Protein AF-G5BE74-F1 (afdb_monomer)

Foldseek 3Di:
DDDDDDDDDDDDPDDPPVCVVVVVVVVVVVVVLQPDLPDDPFDPDDDPDPDFFDAPVVLVVVVPDPDDWLEEFEAQALQSVLLQVQCVVQPGRYHYDYPDDHNPPCRLVDPLDQALDLVLLVVCVVVVPPQSLVSSLLSLLLLSLCCQQQVLQDDDAAADEDDDDPVVVVVVVVSQVVSCVSSPSSRNDRDDDDDPVRVPVFFDDDDDPDDPQWDQPAFDWDADPPPRDIDTFFTFTQSNVVRDTDTPGDNDDDQPVPQCSVVNVCRVDVDDDRDDDDDDQDDDADDCNRGPPRHHYWYQDDPVSATNDPPPDPQRAWDWDADPVRDTDTDGHDSSNSNVSSQVRSVSSCVSVVDNTHHGRSRSNHDQLNDQFDQCQLVCLCVVQQADSQLSNVLCSQRHVCSVVLSVQWDAPPDPHSGTFDALFPVHSHGPSQLVVVVSVVDPALCCVCCPRVNVLLNPLVRLLSNSLVSLVSNCVVVVDDPVRSVVRNVVSVVSSVVSVDPDDPD

Organism: Heterocephalus glaber (NCBI:txid10181)

Radius of gyration: 29.38 Å; Cα contacts (8 Å, |Δi|>4): 620; chains: 1; bounding box: 67×82×95 Å

Mean predicted aligned error: 14.8 Å

Structure (mmCIF, N/CA/C/O backbone):
data_AF-G5BE74-F1
#
_entry.id   AF-G5BE74-F1
#
loop_
_atom_site.group_PDB
_atom_site.id
_atom_site.type_symbol
_atom_site.label_atom_id
_atom_site.label_alt_id
_atom_site.label_comp_id
_atom_site.label_asym_id
_atom_site.label_entity_id
_atom_site.label_seq_id
_atom_site.pdbx_PDB_ins_code
_atom_site.Cartn_x
_atom_site.Cartn_y
_atom_site.Cartn_z
_atom_site.occupancy
_atom_site.B_iso_or_equiv
_atom_site.auth_seq_id
_atom_site.auth_comp_id
_atom_site.auth_asym_id
_atom_site.auth_atom_id
_atom_site.pdbx_PDB_model_num
ATOM 1 N N . MET A 1 1 ? 34.791 33.793 65.695 1.00 34.50 1 MET A N 1
ATOM 2 C CA . MET A 1 1 ? 35.606 33.379 64.536 1.00 34.50 1 MET A CA 1
ATOM 3 C C . MET A 1 1 ? 34.953 32.163 63.908 1.00 34.50 1 MET A C 1
ATOM 5 O O . MET A 1 1 ? 34.891 31.116 64.538 1.00 34.50 1 MET A O 1
ATOM 9 N N . ALA A 1 2 ? 34.384 32.338 62.720 1.00 31.20 2 ALA A N 1
ATOM 10 C CA . ALA A 1 2 ? 33.991 31.231 61.862 1.00 31.20 2 ALA A CA 1
ATOM 11 C C . ALA A 1 2 ? 35.256 30.535 61.336 1.00 31.20 2 ALA A C 1
ATOM 13 O O . ALA A 1 2 ? 36.204 31.241 61.017 1.00 31.20 2 ALA A O 1
ATOM 14 N N . PHE A 1 3 ? 35.268 29.204 61.221 1.00 28.64 3 PHE A N 1
ATOM 15 C CA . PHE A 1 3 ? 35.555 28.517 59.953 1.00 28.64 3 PHE A CA 1
ATOM 16 C C . PHE A 1 3 ? 35.187 27.019 60.046 1.00 28.64 3 PHE A C 1
ATOM 18 O O . PHE A 1 3 ? 35.382 26.364 61.063 1.00 28.64 3 PHE A O 1
ATOM 25 N N . HIS A 1 4 ? 34.527 26.551 58.987 1.00 29.05 4 HIS A N 1
ATOM 26 C CA . HIS A 1 4 ? 33.587 25.430 58.876 1.00 29.05 4 HIS A CA 1
ATOM 27 C C . HIS A 1 4 ? 34.137 23.986 58.977 1.00 29.05 4 HIS A C 1
ATOM 29 O O . HIS A 1 4 ? 35.195 23.660 58.450 1.00 29.05 4 HIS A O 1
ATOM 35 N N . LYS A 1 5 ? 33.280 23.110 59.534 1.00 34.91 5 LYS A N 1
ATOM 36 C CA . LYS A 1 5 ? 33.193 21.636 59.398 1.00 34.91 5 LYS A CA 1
ATOM 37 C C . LYS A 1 5 ? 32.584 21.209 58.047 1.00 34.91 5 LYS A C 1
ATOM 39 O O . LYS A 1 5 ? 31.644 21.869 57.615 1.00 34.91 5 LYS A O 1
ATOM 44 N N . ALA A 1 6 ? 32.998 20.041 57.524 1.00 29.27 6 ALA A N 1
ATOM 45 C CA . ALA A 1 6 ? 32.206 18.972 56.853 1.00 29.27 6 ALA A CA 1
ATOM 46 C C . ALA A 1 6 ? 33.134 18.120 55.942 1.00 29.27 6 ALA A C 1
ATOM 48 O O . ALA A 1 6 ? 33.982 18.705 55.290 1.00 29.27 6 ALA A O 1
ATOM 49 N N . VAL A 1 7 ? 33.079 16.792 55.744 1.00 30.56 7 VAL A N 1
ATOM 50 C CA . VAL A 1 7 ? 32.186 15.669 56.099 1.00 30.56 7 VAL A CA 1
ATOM 51 C C . VAL A 1 7 ? 32.829 14.369 55.510 1.00 30.56 7 VAL A C 1
ATOM 53 O O . VAL A 1 7 ? 33.589 14.476 54.551 1.00 30.56 7 VAL A O 1
ATOM 56 N N . LYS A 1 8 ? 32.407 13.180 56.004 1.00 26.91 8 LYS A N 1
ATOM 57 C CA . LYS A 1 8 ? 32.491 11.788 55.446 1.00 26.91 8 LYS A CA 1
ATOM 58 C C . LYS A 1 8 ? 33.774 10.973 55.714 1.00 26.91 8 LYS A C 1
ATOM 60 O O . LYS A 1 8 ? 34.839 11.343 55.255 1.00 26.91 8 LYS A O 1
ATOM 65 N N . GLY A 1 9 ? 33.763 9.812 56.384 1.00 27.45 9 GLY A N 1
ATOM 66 C CA . GLY A 1 9 ? 32.671 8.957 56.881 1.00 27.45 9 GLY A CA 1
ATOM 67 C C . GLY A 1 9 ? 32.389 7.738 55.986 1.00 27.45 9 GLY A C 1
ATOM 68 O O . GLY A 1 9 ? 31.599 7.839 55.057 1.00 27.45 9 GLY A O 1
ATOM 69 N N . THR A 1 10 ? 33.040 6.621 56.332 1.00 29.19 10 THR A N 1
ATOM 70 C CA . THR A 1 10 ? 32.571 5.217 56.298 1.00 29.19 10 THR A CA 1
ATOM 71 C C . THR A 1 10 ? 32.048 4.631 54.973 1.00 29.19 10 THR A C 1
ATOM 73 O O . THR A 1 10 ? 30.898 4.816 54.583 1.00 29.19 10 THR A O 1
ATOM 76 N N . VAL A 1 11 ? 32.893 3.817 54.328 1.00 31.69 11 VAL A N 1
ATOM 77 C CA . VAL A 1 11 ? 32.555 2.927 53.204 1.00 31.69 11 VAL A CA 1
ATOM 78 C C . VAL A 1 11 ? 31.811 1.697 53.733 1.00 31.69 11 VAL A C 1
ATOM 80 O O . VAL A 1 11 ? 32.383 0.881 54.452 1.00 31.69 11 VAL A O 1
ATOM 83 N N . LEU A 1 12 ? 30.536 1.568 53.362 1.00 32.72 12 LEU A N 1
ATOM 84 C CA . LEU A 1 12 ? 29.711 0.382 53.591 1.00 32.72 12 LEU A CA 1
ATOM 85 C C . LEU A 1 12 ? 29.794 -0.521 52.347 1.00 32.72 12 LEU A C 1
ATOM 87 O O . LEU A 1 12 ? 29.274 -0.192 51.279 1.00 32.72 12 LEU A O 1
ATOM 91 N N . VAL A 1 13 ? 30.483 -1.653 52.479 1.00 38.56 13 VAL A N 1
ATOM 92 C CA . VAL A 1 13 ? 30.509 -2.747 51.498 1.00 38.56 13 VAL A CA 1
ATOM 93 C C . VAL A 1 13 ? 29.170 -3.484 51.595 1.00 38.56 13 VAL A C 1
ATOM 95 O O . VAL A 1 13 ? 28.859 -4.039 52.642 1.00 38.56 13 VAL A O 1
ATOM 98 N N . GLY A 1 14 ? 28.357 -3.474 50.534 1.00 30.97 14 GLY A N 1
ATOM 99 C CA . GLY A 1 14 ? 27.105 -4.251 50.528 1.00 30.97 14 GLY A CA 1
ATOM 100 C C . GLY A 1 14 ? 26.072 -3.952 49.436 1.00 30.97 14 GLY A C 1
ATOM 101 O O . GLY A 1 14 ? 25.134 -4.723 49.289 1.00 30.97 14 GLY A O 1
ATOM 102 N N . GLY A 1 15 ? 26.217 -2.880 48.646 1.00 30.30 15 GLY A N 1
ATOM 103 C CA . GLY A 1 15 ? 25.248 -2.541 47.582 1.00 30.30 15 GLY A CA 1
ATOM 104 C C . GLY A 1 15 ? 25.662 -2.933 46.158 1.00 30.30 15 GLY A C 1
ATOM 105 O O . GLY A 1 15 ? 24.816 -3.064 45.278 1.00 30.30 15 GLY A O 1
ATOM 106 N N . GLY A 1 16 ? 26.962 -3.133 45.916 1.00 32.50 16 GLY A N 1
ATOM 107 C CA . GLY A 1 16 ? 27.501 -3.313 44.565 1.00 32.50 16 GLY A CA 1
ATOM 108 C C . GLY A 1 16 ? 27.126 -4.653 43.938 1.00 32.50 16 GLY A C 1
ATOM 109 O O . GLY A 1 16 ? 26.575 -4.683 42.847 1.00 32.50 16 GLY A O 1
ATOM 110 N N . ALA A 1 17 ? 27.357 -5.764 44.641 1.00 36.56 17 ALA A N 1
ATOM 111 C CA . ALA A 1 17 ? 27.253 -7.098 44.044 1.00 36.56 17 ALA A CA 1
ATOM 112 C C . ALA A 1 17 ? 25.823 -7.480 43.607 1.00 36.56 17 ALA A C 1
ATOM 114 O O . ALA A 1 17 ? 25.658 -8.140 42.584 1.00 36.56 17 ALA A O 1
ATOM 115 N N . PHE A 1 18 ? 24.784 -7.017 44.311 1.00 35.12 18 PHE A N 1
ATOM 116 C CA . PHE A 1 18 ? 23.393 -7.311 43.941 1.00 35.12 18 PHE A CA 1
ATOM 117 C C . PHE A 1 18 ? 22.924 -6.499 42.721 1.00 35.12 18 PHE A C 1
ATOM 119 O O . PHE A 1 18 ? 22.217 -7.026 41.861 1.00 35.12 18 PHE A O 1
ATOM 126 N N . ALA A 1 19 ? 23.376 -5.246 42.591 1.00 40.47 19 ALA A N 1
ATOM 127 C CA . ALA A 1 19 ? 23.079 -4.407 41.432 1.00 40.47 19 ALA A CA 1
ATOM 128 C C . ALA A 1 19 ? 23.818 -4.884 40.170 1.00 40.47 19 ALA A C 1
ATOM 130 O O . ALA A 1 19 ? 23.257 -4.827 39.076 1.00 40.47 19 ALA A O 1
ATOM 131 N N . THR A 1 20 ? 25.037 -5.425 40.300 1.00 43.19 20 THR A N 1
ATOM 132 C CA . THR A 1 20 ? 25.771 -5.973 39.150 1.00 43.19 20 THR A CA 1
ATOM 133 C C . THR A 1 20 ? 25.208 -7.314 38.685 1.00 43.19 20 THR A C 1
ATOM 135 O O . THR A 1 20 ? 25.178 -7.550 37.483 1.00 43.19 20 THR A O 1
ATOM 138 N N . VAL A 1 21 ? 24.712 -8.177 39.581 1.00 42.28 21 VAL A N 1
ATOM 139 C CA . VAL A 1 21 ? 24.119 -9.476 39.197 1.00 42.28 21 VAL A CA 1
ATOM 140 C C . VAL A 1 21 ? 22.732 -9.307 38.563 1.00 42.28 21 VAL A C 1
ATOM 142 O O . VAL A 1 21 ? 22.445 -9.964 37.563 1.00 42.28 21 VAL A O 1
ATOM 145 N N . LEU A 1 22 ? 21.904 -8.372 39.048 1.00 41.50 22 LEU A N 1
ATOM 146 C CA . LEU A 1 22 ? 20.633 -8.015 38.393 1.00 41.50 22 LEU A CA 1
ATOM 147 C C . LEU A 1 22 ? 20.850 -7.223 37.096 1.00 41.50 22 LEU A C 1
ATOM 149 O O . LEU A 1 22 ? 20.164 -7.459 36.102 1.00 41.50 22 LEU A O 1
ATOM 153 N N . GLY A 1 23 ? 21.847 -6.334 37.074 1.00 41.06 23 GLY A N 1
ATOM 154 C CA . GLY A 1 23 ? 22.234 -5.582 35.885 1.00 41.06 23 GLY A CA 1
ATOM 155 C C . GLY 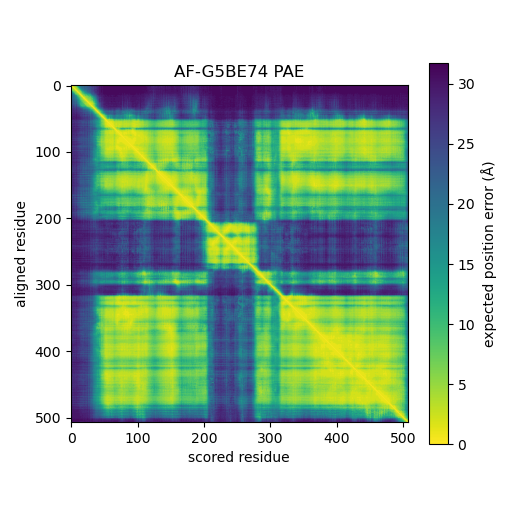A 1 23 ? 22.789 -6.480 34.783 1.00 41.06 23 GLY A C 1
ATOM 156 O O . GLY A 1 23 ? 22.386 -6.330 33.637 1.00 41.06 23 GLY A O 1
ATOM 157 N N . LEU A 1 24 ? 23.649 -7.453 35.110 1.00 38.59 24 LEU A N 1
ATOM 158 C CA . LEU A 1 24 ? 24.222 -8.403 34.149 1.00 38.59 24 LEU A CA 1
ATOM 159 C C . LEU A 1 24 ? 23.235 -9.492 33.726 1.00 38.59 24 LEU A C 1
ATOM 161 O O . LEU A 1 24 ? 23.306 -9.914 32.575 1.00 38.59 24 LEU A O 1
ATOM 165 N N . SER A 1 25 ? 22.294 -9.918 34.577 1.00 38.12 25 SER A N 1
ATOM 166 C CA . SER A 1 25 ? 21.236 -10.843 34.149 1.00 38.12 25 SER A CA 1
ATOM 167 C C . SER A 1 25 ? 20.247 -10.152 33.205 1.00 38.12 25 SER A C 1
ATOM 169 O O . SER A 1 25 ? 19.911 -10.727 32.171 1.00 38.12 25 SER A O 1
ATOM 171 N N . GLN A 1 26 ? 19.894 -8.882 33.452 1.00 41.66 26 GLN A N 1
ATOM 172 C CA . GLN A 1 26 ? 19.128 -8.067 32.502 1.00 41.66 26 GLN A CA 1
ATOM 173 C C . GLN A 1 26 ? 19.929 -7.736 31.233 1.00 41.66 26 GLN A C 1
ATOM 175 O O . GLN A 1 26 ? 19.365 -7.789 30.144 1.00 41.66 26 GLN A O 1
ATOM 180 N N . PHE A 1 27 ? 21.240 -7.473 31.319 1.00 41.28 27 PHE A N 1
ATOM 181 C CA . PHE A 1 27 ? 22.085 -7.212 30.141 1.00 41.28 27 PHE A CA 1
ATOM 182 C C . PHE A 1 27 ? 22.332 -8.466 29.291 1.00 41.28 27 PHE A C 1
ATOM 184 O O . PHE A 1 27 ? 22.355 -8.388 28.063 1.00 41.28 27 PHE A O 1
ATOM 191 N N . ALA A 1 28 ? 22.499 -9.633 29.919 1.00 34.91 28 ALA A N 1
ATOM 192 C CA . ALA A 1 28 ? 22.638 -10.916 29.232 1.00 34.91 28 ALA A CA 1
ATOM 193 C C . ALA A 1 28 ? 21.306 -11.366 28.610 1.00 34.91 28 ALA A C 1
ATOM 195 O O . ALA A 1 28 ? 21.304 -11.919 27.508 1.00 34.91 28 ALA A O 1
ATOM 196 N N . HIS A 1 29 ? 20.173 -11.052 29.252 1.00 35.91 29 HIS A N 1
ATOM 197 C CA . HIS A 1 29 ? 18.839 -11.235 28.676 1.00 35.91 29 HIS A CA 1
ATOM 198 C C . HIS A 1 29 ? 18.571 -10.248 27.519 1.00 35.91 29 HIS A C 1
ATOM 200 O O . HIS A 1 29 ? 17.982 -10.628 26.511 1.00 35.91 29 HIS A O 1
ATOM 206 N N . TYR A 1 30 ? 19.096 -9.017 27.597 1.00 39.97 30 TYR A N 1
ATOM 207 C CA . TYR A 1 30 ? 19.025 -8.006 26.532 1.00 39.97 30 TYR A CA 1
ATOM 208 C C . TYR A 1 30 ? 19.904 -8.356 25.315 1.00 39.97 30 TYR A C 1
ATOM 210 O O . TYR A 1 30 ? 19.474 -8.179 24.176 1.00 39.97 30 TYR A O 1
ATOM 218 N N . ARG A 1 31 ? 21.107 -8.923 25.518 1.00 33.75 31 ARG A N 1
ATOM 219 C CA . ARG A 1 31 ? 21.989 -9.375 24.419 1.00 33.75 31 ARG A CA 1
ATOM 220 C C . ARG A 1 31 ? 21.474 -10.611 23.681 1.00 33.75 31 ARG A C 1
ATOM 222 O O . ARG A 1 31 ? 21.732 -10.726 22.489 1.00 33.75 31 ARG A O 1
ATOM 229 N N . ARG A 1 32 ? 20.750 -11.522 24.344 1.00 32.47 32 ARG A N 1
ATOM 230 C CA . ARG A 1 32 ? 20.187 -12.723 23.689 1.00 32.47 32 ARG A CA 1
ATOM 231 C C . ARG A 1 32 ? 18.962 -12.445 22.811 1.00 32.47 32 ARG A C 1
ATOM 233 O O . ARG A 1 32 ? 18.523 -13.350 22.116 1.00 32.47 32 ARG A O 1
ATOM 240 N N . LYS A 1 33 ? 18.426 -11.219 22.809 1.00 33.53 33 LYS A N 1
ATOM 241 C CA . LYS A 1 33 ? 17.235 -10.832 22.031 1.00 33.53 33 LYS A CA 1
ATOM 242 C C . LYS A 1 33 ? 17.548 -9.973 20.796 1.00 33.53 33 LYS A C 1
ATOM 244 O O . LYS A 1 33 ? 16.649 -9.349 20.241 1.00 33.53 33 LYS A O 1
ATOM 249 N N . GLN A 1 34 ? 18.807 -9.924 20.351 1.00 34.00 34 GLN A N 1
ATOM 250 C CA . GLN A 1 34 ? 19.120 -9.468 18.995 1.00 34.00 34 GLN A CA 1
ATOM 251 C C . GLN A 1 34 ? 18.777 -10.602 18.026 1.00 34.00 34 GLN A C 1
ATOM 253 O O . GLN A 1 34 ? 19.343 -11.683 18.127 1.00 34.00 34 GLN A O 1
ATOM 258 N N . VAL A 1 35 ? 17.844 -10.327 17.112 1.00 34.97 35 VAL A N 1
ATOM 259 C CA . VAL A 1 35 ? 17.133 -11.278 16.236 1.00 34.97 35 VAL A CA 1
ATOM 260 C C . VAL A 1 35 ? 16.004 -12.056 16.926 1.00 34.97 35 VAL A C 1
ATOM 262 O O . VAL A 1 35 ? 15.845 -13.248 16.732 1.00 34.97 35 VAL A O 1
ATOM 265 N N . ASN A 1 36 ? 15.157 -11.376 17.696 1.00 30.19 36 ASN A N 1
ATOM 266 C CA . ASN A 1 36 ? 13.745 -11.754 17.705 1.00 30.19 36 ASN A CA 1
ATOM 267 C C . ASN A 1 36 ? 12.976 -10.547 17.177 1.00 30.19 36 ASN A C 1
ATOM 269 O O . ASN A 1 36 ? 12.794 -9.565 17.898 1.00 30.19 36 ASN A O 1
ATOM 273 N N . LEU A 1 37 ? 12.578 -10.603 15.900 1.00 37.91 37 LEU A N 1
ATOM 274 C CA . LEU A 1 37 ? 11.431 -9.824 15.433 1.00 37.91 37 LEU A CA 1
ATOM 275 C C . LEU A 1 37 ? 10.308 -10.061 16.451 1.00 37.91 37 LEU A C 1
ATOM 277 O O . LEU A 1 37 ? 10.144 -11.187 16.924 1.00 37.91 37 LEU A O 1
ATOM 281 N N . ALA A 1 38 ? 9.633 -8.997 16.880 1.00 35.28 38 ALA A N 1
ATOM 282 C CA . ALA A 1 38 ? 8.510 -9.118 17.797 1.00 35.28 38 ALA A CA 1
ATOM 283 C C . ALA A 1 38 ? 7.496 -10.085 17.179 1.00 35.28 38 ALA A C 1
ATOM 285 O O . ALA A 1 38 ? 6.859 -9.729 16.199 1.00 35.28 38 ALA A O 1
ATOM 286 N N . TYR A 1 39 ? 7.421 -11.299 17.721 1.00 37.00 39 TYR A N 1
ATOM 287 C CA . TYR A 1 39 ? 6.413 -12.277 17.346 1.00 37.00 39 TYR A CA 1
ATOM 288 C C . TYR A 1 39 ? 5.127 -11.824 18.019 1.00 37.00 39 TYR A C 1
ATOM 290 O O . TYR A 1 39 ? 5.078 -11.735 19.254 1.00 37.00 39 TYR A O 1
ATOM 298 N N . VAL A 1 40 ? 4.132 -11.441 17.231 1.00 44.25 40 VAL A N 1
ATOM 299 C CA . VAL A 1 40 ? 2.797 -11.224 17.765 1.00 44.25 40 VAL A CA 1
ATOM 300 C C . VAL A 1 40 ? 2.158 -12.602 17.870 1.00 44.25 40 VAL A C 1
ATOM 302 O O . VAL A 1 40 ? 2.181 -13.379 16.924 1.00 44.25 40 VAL A O 1
ATOM 305 N N . GLU A 1 41 ? 1.650 -12.955 19.050 1.00 43.16 41 GLU A N 1
ATOM 306 C CA . GLU A 1 41 ? 0.970 -14.236 19.235 1.00 43.16 41 GLU A CA 1
ATOM 307 C C . GLU A 1 41 ? -0.278 -14.237 18.342 1.00 43.16 41 GLU A C 1
ATOM 309 O O . GLU A 1 41 ? -1.228 -13.490 18.586 1.00 43.16 41 GLU A O 1
ATOM 314 N N . ALA A 1 42 ? -0.207 -14.982 17.236 1.00 43.72 42 ALA A N 1
ATOM 315 C CA . ALA A 1 42 ? -1.261 -15.020 16.236 1.00 43.72 42 ALA A CA 1
ATOM 316 C C . ALA A 1 42 ? -2.560 -15.527 16.872 1.00 43.72 42 ALA A C 1
ATOM 318 O O . ALA A 1 42 ? -2.558 -16.512 17.617 1.00 43.72 42 ALA A O 1
ATOM 319 N N . ALA A 1 43 ? -3.680 -14.875 16.552 1.00 51.53 43 ALA A N 1
ATOM 320 C CA . ALA A 1 43 ? -4.983 -15.482 16.791 1.00 51.53 43 ALA A CA 1
ATOM 321 C C . ALA A 1 43 ? -5.048 -16.807 16.005 1.00 51.53 43 ALA A C 1
ATOM 323 O O . ALA A 1 43 ? -4.467 -16.893 14.924 1.00 51.53 43 ALA A O 1
ATOM 324 N N . GLU A 1 44 ? -5.704 -17.834 16.563 1.00 47.59 44 GLU A N 1
ATOM 325 C CA . GLU A 1 44 ? -5.826 -19.193 16.000 1.00 47.59 44 GLU A CA 1
ATOM 326 C C . GLU A 1 44 ? -5.771 -19.231 14.458 1.00 47.59 44 GLU A C 1
ATOM 328 O O . GLU A 1 44 ? -6.536 -18.524 13.799 1.00 47.59 44 GLU A O 1
ATOM 333 N N . CYS A 1 45 ? -4.885 -20.064 13.888 1.00 43.66 45 CYS A N 1
ATOM 334 C CA . CYS A 1 45 ? -4.625 -20.128 12.446 1.00 43.66 45 CYS A CA 1
ATOM 335 C C . CYS A 1 45 ? -5.913 -20.289 11.623 1.00 43.66 45 CYS A C 1
ATOM 337 O O . CYS A 1 45 ? -6.461 -21.385 11.492 1.00 43.66 45 CYS A O 1
ATOM 339 N N . PHE A 1 46 ? -6.361 -19.197 11.006 1.00 52.28 46 PHE A N 1
ATOM 340 C CA . PHE A 1 46 ? -7.330 -19.232 9.923 1.00 52.28 46 PHE A CA 1
ATOM 341 C C . PHE A 1 46 ? -6.594 -19.645 8.644 1.00 52.28 46 PHE A C 1
ATOM 343 O O . PHE A 1 46 ? -5.749 -18.905 8.147 1.00 52.28 46 PHE A O 1
ATOM 350 N N . GLU A 1 47 ? -6.887 -20.832 8.113 1.00 53.06 47 GLU A N 1
ATOM 351 C CA . GLU A 1 47 ? -6.388 -21.254 6.801 1.00 53.06 47 GLU A CA 1
ATOM 352 C C . GLU A 1 47 ? -7.319 -20.691 5.713 1.00 53.06 47 GLU A C 1
ATOM 354 O O . GLU A 1 47 ? -8.447 -21.175 5.565 1.00 53.06 47 GLU A O 1
ATOM 359 N N . PRO A 1 48 ? -6.905 -19.664 4.945 1.00 54.53 48 PRO A N 1
ATOM 360 C CA . PRO A 1 48 ? -7.715 -19.181 3.841 1.00 54.53 48 PRO A CA 1
ATOM 361 C C . PRO A 1 48 ? -7.855 -20.288 2.794 1.00 54.53 48 PRO A C 1
ATOM 363 O O . PRO A 1 48 ? -6.879 -20.917 2.381 1.00 54.53 48 PRO A O 1
ATOM 366 N N . VAL A 1 49 ? -9.084 -20.521 2.336 1.00 54.28 49 VAL A N 1
ATOM 367 C CA . VAL A 1 49 ? -9.356 -21.478 1.262 1.00 54.28 49 VAL A CA 1
ATOM 368 C C . VAL A 1 49 ? -8.620 -21.006 0.004 1.00 54.28 49 VAL A C 1
ATOM 370 O O . VAL A 1 49 ? -8.942 -19.952 -0.541 1.00 54.28 49 VAL A O 1
ATOM 373 N N . ASN A 1 50 ? -7.646 -21.788 -0.470 1.00 51.88 50 ASN A N 1
ATOM 374 C CA . ASN A 1 50 ? -6.841 -21.472 -1.654 1.00 51.88 50 ASN A CA 1
ATOM 375 C C . ASN A 1 50 ? -7.653 -21.674 -2.948 1.00 51.88 50 ASN A C 1
ATOM 377 O O . ASN A 1 50 ? -7.452 -22.625 -3.702 1.00 51.88 50 ASN A O 1
ATOM 381 N N . ARG A 1 51 ? -8.632 -20.799 -3.177 1.00 61.84 51 ARG A N 1
ATOM 382 C CA . ARG A 1 51 ? -9.318 -20.636 -4.461 1.00 61.84 51 ARG A CA 1
ATOM 383 C C . ARG A 1 51 ? -8.747 -19.391 -5.128 1.00 61.84 51 ARG A C 1
ATOM 385 O O . ARG A 1 51 ? -8.532 -18.379 -4.467 1.00 61.84 51 ARG A O 1
ATOM 392 N N . GLY A 1 52 ? -8.485 -19.470 -6.432 1.00 66.00 52 GLY A N 1
ATOM 393 C CA . GLY A 1 52 ? -8.111 -18.286 -7.204 1.00 66.00 52 GLY A CA 1
ATOM 394 C C . GLY A 1 52 ? -9.191 -17.196 -7.098 1.00 66.00 52 GLY A C 1
ATOM 395 O O . GLY A 1 52 ? -10.355 -17.528 -6.852 1.00 66.00 52 GLY A O 1
ATOM 396 N N . PRO A 1 53 ? -8.827 -15.914 -7.274 1.00 77.81 53 PRO A N 1
ATOM 397 C CA . PRO A 1 53 ? -9.789 -14.821 -7.232 1.00 77.81 53 PRO A CA 1
ATOM 398 C C . PRO A 1 53 ? -10.898 -15.047 -8.276 1.00 77.81 53 PRO A C 1
ATOM 400 O O . PRO A 1 53 ? -10.593 -15.439 -9.409 1.00 77.81 53 PRO A O 1
ATOM 403 N N . PRO A 1 54 ? -12.182 -14.858 -7.912 1.00 84.12 54 PRO A N 1
ATOM 404 C CA . PRO A 1 54 ? -13.291 -14.988 -8.852 1.00 84.12 54 PRO A CA 1
ATOM 405 C C . PRO A 1 54 ? -13.193 -13.937 -9.962 1.00 84.12 54 PRO A C 1
ATOM 407 O O . PRO A 1 54 ? -12.652 -12.859 -9.750 1.00 84.12 54 PRO A O 1
ATOM 410 N N . SER A 1 55 ? -13.762 -14.207 -11.139 1.00 83.44 55 SER A N 1
ATOM 411 C CA . SER A 1 55 ? -13.862 -13.175 -12.176 1.00 83.44 55 SER A CA 1
ATOM 412 C C . SER A 1 55 ? -14.807 -12.050 -11.741 1.00 83.44 55 SER A C 1
ATOM 414 O O . SER A 1 55 ? -15.736 -12.258 -10.955 1.00 83.44 55 SER A O 1
ATOM 416 N N . ARG A 1 56 ? -14.617 -10.853 -12.306 1.00 82.88 56 ARG A N 1
ATOM 417 C CA . ARG A 1 56 ? -15.508 -9.709 -12.068 1.00 82.88 56 ARG A CA 1
ATOM 418 C C . ARG A 1 56 ? -16.973 -10.028 -12.383 1.00 82.88 56 ARG A C 1
ATOM 420 O O . ARG A 1 56 ? -17.865 -9.615 -11.652 1.00 82.88 56 ARG A O 1
ATOM 427 N N . GLU A 1 57 ? -17.229 -10.783 -13.446 1.00 84.94 57 GLU A N 1
ATOM 428 C CA . GLU A 1 57 ? -18.582 -11.210 -13.821 1.00 84.94 57 GLU A CA 1
ATOM 429 C C . GLU A 1 57 ? -19.215 -12.093 -12.739 1.00 84.94 57 GLU A C 1
ATOM 431 O O . GLU A 1 57 ? -20.351 -11.857 -12.335 1.00 84.94 57 GLU A O 1
ATOM 436 N N . ALA A 1 58 ? -18.457 -13.050 -12.192 1.00 85.00 58 ALA A N 1
ATOM 437 C CA . ALA A 1 58 ? -18.919 -13.893 -11.093 1.00 85.00 58 ALA A CA 1
ATOM 438 C C . ALA A 1 58 ? -19.188 -13.085 -9.810 1.00 85.00 58 ALA A C 1
ATOM 440 O O . ALA A 1 58 ? -20.152 -13.362 -9.092 1.00 85.00 58 ALA A O 1
ATOM 441 N N . GLN A 1 59 ? -18.378 -12.057 -9.532 1.00 85.44 59 GLN A N 1
ATOM 442 C CA . GLN A 1 59 ? -18.621 -11.133 -8.421 1.00 85.44 59 GLN A CA 1
ATOM 443 C C . GLN A 1 59 ? -19.928 -10.355 -8.614 1.00 85.44 59 GLN A C 1
ATOM 445 O O . GLN A 1 59 ? -20.731 -10.291 -7.688 1.00 85.44 59 GLN A O 1
ATOM 450 N N . LEU A 1 60 ? -20.176 -9.811 -9.811 1.00 87.12 60 LEU A N 1
ATOM 451 C CA . LEU A 1 60 ? -21.412 -9.080 -10.114 1.00 87.12 60 LEU A CA 1
ATOM 452 C C . LEU A 1 60 ? -22.649 -9.974 -9.982 1.00 87.12 60 LEU A C 1
ATOM 454 O O . LEU A 1 60 ? -23.626 -9.559 -9.366 1.00 87.12 60 LEU A O 1
ATOM 458 N N . LEU A 1 61 ? -22.583 -11.214 -10.473 1.00 87.44 61 LEU A N 1
ATOM 459 C CA . LEU A 1 61 ? -23.653 -12.199 -10.286 1.00 87.44 61 LEU A CA 1
ATOM 460 C C . LEU A 1 61 ? -23.896 -12.504 -8.800 1.00 87.44 61 LEU A C 1
ATOM 462 O O . LEU A 1 61 ? -25.039 -12.638 -8.371 1.00 87.44 61 LEU A O 1
ATOM 466 N N . THR A 1 62 ? -22.829 -12.570 -7.999 1.00 85.56 62 THR A N 1
ATOM 467 C CA . THR A 1 62 ? -22.931 -12.788 -6.548 1.00 85.56 62 THR A CA 1
ATOM 468 C C . THR A 1 62 ? -23.567 -11.591 -5.838 1.00 85.56 62 THR A C 1
ATOM 470 O O . THR A 1 62 ? -24.383 -11.787 -4.944 1.00 85.56 62 THR A O 1
ATOM 473 N N . LEU A 1 63 ? -23.240 -10.361 -6.249 1.00 86.50 63 LEU A N 1
ATOM 474 C CA . LEU A 1 63 ? -23.827 -9.131 -5.701 1.00 86.50 63 LEU A CA 1
ATOM 475 C C . LEU A 1 63 ? -25.297 -8.940 -6.103 1.00 86.50 63 LEU A C 1
ATOM 477 O O . LEU A 1 63 ? -26.054 -8.330 -5.358 1.00 86.50 63 LEU A O 1
ATOM 481 N N . GLN A 1 64 ? -25.698 -9.458 -7.265 1.00 86.62 64 GLN A N 1
ATOM 482 C CA . GLN A 1 64 ? -27.084 -9.434 -7.747 1.00 86.62 64 GLN A CA 1
ATOM 483 C C . GLN A 1 64 ? -27.956 -10.547 -7.145 1.00 86.62 64 GLN A C 1
ATOM 485 O O . GLN A 1 64 ? -29.169 -10.555 -7.353 1.00 86.62 64 GLN A O 1
ATOM 490 N N . ASN A 1 65 ? -27.362 -11.501 -6.423 1.00 84.06 65 ASN A N 1
ATOM 491 C CA . ASN A 1 65 ? -28.098 -12.591 -5.796 1.00 84.06 65 ASN A CA 1
ATOM 492 C C . ASN A 1 65 ? -29.046 -12.036 -4.708 1.00 84.06 65 ASN A C 1
ATOM 494 O O . ASN A 1 65 ? -28.598 -11.240 -3.885 1.00 84.06 65 ASN A O 1
ATOM 498 N N . PRO A 1 66 ? -30.320 -12.476 -4.639 1.00 70.12 66 PRO A N 1
ATOM 499 C CA . PRO A 1 66 ? -31.285 -12.020 -3.630 1.00 70.12 66 PRO A CA 1
ATOM 500 C C . PRO A 1 66 ? -30.885 -12.302 -2.172 1.00 70.12 66 PRO A C 1
ATOM 502 O O . PRO A 1 66 ? -31.505 -11.773 -1.256 1.00 70.12 66 PRO A O 1
ATOM 505 N N . SER A 1 67 ? -29.884 -13.150 -1.927 1.00 82.75 67 SER A N 1
ATOM 506 C CA . SER A 1 67 ? -29.402 -13.422 -0.572 1.00 82.75 67 SER A CA 1
ATOM 507 C C . SER A 1 67 ? -28.707 -12.203 0.057 1.00 82.75 67 SER A C 1
ATOM 509 O O . SER A 1 67 ? -27.668 -11.764 -0.435 1.00 82.75 67 SER A O 1
ATOM 511 N N . GLU A 1 68 ? -29.206 -11.729 1.197 1.00 85.50 68 GLU A N 1
ATOM 512 C CA . GLU A 1 68 ? -28.650 -10.574 1.915 1.00 85.50 68 GLU A CA 1
ATOM 513 C C . GLU A 1 68 ? -27.216 -10.823 2.416 1.00 85.50 68 GLU A C 1
ATOM 515 O O . GLU A 1 68 ? -26.823 -11.962 2.693 1.00 85.50 68 GLU A O 1
ATOM 520 N N . PHE A 1 69 ? -26.411 -9.760 2.471 1.00 90.62 69 PHE A N 1
ATOM 521 C CA . PHE A 1 69 ? -25.081 -9.750 3.087 1.00 90.62 69 PHE A CA 1
ATOM 522 C C . PHE A 1 69 ? -25.199 -9.234 4.523 1.00 90.62 69 PHE A C 1
ATOM 524 O O . PHE A 1 69 ? -25.988 -8.330 4.778 1.00 90.62 69 PHE A O 1
ATOM 531 N N . ASP A 1 70 ? -24.380 -9.758 5.434 1.00 88.69 70 ASP A N 1
ATOM 532 C CA . ASP A 1 70 ? -24.338 -9.290 6.823 1.00 88.69 70 ASP A CA 1
ATOM 533 C C . ASP A 1 70 ? -23.698 -7.896 6.921 1.00 88.69 70 ASP A C 1
ATOM 535 O O . ASP A 1 70 ? -24.106 -7.069 7.732 1.00 88.69 70 ASP A O 1
ATOM 539 N N . ILE A 1 71 ? -22.674 -7.632 6.096 1.00 90.06 71 ILE A N 1
ATOM 540 C CA . ILE A 1 71 ? -21.973 -6.343 6.035 1.00 90.06 71 ILE A CA 1
ATOM 541 C C . ILE A 1 71 ? -21.726 -5.945 4.577 1.00 90.06 71 ILE A C 1
ATOM 543 O O . ILE A 1 71 ? -21.206 -6.731 3.784 1.00 90.06 71 ILE A O 1
ATOM 547 N N . LEU A 1 72 ? -22.022 -4.684 4.249 1.00 90.56 72 LEU A N 1
ATOM 548 C CA . LEU A 1 72 ? -21.588 -4.017 3.021 1.00 90.56 72 LEU A CA 1
ATOM 549 C C . LEU A 1 72 ? -20.587 -2.908 3.365 1.00 90.56 72 LEU A C 1
ATOM 551 O O . LEU A 1 72 ? -20.930 -1.929 4.026 1.00 90.56 72 LEU A O 1
ATOM 555 N N . VAL A 1 73 ? -19.355 -3.045 2.886 1.00 86.56 73 VAL A N 1
ATOM 556 C CA . VAL A 1 73 ? -18.304 -2.035 3.016 1.00 86.56 73 VAL A CA 1
ATOM 557 C C . VAL A 1 73 ? -18.276 -1.161 1.766 1.00 86.56 73 VAL A C 1
ATOM 559 O O . VAL A 1 73 ? -18.186 -1.660 0.645 1.00 86.56 73 VAL A O 1
ATOM 562 N N . ILE A 1 74 ? -18.319 0.156 1.957 1.00 86.25 74 ILE A N 1
ATOM 563 C CA . ILE A 1 74 ? -18.216 1.135 0.872 1.00 86.25 74 ILE A CA 1
ATOM 564 C C . ILE A 1 74 ? -16.815 1.754 0.908 1.00 86.25 74 ILE A C 1
ATOM 566 O O . ILE A 1 74 ? -16.446 2.423 1.873 1.00 86.25 74 ILE A O 1
ATOM 570 N N . GLY A 1 75 ? -16.049 1.532 -0.158 1.00 81.06 75 GLY A N 1
ATOM 571 C CA . GLY A 1 75 ? -14.671 1.982 -0.331 1.00 81.06 75 GLY A CA 1
ATOM 572 C C . GLY A 1 75 ? -13.650 0.848 -0.183 1.00 81.06 75 GLY A C 1
ATOM 573 O O . GLY A 1 75 ? -13.555 0.205 0.856 1.00 81.06 75 GLY A O 1
ATOM 574 N N . GLY A 1 76 ? -12.826 0.650 -1.208 1.00 83.94 76 GLY A N 1
ATOM 575 C CA . GLY A 1 76 ? -11.735 -0.323 -1.316 1.00 83.94 76 GLY A CA 1
ATOM 576 C C . GLY A 1 76 ? -10.350 0.261 -1.032 1.00 83.94 76 GLY A C 1
ATOM 577 O O . GLY A 1 76 ? -9.346 -0.189 -1.588 1.00 83.94 76 GLY A O 1
ATOM 578 N N . GLY A 1 77 ? -10.276 1.303 -0.200 1.00 83.81 77 GLY A N 1
ATOM 579 C CA . GLY A 1 77 ? -9.017 1.781 0.376 1.00 83.81 77 GLY A CA 1
ATOM 580 C C . GLY A 1 77 ? -8.530 0.882 1.519 1.00 83.81 77 GLY A C 1
ATOM 581 O O . GLY A 1 77 ? -9.234 -0.025 1.947 1.00 83.81 77 GLY A O 1
ATOM 582 N N . ALA A 1 78 ? -7.355 1.175 2.085 1.00 88.06 78 ALA A N 1
ATOM 583 C CA . ALA A 1 78 ? -6.750 0.351 3.144 1.00 88.06 78 ALA A CA 1
ATOM 584 C C . ALA A 1 78 ? -7.697 0.069 4.329 1.00 88.06 78 ALA A C 1
ATOM 586 O O . ALA A 1 78 ? -7.760 -1.055 4.815 1.00 88.06 78 ALA A O 1
ATOM 587 N N . THR A 1 79 ? -8.457 1.077 4.768 1.00 87.75 79 THR A N 1
ATOM 588 C CA . THR A 1 79 ? -9.441 0.930 5.849 1.00 87.75 79 THR A CA 1
ATOM 589 C C . THR A 1 79 ? -10.583 -0.002 5.459 1.00 87.75 79 THR A C 1
ATOM 591 O O . THR A 1 79 ? -10.885 -0.925 6.202 1.00 87.75 79 THR A O 1
ATOM 594 N N . GLY A 1 80 ? -11.204 0.209 4.295 1.00 86.25 80 GLY A N 1
ATOM 595 C CA . GLY A 1 80 ? -12.349 -0.595 3.870 1.00 86.25 80 GLY A CA 1
ATOM 596 C C . GLY A 1 80 ? -11.963 -2.037 3.549 1.00 86.25 80 GLY A C 1
ATOM 597 O O . GLY A 1 80 ? -12.628 -2.963 4.006 1.00 86.25 80 GLY A O 1
ATOM 598 N N . SER A 1 81 ? -10.824 -2.249 2.885 1.00 91.25 81 SER A N 1
ATOM 599 C CA . SER A 1 81 ? -10.263 -3.590 2.690 1.00 91.25 81 SER A CA 1
ATOM 600 C C . SER A 1 81 ? -9.928 -4.266 4.024 1.00 91.25 81 SER A C 1
ATOM 602 O O . SER A 1 81 ? -10.178 -5.457 4.180 1.00 91.25 81 SER A O 1
ATOM 604 N N . GLY A 1 82 ? -9.432 -3.507 5.011 1.00 90.94 82 GLY A N 1
ATOM 605 C CA . GLY A 1 82 ? -9.242 -3.984 6.381 1.00 90.94 82 GLY A CA 1
ATOM 606 C C . GLY A 1 82 ? -10.554 -4.415 7.042 1.00 90.94 82 GLY A C 1
ATOM 607 O O . GLY A 1 82 ? -10.614 -5.509 7.596 1.00 90.94 82 GLY A O 1
ATOM 608 N N . CYS A 1 83 ? -11.613 -3.602 6.942 1.00 89.62 83 CYS A N 1
ATOM 609 C CA . CYS A 1 83 ? -12.940 -3.929 7.478 1.00 89.62 83 CYS A CA 1
ATOM 610 C C . CYS A 1 83 ? -13.514 -5.188 6.826 1.00 89.62 83 CYS A C 1
ATOM 612 O O . CYS A 1 83 ? -14.059 -6.043 7.517 1.00 89.62 83 CYS A O 1
ATOM 614 N N . ALA A 1 84 ? -13.379 -5.319 5.504 1.00 88.19 84 ALA A N 1
ATOM 615 C CA . ALA A 1 84 ? -13.864 -6.491 4.790 1.00 88.19 84 ALA A CA 1
ATOM 616 C C . ALA A 1 84 ? -13.096 -7.757 5.182 1.00 88.19 84 ALA A C 1
ATOM 618 O O . ALA A 1 84 ? -13.714 -8.788 5.434 1.00 88.19 84 ALA A O 1
ATOM 619 N N . LEU A 1 85 ? -11.766 -7.673 5.287 1.00 89.75 85 LEU A N 1
ATOM 620 C CA . LEU A 1 85 ? -10.941 -8.789 5.742 1.00 89.75 85 LEU A CA 1
ATOM 621 C C . LEU A 1 85 ? -11.330 -9.216 7.161 1.00 89.75 85 LEU A C 1
ATOM 623 O O . LEU A 1 85 ? -11.575 -10.395 7.404 1.00 89.75 85 LEU A O 1
ATOM 627 N N . ASP A 1 86 ? -11.436 -8.260 8.081 1.00 90.00 86 ASP A N 1
ATOM 628 C CA . ASP A 1 86 ? -11.809 -8.537 9.464 1.00 90.00 86 ASP A CA 1
ATOM 629 C C . ASP A 1 86 ? -13.206 -9.168 9.560 1.00 90.00 86 ASP A C 1
ATOM 631 O O . ASP A 1 86 ? -13.354 -10.243 10.139 1.00 90.00 86 ASP A O 1
ATOM 635 N N . ALA A 1 87 ? -14.211 -8.591 8.897 1.00 86.94 87 ALA A N 1
ATOM 636 C CA . ALA A 1 87 ? -15.568 -9.133 8.870 1.00 86.94 87 ALA A CA 1
ATOM 637 C C . ALA A 1 87 ? -15.617 -10.580 8.338 1.00 86.94 87 ALA A C 1
ATOM 639 O O . ALA A 1 87 ? -16.212 -11.453 8.977 1.00 86.94 87 ALA A O 1
ATOM 640 N N . VAL A 1 88 ? -14.925 -10.868 7.229 1.00 88.25 88 VAL A N 1
ATOM 641 C CA . VAL A 1 88 ? -14.847 -12.226 6.661 1.00 88.25 88 VAL A CA 1
ATOM 642 C C . VAL A 1 88 ? -14.172 -13.198 7.628 1.00 88.25 88 VAL A C 1
ATOM 644 O O . VAL A 1 88 ? -14.669 -14.306 7.829 1.00 88.25 88 VAL A O 1
ATOM 647 N N . THR A 1 89 ? -13.074 -12.799 8.279 1.00 87.12 89 THR A N 1
ATOM 648 C CA . THR A 1 89 ? -12.361 -13.676 9.231 1.00 87.12 89 THR A CA 1
ATOM 649 C C . THR A 1 89 ? -13.173 -13.986 10.490 1.00 87.12 89 THR A C 1
ATOM 651 O O . THR A 1 89 ? -12.969 -15.029 11.117 1.00 87.12 89 THR A O 1
ATOM 654 N N . ARG A 1 90 ? -14.143 -13.126 10.824 1.00 89.12 90 ARG A N 1
ATOM 655 C CA . ARG A 1 90 ? -15.119 -13.330 11.905 1.00 89.12 90 ARG A CA 1
ATOM 656 C C . ARG A 1 90 ? -16.336 -14.164 11.488 1.00 89.12 90 ARG A C 1
ATOM 658 O O . ARG A 1 90 ? -17.191 -14.434 12.332 1.00 89.12 90 ARG A O 1
ATOM 665 N N . GLY A 1 91 ? -16.402 -14.590 10.224 1.00 86.06 91 GLY A N 1
ATOM 666 C CA . GLY A 1 91 ? -17.460 -15.444 9.679 1.00 86.06 91 GLY A CA 1
ATOM 667 C C . GLY A 1 91 ? -18.654 -14.698 9.081 1.00 86.06 91 GLY A C 1
ATOM 668 O O . GLY A 1 91 ? -19.669 -15.334 8.816 1.00 86.06 91 GLY A O 1
ATOM 669 N N . LEU A 1 92 ? -18.551 -13.383 8.864 1.00 85.12 92 LEU A N 1
ATOM 670 C CA . LEU A 1 92 ? -19.637 -12.579 8.301 1.00 85.12 92 LEU A CA 1
ATOM 671 C C . LEU A 1 92 ? -19.640 -12.629 6.773 1.00 85.12 92 LEU A C 1
ATOM 673 O O . LEU A 1 92 ? -18.604 -12.462 6.116 1.00 85.12 92 LEU A O 1
ATOM 677 N N . LYS A 1 93 ? -20.830 -12.779 6.188 1.00 87.25 93 LYS A N 1
ATOM 678 C CA . LYS A 1 93 ? -21.039 -12.678 4.747 1.00 87.25 93 LYS A CA 1
ATOM 679 C C . LYS A 1 93 ? -20.897 -11.218 4.325 1.00 87.25 93 LYS A C 1
ATOM 681 O O . LYS A 1 93 ? -21.806 -10.411 4.495 1.00 87.25 93 LYS A O 1
ATOM 686 N N . THR A 1 94 ? -19.744 -10.890 3.760 1.00 87.88 94 THR A N 1
ATOM 687 C CA . THR A 1 94 ? -19.341 -9.502 3.525 1.00 87.88 94 THR A CA 1
ATOM 688 C C . THR A 1 94 ? -19.274 -9.181 2.037 1.00 87.88 94 THR A C 1
ATOM 690 O O . THR A 1 94 ? -18.741 -9.965 1.252 1.00 87.88 94 THR A O 1
ATOM 693 N N . ALA A 1 95 ? -19.777 -8.011 1.657 1.00 87.94 95 ALA A N 1
ATOM 694 C CA . ALA A 1 95 ? -19.571 -7.399 0.350 1.00 87.94 95 ALA A CA 1
ATOM 695 C C . ALA A 1 95 ? -18.726 -6.128 0.501 1.00 87.94 95 ALA A C 1
ATOM 697 O O . ALA A 1 95 ? -18.850 -5.411 1.491 1.00 87.94 95 ALA A O 1
ATOM 698 N N . LEU A 1 96 ? -17.883 -5.828 -0.487 1.00 86.06 96 LEU A N 1
ATOM 699 C CA . LEU A 1 96 ? -17.156 -4.564 -0.574 1.00 86.06 96 LEU A CA 1
ATOM 700 C C . LEU A 1 96 ? -17.332 -3.988 -1.976 1.00 86.06 96 LEU A C 1
ATOM 702 O O . LEU A 1 96 ? -17.153 -4.696 -2.967 1.00 86.06 96 LEU A O 1
ATOM 706 N N . VAL A 1 97 ? -17.678 -2.704 -2.048 1.00 86.31 97 VAL A N 1
ATOM 707 C CA . VAL A 1 97 ? -17.809 -1.963 -3.306 1.00 86.31 97 VAL A CA 1
ATOM 708 C C . VAL A 1 97 ? -16.860 -0.770 -3.331 1.00 86.31 97 VAL A C 1
ATOM 710 O O . VAL A 1 97 ? -16.783 -0.004 -2.375 1.00 86.31 97 VAL A O 1
ATOM 713 N N . GLU A 1 98 ? -16.133 -0.611 -4.432 1.00 84.94 98 GLU A N 1
ATOM 714 C CA . GLU A 1 98 ? -15.258 0.529 -4.714 1.00 84.94 98 GLU A CA 1
ATOM 715 C C . GLU A 1 98 ? -15.723 1.180 -6.019 1.00 84.94 98 GLU A C 1
ATOM 717 O O . GLU A 1 98 ? -16.167 0.492 -6.941 1.00 84.94 98 GLU A O 1
ATOM 722 N N . ARG A 1 99 ? -15.693 2.514 -6.059 1.00 81.94 99 ARG A N 1
ATOM 723 C CA . ARG A 1 99 ? -16.118 3.294 -7.220 1.00 81.94 99 ARG A CA 1
ATOM 724 C C . ARG A 1 99 ? -15.064 3.244 -8.323 1.00 81.94 99 ARG A C 1
ATOM 726 O O . ARG A 1 99 ? -15.427 3.120 -9.489 1.00 81.94 99 ARG A O 1
ATOM 733 N N . ASP A 1 100 ? -13.802 3.400 -7.935 1.00 84.00 100 ASP A N 1
ATOM 734 C CA . ASP A 1 100 ? -12.644 3.448 -8.825 1.00 84.00 100 ASP A CA 1
ATOM 735 C C . ASP A 1 100 ? -11.874 2.106 -8.743 1.00 84.00 100 ASP A C 1
ATOM 737 O O . ASP A 1 100 ? -12.493 1.042 -8.694 1.00 84.00 100 ASP A O 1
ATOM 741 N N . ASP A 1 101 ? -10.538 2.127 -8.732 1.00 84.81 101 ASP A N 1
ATOM 742 C CA . ASP A 1 101 ? -9.713 0.940 -8.457 1.00 84.81 101 ASP A CA 1
ATOM 743 C C . ASP A 1 101 ? -9.400 0.809 -6.954 1.00 84.81 101 ASP A C 1
ATOM 745 O O . ASP A 1 101 ? -9.408 1.799 -6.204 1.00 84.81 101 ASP A O 1
ATOM 749 N N . PHE A 1 102 ? -9.080 -0.405 -6.503 1.00 85.12 102 PHE A N 1
ATOM 750 C CA . PHE A 1 102 ? -8.646 -0.654 -5.133 1.00 85.12 102 PHE A CA 1
ATOM 751 C C . PHE A 1 102 ? -7.434 0.219 -4.783 1.00 85.12 102 PHE A C 1
ATOM 753 O O . PHE A 1 102 ? -6.480 0.361 -5.541 1.00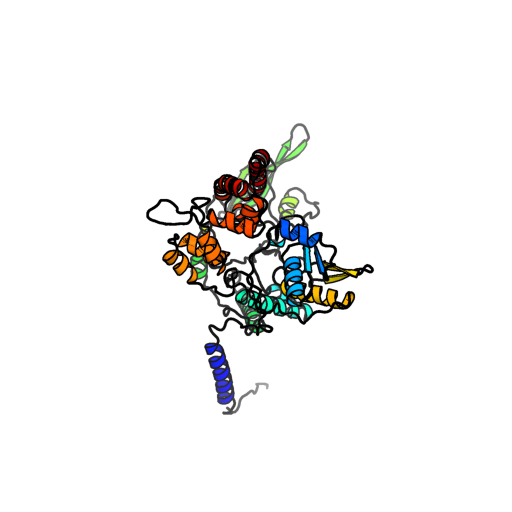 85.12 102 PHE A O 1
ATOM 760 N N . SER A 1 103 ? -7.453 0.833 -3.599 1.00 84.44 103 SER A N 1
ATOM 761 C CA . SER A 1 103 ? -6.407 1.757 -3.124 1.00 84.44 103 SER A CA 1
ATOM 762 C C . SER A 1 103 ? -6.156 3.030 -3.959 1.00 84.44 103 SER A C 1
ATOM 764 O O . SER A 1 103 ? -5.275 3.814 -3.589 1.00 84.44 103 SER A O 1
ATOM 766 N N . SER A 1 104 ? -6.942 3.317 -5.002 1.00 77.38 104 SER A N 1
ATOM 767 C CA . SER A 1 104 ? -6.763 4.481 -5.897 1.00 77.38 104 SER A CA 1
ATOM 768 C C . SER A 1 104 ? -6.817 5.853 -5.198 1.00 77.38 104 SER A C 1
ATOM 770 O O . SER A 1 104 ? -6.191 6.819 -5.649 1.00 77.38 104 SER A O 1
ATOM 772 N N . GLY A 1 105 ? -7.511 5.940 -4.058 1.00 77.81 105 GLY A N 1
ATOM 773 C CA . GLY A 1 105 ? -7.617 7.139 -3.222 1.00 77.81 105 GLY A CA 1
ATOM 774 C C . GLY A 1 105 ? -6.359 7.468 -2.400 1.00 77.81 105 GLY A C 1
ATOM 775 O O . GLY A 1 105 ? -5.217 7.285 -2.817 1.00 77.81 105 GLY A O 1
ATOM 776 N N . THR A 1 106 ? -6.545 7.977 -1.177 1.00 78.38 106 THR A N 1
ATOM 777 C CA . THR A 1 106 ? -5.439 8.418 -0.298 1.00 78.38 106 THR A CA 1
ATOM 778 C C . THR A 1 106 ? -4.459 7.293 0.066 1.00 78.38 106 THR A C 1
ATOM 780 O O . THR A 1 106 ? -3.292 7.565 0.354 1.00 78.38 106 THR A O 1
ATOM 783 N N . SER A 1 107 ? -4.902 6.032 0.028 1.00 80.06 107 SER A N 1
ATOM 784 C CA . SER A 1 107 ? -4.087 4.858 0.367 1.00 80.06 107 SER A CA 1
ATOM 785 C C . SER A 1 107 ? -2.884 4.668 -0.566 1.00 80.06 107 SER A C 1
ATOM 787 O O . SER A 1 107 ? -1.793 4.371 -0.078 1.00 80.06 107 SER A O 1
ATOM 789 N N . SER A 1 108 ? -3.020 4.937 -1.870 1.00 78.19 108 SER A N 1
ATOM 790 C CA . SER A 1 108 ? -1.889 4.917 -2.816 1.00 78.19 108 SER A CA 1
ATOM 791 C C . SER A 1 108 ? -0.962 6.131 -2.665 1.00 78.19 108 SER A C 1
ATOM 793 O O . SER A 1 108 ? 0.223 6.057 -2.988 1.00 78.19 108 SER A O 1
ATOM 795 N N . ARG A 1 109 ? -1.467 7.235 -2.100 1.00 74.62 109 ARG A N 1
ATOM 796 C CA . ARG A 1 109 ? -0.791 8.541 -1.998 1.00 74.62 109 ARG A CA 1
ATOM 797 C C . ARG A 1 109 ? -0.267 8.830 -0.591 1.00 74.62 109 ARG A C 1
ATOM 799 O O . ARG A 1 109 ? -0.253 9.990 -0.165 1.00 74.62 109 ARG A O 1
ATOM 806 N N . SER A 1 110 ? 0.159 7.814 0.157 1.00 76.50 110 SER A N 1
ATOM 807 C CA . SER A 1 110 ? 0.764 7.973 1.488 1.00 76.50 110 SER A CA 1
ATOM 808 C C . SER A 1 110 ? 2.286 8.190 1.403 1.00 76.50 110 SER A C 1
ATOM 810 O O . SER A 1 110 ? 2.871 8.178 0.326 1.00 76.50 110 SER A O 1
ATOM 812 N N . ALA A 1 111 ? 2.950 8.457 2.535 1.00 74.44 111 ALA A N 1
ATOM 813 C CA . ALA A 1 111 ? 4.418 8.517 2.570 1.00 74.44 111 ALA A CA 1
ATOM 814 C C . ALA A 1 111 ? 5.071 7.129 2.429 1.00 74.44 111 ALA A C 1
ATOM 816 O O . ALA A 1 111 ? 6.292 7.056 2.432 1.00 74.44 111 ALA A O 1
ATOM 817 N N . LYS A 1 112 ? 4.264 6.054 2.370 1.00 84.75 112 LYS A N 1
ATOM 818 C CA . LYS A 1 112 ? 4.698 4.649 2.379 1.00 84.75 112 LYS A CA 1
ATOM 819 C C . LYS A 1 112 ? 5.659 4.331 3.542 1.00 84.75 112 LYS A C 1
ATOM 821 O O . LYS A 1 112 ? 6.489 3.440 3.457 1.00 84.75 112 LYS A O 1
ATOM 826 N N . LEU A 1 113 ? 5.514 5.065 4.652 1.00 84.38 113 LEU A N 1
ATOM 827 C CA . LEU A 1 113 ? 6.278 4.893 5.885 1.00 84.38 113 LEU A CA 1
ATOM 828 C C . LEU A 1 113 ? 5.336 4.584 7.040 1.00 84.38 113 LEU A C 1
ATOM 830 O O . LEU A 1 113 ? 4.376 5.317 7.288 1.00 84.38 113 LEU A O 1
ATOM 834 N N . ILE A 1 114 ? 5.675 3.541 7.787 1.00 83.56 114 ILE A N 1
ATOM 835 C CA . ILE A 1 114 ? 4.935 3.115 8.969 1.00 83.56 114 ILE A CA 1
ATOM 836 C C . ILE A 1 114 ? 5.783 3.441 10.178 1.00 83.56 114 ILE A C 1
ATOM 838 O O . ILE A 1 114 ? 6.824 2.836 10.425 1.00 83.56 114 ILE A O 1
ATOM 842 N N . HIS A 1 115 ? 5.341 4.439 10.932 1.00 82.44 115 HIS A N 1
ATOM 843 C CA . HIS A 1 115 ? 6.081 4.938 12.078 1.00 82.44 115 HIS A CA 1
ATOM 844 C C . HIS A 1 115 ? 5.170 5.107 13.295 1.00 82.44 115 HIS A C 1
ATOM 846 O O . HIS A 1 115 ? 4.040 5.582 13.180 1.00 82.44 115 HIS A O 1
ATOM 852 N N . GLY A 1 116 ? 5.700 4.839 14.493 1.00 69.62 116 GLY A N 1
ATOM 853 C CA . GLY A 1 116 ? 4.999 5.150 15.749 1.00 69.62 116 GLY A CA 1
ATOM 854 C C . GLY A 1 116 ? 4.953 6.655 16.057 1.00 69.62 116 GLY A C 1
ATOM 855 O O . GLY A 1 116 ? 4.207 7.096 16.921 1.00 69.62 116 GLY A O 1
ATOM 856 N N . GLY A 1 117 ? 5.730 7.458 15.317 1.00 70.50 117 GLY A N 1
ATOM 857 C CA . GLY A 1 117 ? 5.749 8.918 15.394 1.00 70.50 117 GLY A CA 1
ATOM 858 C C . GLY A 1 117 ? 6.371 9.441 16.689 1.00 70.50 117 GLY A C 1
ATOM 859 O O . GLY A 1 117 ? 5.673 9.825 17.621 1.00 70.50 117 GLY A O 1
ATOM 860 N N . VAL A 1 118 ? 7.703 9.541 16.707 1.00 69.38 118 VAL A N 1
ATOM 861 C CA . VAL A 1 118 ? 8.524 10.013 17.845 1.00 69.38 118 VAL A CA 1
ATOM 862 C C . VAL A 1 118 ? 8.048 11.365 18.413 1.00 69.38 118 VAL A C 1
ATOM 864 O O . VAL A 1 118 ? 8.087 11.595 19.619 1.00 69.38 118 VAL A O 1
ATOM 867 N N . ARG A 1 119 ? 7.498 12.243 17.564 1.00 67.94 119 ARG A N 1
ATOM 868 C CA . ARG A 1 119 ? 6.891 13.524 17.971 1.00 67.94 119 ARG A CA 1
ATOM 869 C C . ARG A 1 119 ? 5.676 13.374 18.889 1.00 67.94 119 ARG A C 1
ATOM 871 O O . ARG A 1 119 ? 5.448 14.232 19.740 1.00 67.94 119 ARG A O 1
ATOM 878 N N . TYR A 1 120 ? 4.874 12.326 18.709 1.00 66.62 120 TYR A N 1
ATOM 879 C CA . TYR A 1 120 ? 3.724 12.072 19.578 1.00 66.62 120 TYR A CA 1
ATOM 880 C C . TYR A 1 120 ? 4.186 11.659 20.967 1.00 66.62 120 TYR A C 1
ATOM 882 O O . TYR A 1 120 ? 3.620 12.143 21.940 1.00 66.62 120 TYR A O 1
ATOM 890 N N . LEU A 1 121 ? 5.265 10.874 21.061 1.00 68.44 121 LEU A N 1
ATOM 891 C CA . LEU A 1 121 ? 5.857 10.528 22.348 1.00 68.44 121 LEU A CA 1
ATOM 892 C C . LEU A 1 121 ? 6.367 11.779 23.073 1.00 68.44 121 LEU A C 1
ATOM 894 O O . LEU A 1 121 ? 6.046 11.978 24.240 1.00 68.44 121 LEU A O 1
ATOM 898 N N . GLN A 1 122 ? 7.067 12.671 22.364 1.00 69.75 122 GLN A N 1
ATOM 899 C CA . GLN A 1 122 ? 7.492 13.957 22.923 1.00 69.75 122 GLN A CA 1
ATOM 900 C C . GLN A 1 122 ? 6.299 14.753 23.481 1.00 69.75 122 GLN A C 1
ATOM 902 O O . GLN A 1 122 ? 6.349 15.220 24.616 1.00 69.75 122 GLN A O 1
ATOM 907 N N . LYS A 1 123 ? 5.201 14.878 22.719 1.00 66.62 123 LYS A N 1
ATOM 908 C CA . LYS A 1 123 ? 3.985 15.564 23.190 1.00 66.62 123 LYS A CA 1
ATOM 909 C C . LYS A 1 123 ? 3.321 14.852 24.372 1.00 66.62 123 LYS A C 1
ATOM 911 O O . LYS A 1 123 ? 2.872 15.541 25.279 1.00 66.62 123 LYS A O 1
ATOM 916 N N . ALA A 1 124 ? 3.265 13.521 24.369 1.00 67.94 124 ALA A N 1
ATOM 917 C CA . ALA A 1 124 ? 2.678 12.725 25.445 1.00 67.94 124 ALA A CA 1
ATOM 918 C C . ALA A 1 124 ? 3.414 12.955 26.770 1.00 67.94 124 ALA A C 1
ATOM 920 O O . ALA A 1 124 ? 2.775 13.191 27.788 1.00 67.94 124 ALA A O 1
ATOM 921 N N . ILE A 1 125 ? 4.749 12.975 26.735 1.00 71.06 125 ILE A N 1
ATOM 922 C CA . ILE A 1 125 ? 5.588 13.241 27.910 1.00 71.06 125 ILE A CA 1
ATOM 923 C C . ILE A 1 125 ? 5.430 14.691 28.369 1.00 71.06 125 ILE A C 1
ATOM 925 O O . ILE A 1 125 ? 5.218 14.945 29.549 1.00 71.06 125 ILE A O 1
ATOM 929 N N . MET A 1 126 ? 5.498 15.650 27.440 1.00 68.25 126 MET A N 1
ATOM 930 C CA . MET A 1 126 ? 5.435 17.077 27.777 1.00 68.25 126 MET A CA 1
ATOM 931 C C . MET A 1 126 ? 4.059 17.524 28.284 1.00 68.25 126 MET A C 1
ATOM 933 O O . MET A 1 126 ? 3.981 18.500 29.022 1.00 68.25 126 MET A O 1
ATOM 937 N N . LYS A 1 127 ? 2.978 16.855 27.865 1.00 69.31 127 LYS A N 1
ATOM 938 C CA . LYS A 1 127 ? 1.595 17.208 28.226 1.00 69.31 127 LYS A CA 1
ATOM 939 C C . LYS A 1 127 ? 0.908 16.183 29.136 1.00 69.31 127 LYS A C 1
ATOM 941 O O . LYS A 1 127 ? -0.290 16.317 29.350 1.00 69.31 127 LYS A O 1
ATOM 946 N N . LEU A 1 128 ? 1.631 15.169 29.628 1.00 64.19 128 LEU A N 1
ATOM 947 C CA . LEU A 1 128 ? 1.086 14.050 30.419 1.00 64.19 128 LEU A CA 1
ATOM 948 C C . LEU A 1 128 ? -0.172 13.419 29.786 1.00 64.19 128 LEU A C 1
ATOM 950 O O . LEU A 1 128 ? -1.150 13.098 30.454 1.00 64.19 128 LEU A O 1
ATOM 954 N N . GLY A 1 129 ? -0.155 13.269 28.462 1.00 70.94 129 GLY A N 1
ATOM 955 C CA . GLY A 1 129 ? -1.303 12.810 27.688 1.00 70.94 129 GLY A CA 1
ATOM 956 C C . GLY A 1 129 ? -1.335 11.290 27.543 1.00 70.94 129 GLY A C 1
ATOM 957 O O . GLY A 1 129 ? -0.577 10.732 26.746 1.00 70.94 129 GLY A O 1
ATOM 958 N N . ILE A 1 130 ? -2.222 10.624 28.289 1.00 74.38 130 ILE A N 1
ATOM 959 C CA . ILE A 1 130 ? -2.406 9.159 28.243 1.00 74.38 130 ILE A CA 1
ATOM 960 C C . ILE A 1 130 ? -2.849 8.704 26.845 1.00 74.38 130 ILE A C 1
ATOM 962 O O . ILE A 1 130 ? -2.314 7.732 26.313 1.00 74.38 130 ILE A O 1
ATOM 966 N N . GLU A 1 131 ? -3.754 9.450 26.209 1.00 71.00 131 GLU A N 1
ATOM 967 C CA . GLU A 1 131 ? -4.251 9.150 24.860 1.00 71.00 131 GLU A CA 1
ATOM 968 C C . GLU A 1 131 ? -3.124 9.123 23.824 1.00 71.00 131 GLU A C 1
ATOM 970 O O . GLU A 1 131 ? -2.976 8.178 23.052 1.00 71.00 131 GLU A O 1
ATOM 975 N N . GLN A 1 132 ? -2.250 10.128 23.851 1.00 72.31 132 GLN A N 1
ATOM 976 C CA . GLN A 1 132 ? -1.131 10.244 22.920 1.00 72.31 132 GLN A CA 1
ATOM 977 C C . GLN A 1 132 ? -0.092 9.143 23.150 1.00 72.31 132 GLN A C 1
ATOM 979 O O . GLN A 1 132 ? 0.545 8.693 22.198 1.00 72.31 132 GLN A O 1
ATOM 984 N N . TYR A 1 133 ? 0.073 8.685 24.391 1.00 79.25 133 TYR A N 1
ATOM 985 C CA . TYR A 1 133 ? 0.911 7.532 24.700 1.00 79.25 133 TYR A CA 1
ATOM 986 C C . TYR A 1 133 ? 0.307 6.224 24.167 1.00 79.25 133 TYR A C 1
ATOM 988 O O . TYR A 1 133 ? 1.023 5.435 23.544 1.00 79.25 133 TYR A O 1
ATOM 996 N N . ARG A 1 134 ? -1.007 6.019 24.342 1.00 79.88 134 ARG A N 1
ATOM 997 C CA . ARG A 1 134 ? -1.732 4.854 23.809 1.00 79.88 134 ARG A CA 1
ATOM 998 C C . ARG A 1 134 ? -1.588 4.761 22.291 1.00 79.88 134 ARG A C 1
ATOM 1000 O O . ARG A 1 134 ? -1.206 3.711 21.788 1.00 79.88 134 ARG A O 1
ATOM 1007 N N . MET A 1 135 ? -1.744 5.885 21.592 1.00 76.75 135 MET A N 1
ATOM 1008 C CA . MET A 1 135 ? -1.538 5.980 20.141 1.00 76.75 135 MET A CA 1
ATOM 1009 C C . MET A 1 135 ? -0.142 5.540 19.691 1.00 76.75 135 MET A C 1
ATOM 1011 O O . MET A 1 135 ? 0.012 4.907 18.648 1.00 76.75 135 MET A O 1
ATOM 1015 N N . VAL A 1 136 ? 0.900 5.917 20.440 1.00 81.12 136 VAL A N 1
ATOM 1016 C CA . VAL A 1 136 ? 2.280 5.535 20.106 1.00 81.12 136 VAL A CA 1
ATOM 1017 C C . VAL A 1 136 ? 2.463 4.029 20.269 1.00 81.12 136 VAL A C 1
ATOM 1019 O O . VAL A 1 136 ? 3.071 3.406 19.400 1.00 81.12 136 VAL A O 1
ATOM 1022 N N . LYS A 1 137 ? 1.927 3.444 21.347 1.00 82.81 137 LYS A N 1
ATOM 1023 C CA . LYS A 1 137 ? 1.980 1.995 21.582 1.00 82.81 137 LYS A CA 1
ATOM 1024 C C . LYS A 1 137 ? 1.239 1.204 20.514 1.00 82.81 137 LYS A C 1
ATOM 1026 O O . LYS A 1 137 ? 1.819 0.275 19.964 1.00 82.81 137 LYS A O 1
ATOM 1031 N N . GLU A 1 138 ? 0.019 1.613 20.192 1.00 84.38 138 GLU A N 1
ATOM 1032 C CA . GLU A 1 138 ? -0.798 0.990 19.152 1.00 84.38 138 GLU A CA 1
ATOM 1033 C C . GLU A 1 138 ? -0.065 1.019 17.807 1.00 84.38 138 GLU A C 1
ATOM 1035 O O . GLU A 1 138 ? 0.189 -0.018 17.208 1.00 84.38 138 GLU A O 1
ATOM 1040 N N . ALA A 1 139 ? 0.428 2.186 17.383 1.00 85.19 139 ALA A N 1
ATOM 1041 C CA . ALA A 1 139 ? 1.172 2.297 16.131 1.00 85.19 139 ALA A CA 1
ATOM 1042 C C . ALA A 1 139 ? 2.481 1.478 16.116 1.00 85.19 139 ALA A C 1
ATOM 1044 O O . ALA A 1 139 ? 2.950 1.083 15.049 1.00 85.19 139 ALA A O 1
ATOM 1045 N N . LEU A 1 140 ? 3.105 1.242 17.276 1.00 85.06 140 LEU A N 1
ATOM 1046 C CA . LEU A 1 140 ? 4.284 0.380 17.404 1.00 85.06 140 LEU A CA 1
ATOM 1047 C C . LEU A 1 140 ? 3.931 -1.108 17.308 1.00 85.06 140 LEU A C 1
ATOM 1049 O O . LEU A 1 140 ? 4.702 -1.851 16.704 1.00 85.06 140 LEU A O 1
ATOM 1053 N N . GLN A 1 141 ? 2.801 -1.523 17.882 1.00 86.69 141 GLN A N 1
ATOM 1054 C CA . GLN A 1 141 ? 2.270 -2.883 17.764 1.00 86.69 141 GLN A CA 1
ATOM 1055 C C . GLN A 1 141 ? 1.828 -3.173 16.328 1.00 86.69 141 GLN A C 1
ATOM 1057 O O . GLN A 1 141 ? 2.276 -4.157 15.752 1.00 86.69 141 GLN A O 1
ATOM 1062 N N . GLU A 1 142 ? 1.071 -2.271 15.701 1.00 89.62 142 GLU A N 1
ATOM 1063 C CA . GLU A 1 142 ? 0.639 -2.422 14.305 1.00 89.62 142 GLU A CA 1
ATOM 1064 C C . GLU A 1 142 ? 1.819 -2.470 13.330 1.00 89.62 142 GLU A C 1
ATOM 1066 O O . GLU A 1 142 ? 1.822 -3.241 12.372 1.00 89.62 142 GLU A O 1
ATOM 1071 N N . ARG A 1 143 ? 2.878 -1.695 13.597 1.00 90.56 143 ARG A N 1
ATOM 1072 C CA . ARG A 1 143 ? 4.116 -1.764 12.811 1.00 90.56 143 ARG A CA 1
ATOM 1073 C C . ARG A 1 143 ? 4.814 -3.118 12.949 1.00 90.56 143 ARG A C 1
ATOM 1075 O O . ARG A 1 143 ? 5.374 -3.591 11.967 1.00 90.56 143 ARG A O 1
ATOM 1082 N N . ALA A 1 144 ? 4.836 -3.694 14.151 1.00 87.81 144 ALA A N 1
ATOM 1083 C CA . ALA A 1 144 ? 5.405 -5.021 14.372 1.00 87.81 144 ALA A CA 1
ATOM 1084 C C . ALA A 1 144 ? 4.576 -6.093 13.653 1.00 87.81 144 ALA A C 1
ATOM 1086 O O . ALA A 1 144 ? 5.138 -6.860 12.881 1.00 87.81 144 ALA A O 1
ATOM 1087 N N . ASN A 1 145 ? 3.250 -6.049 13.811 1.00 89.75 145 ASN A N 1
ATOM 1088 C CA . ASN A 1 145 ? 2.325 -6.943 13.124 1.00 89.75 145 ASN A CA 1
ATOM 1089 C C . ASN A 1 145 ? 2.489 -6.870 11.597 1.00 89.75 145 ASN A C 1
ATOM 1091 O O . ASN A 1 145 ? 2.568 -7.907 10.953 1.00 89.75 145 ASN A O 1
ATOM 1095 N N . LEU A 1 146 ? 2.616 -5.674 10.998 1.00 90.19 146 LEU A N 1
ATOM 1096 C CA . LEU A 1 146 ? 2.766 -5.586 9.540 1.00 90.19 146 LEU A CA 1
ATOM 1097 C C . LEU A 1 146 ? 4.057 -6.238 9.019 1.00 90.19 146 LEU A C 1
ATOM 1099 O O . LEU A 1 146 ? 4.026 -6.888 7.975 1.00 90.19 146 LEU A O 1
ATOM 1103 N N . LEU A 1 147 ? 5.164 -6.089 9.755 1.00 89.44 147 LEU A N 1
ATOM 1104 C CA . LEU A 1 147 ? 6.440 -6.732 9.418 1.00 89.44 147 LEU A CA 1
ATOM 1105 C C . LEU A 1 147 ? 6.352 -8.259 9.437 1.00 89.44 147 LEU A C 1
ATOM 1107 O O . LEU A 1 147 ? 7.116 -8.917 8.738 1.00 89.44 147 LEU A O 1
ATOM 1111 N N . GLU A 1 148 ? 5.437 -8.804 10.232 1.00 88.31 148 GLU A N 1
ATOM 1112 C CA . GLU A 1 148 ? 5.193 -10.237 10.333 1.00 88.31 148 GLU A CA 1
ATOM 1113 C C . GLU A 1 148 ? 4.230 -10.730 9.246 1.00 88.31 148 GLU A C 1
ATOM 1115 O O . GLU A 1 148 ? 4.556 -11.675 8.535 1.00 88.31 148 GLU A O 1
ATOM 1120 N N . ILE A 1 149 ? 3.082 -10.069 9.053 1.00 89.94 149 ILE A N 1
ATOM 1121 C CA . ILE A 1 149 ? 2.037 -10.556 8.134 1.00 89.94 149 ILE A CA 1
ATOM 1122 C C . ILE A 1 149 ? 2.324 -10.291 6.650 1.00 89.94 149 ILE A C 1
ATOM 1124 O O . ILE A 1 149 ? 1.750 -10.956 5.786 1.00 89.94 149 ILE A O 1
ATOM 1128 N N . ALA A 1 150 ? 3.162 -9.298 6.334 1.00 91.88 150 ALA A N 1
ATOM 1129 C CA . ALA A 1 150 ? 3.511 -8.912 4.966 1.00 91.88 150 ALA A CA 1
ATOM 1130 C C . ALA A 1 150 ? 5.014 -8.585 4.843 1.00 91.88 150 ALA A C 1
ATOM 1132 O O . ALA A 1 150 ? 5.388 -7.446 4.534 1.00 91.88 150 ALA A O 1
ATOM 1133 N N . PRO A 1 151 ? 5.897 -9.577 5.068 1.00 91.50 151 PRO A N 1
ATOM 1134 C CA . PRO A 1 151 ? 7.345 -9.362 5.139 1.00 91.50 151 PRO A CA 1
ATOM 1135 C C . PRO A 1 151 ? 7.972 -9.013 3.780 1.00 91.50 151 PRO A C 1
ATOM 1137 O O . PRO A 1 151 ? 9.038 -8.412 3.723 1.00 91.50 151 PRO A O 1
ATOM 1140 N N . HIS A 1 152 ? 7.292 -9.342 2.679 1.00 92.31 152 HIS A N 1
ATOM 1141 C CA . HIS A 1 152 ? 7.697 -8.972 1.322 1.00 92.31 152 HIS A CA 1
ATOM 1142 C C . HIS A 1 152 ? 7.458 -7.478 1.031 1.00 92.31 152 HIS A C 1
ATOM 1144 O O . HIS A 1 152 ? 8.298 -6.834 0.412 1.00 92.31 152 HIS A O 1
ATOM 1150 N N . LEU A 1 153 ? 6.371 -6.895 1.557 1.00 91.00 153 LEU A N 1
ATOM 1151 C CA . LEU A 1 153 ? 6.006 -5.484 1.341 1.00 91.00 153 LEU A CA 1
ATOM 1152 C C . LEU A 1 153 ? 6.583 -4.521 2.383 1.00 91.00 153 LEU A C 1
ATOM 1154 O O . LEU A 1 153 ? 6.455 -3.303 2.235 1.00 91.00 153 LEU A O 1
ATOM 1158 N N . SER A 1 154 ? 7.157 -5.032 3.473 1.00 90.56 154 SER A N 1
ATOM 1159 C CA . SER A 1 154 ? 7.574 -4.206 4.603 1.00 90.56 154 SER A CA 1
ATOM 1160 C C . SER A 1 154 ? 8.976 -4.556 5.089 1.00 90.56 154 SER A C 1
ATOM 1162 O O . SER A 1 154 ? 9.317 -5.706 5.335 1.00 90.56 154 SER A O 1
ATOM 1164 N N . ALA A 1 155 ? 9.803 -3.522 5.248 1.00 87.69 155 ALA A N 1
ATOM 1165 C CA . ALA A 1 155 ? 11.187 -3.657 5.672 1.00 87.69 155 ALA A CA 1
ATOM 1166 C C . ALA A 1 155 ? 11.567 -2.562 6.682 1.00 87.69 155 ALA A C 1
ATOM 1168 O O . ALA A 1 155 ? 11.032 -1.446 6.641 1.00 87.69 155 ALA A O 1
ATOM 1169 N N . PRO A 1 156 ? 12.498 -2.847 7.608 1.00 86.50 156 PRO A N 1
ATOM 1170 C CA . PRO A 1 156 ? 12.978 -1.860 8.563 1.00 86.50 156 PRO A CA 1
ATOM 1171 C C . PRO A 1 156 ? 13.842 -0.795 7.866 1.00 86.50 156 PRO A C 1
ATOM 1173 O O . PRO A 1 156 ? 14.933 -1.095 7.387 1.00 86.50 156 PRO A O 1
ATOM 1176 N N . LEU A 1 157 ? 13.394 0.465 7.875 1.00 84.38 157 LEU A N 1
ATOM 1177 C CA . LEU A 1 157 ? 14.149 1.603 7.337 1.00 84.38 157 LEU A CA 1
ATOM 1178 C C . LEU A 1 157 ? 14.677 2.503 8.473 1.00 84.38 157 LEU A C 1
ATOM 1180 O O . LEU A 1 157 ? 13.871 3.123 9.178 1.00 84.38 157 LEU A O 1
ATOM 1184 N N . PRO A 1 158 ? 16.004 2.616 8.680 1.00 83.50 158 PRO A N 1
ATOM 1185 C CA . PRO A 1 158 ? 16.562 3.568 9.634 1.00 83.50 158 PRO A CA 1
ATOM 1186 C C . PRO A 1 158 ? 16.384 5.007 9.130 1.00 83.50 158 PRO A C 1
ATOM 1188 O O . PRO A 1 158 ? 16.561 5.290 7.946 1.00 83.50 158 PRO A O 1
ATOM 1191 N N . ILE A 1 159 ? 16.064 5.929 10.041 1.00 82.75 159 ILE A N 1
ATOM 1192 C CA . ILE A 1 159 ? 15.891 7.356 9.737 1.00 82.75 159 ILE A CA 1
ATOM 1193 C C . ILE A 1 159 ? 16.957 8.157 10.485 1.00 82.75 159 ILE A C 1
ATOM 1195 O O . ILE A 1 159 ? 17.041 8.094 11.712 1.00 82.75 159 ILE A O 1
ATOM 1199 N N . MET A 1 160 ? 17.747 8.933 9.748 1.00 81.56 160 MET A N 1
ATOM 1200 C CA . MET A 1 160 ? 18.752 9.840 10.287 1.00 81.56 160 MET A CA 1
ATOM 1201 C C . MET A 1 160 ? 18.151 11.224 10.557 1.00 81.56 160 MET A C 1
ATOM 1203 O O . MET A 1 160 ? 17.496 11.814 9.697 1.00 81.56 160 MET A O 1
ATOM 1207 N N . LEU A 1 161 ? 18.413 11.757 11.752 1.00 83.00 161 LEU A N 1
ATOM 1208 C CA . LEU A 1 161 ? 18.058 13.117 12.157 1.00 83.00 161 LEU A CA 1
ATOM 1209 C C . LEU A 1 161 ? 19.346 13.954 12.262 1.00 83.00 161 LEU A C 1
ATOM 1211 O O . LEU A 1 161 ? 20.130 13.713 13.186 1.00 83.00 161 LEU A O 1
ATOM 1215 N N . PRO A 1 162 ? 19.598 14.916 11.354 1.00 80.75 162 PRO A N 1
ATOM 1216 C CA . PRO A 1 162 ? 20.759 15.787 11.461 1.00 80.75 162 PRO A CA 1
ATOM 1217 C C . PRO A 1 162 ? 20.628 16.705 12.683 1.00 80.75 162 PRO A C 1
ATOM 1219 O O . PRO A 1 162 ? 19.566 17.266 12.963 1.00 80.75 162 PRO A O 1
ATOM 1222 N N . VAL A 1 163 ? 21.729 16.853 13.422 1.00 80.94 163 VAL A N 1
ATOM 1223 C CA . VAL A 1 163 ? 21.815 17.699 14.617 1.00 80.94 163 VAL A CA 1
ATOM 1224 C C . VAL A 1 163 ? 22.759 18.859 14.328 1.00 80.94 163 VAL A C 1
ATOM 1226 O O . VAL A 1 163 ? 23.944 18.651 14.083 1.00 80.94 163 VAL A O 1
ATOM 1229 N N . TYR A 1 164 ? 22.233 20.083 14.372 1.00 78.06 164 TYR A N 1
ATOM 1230 C CA . TYR A 1 164 ? 22.981 21.288 13.994 1.00 78.06 164 TYR A CA 1
ATOM 1231 C C . TYR A 1 164 ? 23.623 21.998 15.186 1.00 78.06 164 TYR A C 1
ATOM 1233 O O . TYR A 1 164 ? 24.628 22.687 15.028 1.00 78.06 164 TYR A O 1
ATOM 1241 N N . LYS A 1 165 ? 23.052 21.845 16.387 1.00 82.75 165 LYS A N 1
ATOM 1242 C CA . LYS A 1 165 ? 23.556 22.475 17.614 1.00 82.75 165 LYS A CA 1
ATOM 1243 C C . LYS A 1 165 ? 23.973 21.412 18.619 1.00 82.75 165 LYS A C 1
ATOM 1245 O O . LYS A 1 165 ? 23.230 20.468 18.870 1.00 82.75 165 LYS A O 1
ATOM 1250 N N . TRP A 1 166 ? 25.128 21.593 19.252 1.00 81.31 166 TRP A N 1
ATOM 1251 C CA . TRP A 1 166 ? 25.688 20.607 20.183 1.00 81.31 166 TRP A CA 1
ATOM 1252 C C . TRP A 1 166 ? 24.747 20.281 21.359 1.00 81.31 166 TRP A C 1
ATOM 1254 O O . TRP A 1 166 ? 24.663 19.129 21.770 1.00 81.31 166 TRP A O 1
ATOM 1264 N N . TRP A 1 167 ? 23.964 21.252 21.845 1.00 81.12 167 TRP A N 1
ATOM 1265 C CA . TRP A 1 167 ? 22.993 21.041 22.928 1.00 81.12 167 TRP A CA 1
ATOM 1266 C C . TRP A 1 167 ? 21.741 20.258 22.509 1.00 81.12 167 TRP A C 1
ATOM 1268 O O . TRP A 1 167 ? 21.031 19.725 23.357 1.00 81.12 167 TRP A O 1
ATOM 1278 N N . GLN A 1 168 ? 21.437 20.182 21.209 1.00 82.25 168 GLN A N 1
ATOM 1279 C CA . GLN A 1 168 ? 20.317 19.376 20.717 1.00 82.25 168 GLN A CA 1
ATOM 1280 C C . GLN A 1 168 ? 20.640 17.882 20.794 1.00 82.25 168 GLN A C 1
ATOM 1282 O O . GLN A 1 168 ? 19.727 17.068 20.892 1.00 82.25 168 GLN A O 1
ATOM 1287 N N . LEU A 1 169 ? 21.925 17.519 20.786 1.00 85.62 169 LEU A N 1
ATOM 1288 C CA . LEU A 1 169 ? 22.369 16.133 20.859 1.00 85.62 169 LEU A CA 1
ATOM 1289 C C . LEU A 1 169 ? 21.895 15.424 22.140 1.00 85.62 169 LEU A C 1
ATOM 1291 O O . LEU A 1 169 ? 21.212 14.411 22.000 1.00 85.62 169 LEU A O 1
ATOM 1295 N N . PRO A 1 170 ? 22.166 15.918 23.369 1.00 86.94 170 PRO A N 1
ATOM 1296 C CA . PRO A 1 170 ? 21.661 15.271 24.580 1.00 86.94 170 PRO A CA 1
ATOM 1297 C C . PRO A 1 170 ? 20.127 15.241 24.628 1.00 86.94 170 PRO A C 1
ATOM 1299 O O . PRO A 1 170 ? 19.551 14.239 25.044 1.00 86.94 170 PRO A O 1
ATOM 1302 N N . TYR A 1 171 ? 19.457 16.289 24.141 1.00 83.75 171 TYR A N 1
ATOM 1303 C CA . TYR A 1 171 ? 17.995 16.348 24.071 1.00 83.75 171 TYR A CA 1
ATOM 1304 C C . TYR A 1 171 ? 17.404 15.241 23.182 1.00 83.75 171 TYR A C 1
ATOM 1306 O O . TYR A 1 171 ? 16.558 14.461 23.627 1.00 83.75 171 TYR A O 1
ATOM 1314 N N . TYR A 1 172 ? 17.875 15.135 21.936 1.00 84.00 172 TYR A N 1
ATOM 1315 C CA . TYR A 1 172 ? 17.419 14.102 21.008 1.00 84.00 172 TYR A CA 1
ATOM 1316 C C . TYR A 1 172 ? 17.829 12.705 21.467 1.00 84.00 172 TYR A C 1
ATOM 1318 O O . TYR A 1 172 ? 17.032 11.778 21.350 1.00 84.00 172 TYR A O 1
ATOM 1326 N N . TRP A 1 173 ? 19.024 12.552 22.040 1.00 87.06 173 TRP A N 1
ATOM 1327 C CA . TRP A 1 173 ? 19.493 11.277 22.574 1.00 87.06 173 TRP A CA 1
ATOM 1328 C C . TRP A 1 173 ? 18.556 10.730 23.653 1.00 87.06 173 TRP A C 1
ATOM 1330 O O . TRP A 1 173 ? 18.114 9.586 23.557 1.00 87.06 173 TRP A O 1
ATOM 1340 N N . VAL A 1 174 ? 18.188 11.557 24.638 1.00 85.88 174 VAL A N 1
ATOM 1341 C CA . VAL A 1 174 ? 17.244 11.165 25.696 1.00 85.88 174 VAL A CA 1
ATOM 1342 C C . VAL A 1 174 ? 15.868 10.842 25.111 1.00 85.88 174 VAL A C 1
ATOM 1344 O O . VAL A 1 174 ? 15.304 9.796 25.430 1.00 85.88 174 VAL A O 1
ATOM 1347 N N . GLY A 1 175 ? 15.340 11.690 24.222 1.00 83.75 175 GLY A N 1
ATOM 1348 C CA . GLY A 1 175 ? 14.023 11.476 23.612 1.00 83.75 175 GLY A CA 1
ATOM 1349 C C . GLY A 1 175 ? 13.937 10.183 22.795 1.00 83.75 175 GLY A C 1
ATOM 1350 O O . GLY A 1 175 ? 12.962 9.440 22.904 1.00 83.75 175 GLY A O 1
ATOM 1351 N N . ILE A 1 176 ? 14.977 9.878 22.018 1.00 84.44 176 ILE A N 1
ATOM 1352 C CA . ILE A 1 176 ? 15.051 8.656 21.214 1.00 84.44 176 ILE A CA 1
ATOM 1353 C C . ILE A 1 176 ? 15.263 7.425 22.106 1.00 84.44 176 ILE A C 1
ATOM 1355 O O . ILE A 1 176 ? 14.637 6.396 21.877 1.00 84.44 176 ILE A O 1
ATOM 1359 N N . LYS A 1 177 ? 16.077 7.506 23.166 1.00 87.62 177 LYS A N 1
ATOM 1360 C CA . LYS A 1 177 ? 16.240 6.378 24.100 1.00 87.62 177 LYS A CA 1
ATOM 1361 C C . LYS A 1 177 ? 14.967 6.074 24.878 1.00 87.62 177 LYS A C 1
ATOM 1363 O O . LYS A 1 177 ? 14.651 4.910 25.110 1.00 87.62 177 LYS A O 1
ATOM 1368 N N . LEU A 1 178 ? 14.199 7.101 25.222 1.00 83.50 178 LEU A N 1
ATOM 1369 C CA . LEU A 1 178 ? 12.874 6.923 25.797 1.00 83.50 178 LEU A CA 1
ATOM 1370 C C . LEU A 1 178 ? 11.902 6.296 24.786 1.00 83.50 178 LEU A C 1
ATOM 1372 O O . LEU A 1 178 ? 11.081 5.468 25.166 1.00 83.50 178 LEU A O 1
ATOM 1376 N N . TYR A 1 179 ? 12.030 6.622 23.498 1.00 82.25 179 TYR A N 1
ATOM 1377 C CA . TYR A 1 179 ? 11.294 5.938 22.434 1.00 82.25 179 TYR A CA 1
ATOM 1378 C C . TYR A 1 179 ? 11.678 4.456 22.317 1.00 82.25 179 TYR A C 1
ATOM 1380 O O . TYR A 1 179 ? 10.780 3.618 22.280 1.00 82.25 179 TYR A O 1
ATOM 1388 N N . ASP A 1 180 ? 12.975 4.122 22.343 1.00 84.81 180 ASP A N 1
ATOM 1389 C CA . ASP A 1 180 ? 13.463 2.733 22.374 1.00 84.81 180 ASP A CA 1
ATOM 1390 C C . ASP A 1 180 ? 12.867 1.973 23.581 1.00 84.81 180 ASP A C 1
ATOM 1392 O O . ASP A 1 180 ? 12.439 0.826 23.447 1.00 84.81 180 ASP A O 1
ATOM 1396 N N . LEU A 1 181 ? 12.789 2.625 24.751 1.00 84.75 181 LEU A N 1
ATOM 1397 C CA . LEU A 1 181 ? 12.201 2.057 25.969 1.00 84.75 181 LEU A CA 1
ATOM 1398 C C . LEU A 1 181 ? 10.694 1.798 25.823 1.00 84.75 181 LEU A C 1
ATOM 1400 O O . LEU A 1 181 ? 10.221 0.729 26.200 1.00 84.75 181 LEU A O 1
ATOM 1404 N N . VAL A 1 182 ? 9.940 2.752 25.266 1.00 82.12 182 VAL A N 1
ATOM 1405 C CA . VAL A 1 182 ? 8.492 2.605 25.026 1.00 82.12 182 VAL A CA 1
ATOM 1406 C C . VAL A 1 182 ? 8.204 1.549 23.962 1.00 82.12 182 VAL A C 1
ATOM 1408 O O . VAL A 1 182 ? 7.209 0.834 24.071 1.00 82.12 182 VAL A O 1
ATOM 1411 N N . ALA A 1 183 ? 9.075 1.428 22.959 1.00 77.50 183 ALA A N 1
ATOM 1412 C CA . ALA A 1 183 ? 8.993 0.375 21.958 1.00 77.50 183 ALA A CA 1
ATOM 1413 C C . ALA A 1 183 ? 9.241 -1.014 22.551 1.00 77.50 183 ALA A C 1
ATOM 1415 O O . ALA A 1 183 ? 8.621 -1.970 22.090 1.00 77.50 183 ALA A O 1
ATOM 1416 N N . GLY A 1 184 ? 10.081 -1.136 23.583 1.00 82.88 184 GLY A N 1
ATOM 1417 C CA . GLY A 1 184 ? 10.291 -2.393 24.297 1.00 82.88 184 GLY A CA 1
ATOM 1418 C C . GLY A 1 184 ? 10.680 -3.528 23.344 1.00 82.88 184 GLY A C 1
ATOM 1419 O O . GLY A 1 184 ? 11.632 -3.400 22.575 1.00 82.88 184 GLY A O 1
ATOM 1420 N N . SER A 1 185 ? 9.921 -4.628 23.360 1.00 72.88 185 SER A N 1
ATOM 1421 C CA . SER A 1 185 ? 10.112 -5.763 22.443 1.00 72.88 185 SER A CA 1
ATOM 1422 C C . SER A 1 185 ? 9.820 -5.446 20.975 1.00 72.88 185 SER A C 1
ATOM 1424 O O . SER A 1 185 ? 10.317 -6.155 20.112 1.00 72.88 185 SER A O 1
ATOM 1426 N N . ASN A 1 186 ? 9.073 -4.379 20.681 1.00 71.38 186 ASN A N 1
ATOM 1427 C CA . ASN A 1 186 ? 8.722 -3.951 19.320 1.00 71.38 186 ASN A CA 1
ATOM 1428 C C . ASN A 1 186 ? 9.791 -3.019 18.707 1.00 71.38 186 ASN A C 1
ATOM 1430 O O . ASN A 1 186 ? 9.596 -2.432 17.632 1.00 71.38 186 ASN A O 1
ATOM 1434 N N . CYS A 1 187 ? 10.919 -2.832 19.400 1.00 71.94 187 CYS A N 1
ATOM 1435 C CA . CYS A 1 187 ? 12.075 -2.098 18.902 1.00 71.94 187 CYS A CA 1
ATOM 1436 C C . CYS A 1 187 ? 12.857 -2.954 17.892 1.00 71.94 187 CYS A C 1
ATOM 1438 O O . CYS A 1 187 ? 13.315 -4.041 18.224 1.00 71.94 187 CYS A O 1
ATOM 1440 N N . LEU A 1 188 ? 13.031 -2.455 16.663 1.00 74.50 188 LEU A N 1
ATOM 1441 C CA . LEU A 1 188 ? 13.737 -3.186 15.598 1.00 74.50 188 LEU A CA 1
ATOM 1442 C C . LEU A 1 188 ? 15.249 -3.208 15.818 1.00 74.50 188 LEU A C 1
ATOM 1444 O O . LEU A 1 188 ? 15.897 -4.247 15.739 1.00 74.50 188 LEU A O 1
ATOM 1448 N N . LYS A 1 189 ? 15.821 -2.029 16.068 1.00 79.38 189 LYS A N 1
ATOM 1449 C CA . LYS A 1 189 ? 17.248 -1.830 16.303 1.00 79.38 189 LYS A CA 1
ATOM 1450 C C . LYS A 1 189 ? 17.420 -0.657 17.254 1.00 79.38 189 LYS A C 1
ATOM 1452 O O . LYS A 1 189 ? 16.734 0.351 17.116 1.00 79.38 189 LYS A O 1
ATOM 1457 N N . SER A 1 190 ? 18.347 -0.795 18.200 1.00 80.00 190 SER A N 1
ATOM 1458 C CA . SER A 1 190 ? 18.652 0.275 19.150 1.00 80.00 190 SER A CA 1
ATOM 1459 C C . SER A 1 190 ? 19.208 1.495 18.424 1.00 80.00 190 SER A C 1
ATOM 1461 O O . SER A 1 190 ? 20.056 1.374 17.535 1.00 80.00 190 SER A O 1
ATOM 1463 N N . SER A 1 191 ? 18.751 2.671 18.837 1.00 85.50 191 SER A N 1
ATOM 1464 C CA . SER A 1 191 ? 19.161 3.934 18.240 1.00 85.50 191 SER A CA 1
ATOM 1465 C C . SER A 1 191 ? 20.628 4.267 18.548 1.00 85.50 191 SER A C 1
ATOM 1467 O O . SER A 1 191 ? 21.107 4.002 19.656 1.00 85.50 191 SER A O 1
ATOM 1469 N N . TYR A 1 192 ? 21.347 4.862 17.593 1.00 87.06 192 TYR A N 1
ATOM 1470 C CA . TYR A 1 192 ? 22.782 5.166 17.693 1.00 87.06 192 TYR A CA 1
ATOM 1471 C C . TYR A 1 192 ? 23.128 6.538 17.093 1.00 87.06 192 TYR A C 1
ATOM 1473 O O . TYR A 1 192 ? 22.351 7.103 16.327 1.00 87.06 192 TYR A O 1
ATOM 1481 N N . VAL A 1 193 ? 24.297 7.080 17.455 1.00 86.62 193 VAL A N 1
ATOM 1482 C CA . VAL A 1 193 ? 24.818 8.349 16.915 1.00 86.62 193 VAL A CA 1
ATOM 1483 C C . VAL A 1 193 ? 25.751 8.073 15.737 1.00 86.62 193 VAL A C 1
ATOM 1485 O O . VAL A 1 193 ? 26.592 7.176 15.803 1.00 86.62 193 VAL A O 1
ATOM 1488 N N . LEU A 1 194 ? 25.628 8.876 14.680 1.00 83.75 194 LEU A N 1
ATOM 1489 C CA . LEU A 1 194 ? 26.566 8.924 13.558 1.00 83.75 194 LEU A CA 1
ATOM 1490 C C . LEU A 1 194 ? 27.442 10.175 13.664 1.00 83.75 194 LEU A C 1
ATOM 1492 O O . LEU A 1 194 ? 26.957 11.259 13.987 1.00 83.75 194 LEU A O 1
ATOM 1496 N N . SER A 1 195 ? 28.740 10.031 13.390 1.00 82.81 195 SER A N 1
ATOM 1497 C CA . SER A 1 195 ? 29.637 11.182 13.255 1.00 82.81 195 SER A CA 1
ATOM 1498 C C . SER A 1 195 ? 29.351 11.927 11.949 1.00 82.81 195 SER A C 1
ATOM 1500 O O . SER A 1 195 ? 28.840 11.338 10.999 1.00 82.81 195 SER A O 1
ATOM 1502 N N . LYS A 1 196 ? 29.732 13.210 11.866 1.00 76.81 196 LYS A N 1
ATOM 1503 C CA . LYS A 1 196 ? 29.577 14.018 10.642 1.00 76.81 196 LYS A CA 1
ATOM 1504 C C . LYS A 1 196 ? 30.188 13.335 9.414 1.00 76.81 196 LYS A C 1
ATOM 1506 O O . LYS A 1 196 ? 29.569 13.333 8.362 1.00 76.81 196 LYS A O 1
ATOM 1511 N N . LEU A 1 197 ? 31.379 12.752 9.559 1.00 73.06 197 LEU A N 1
ATOM 1512 C CA . LEU A 1 197 ? 32.079 12.088 8.458 1.00 73.06 197 LEU A CA 1
ATOM 1513 C C . LEU A 1 197 ? 31.297 10.863 7.960 1.00 73.06 197 LEU A C 1
ATOM 1515 O O . LEU A 1 197 ? 31.012 10.785 6.774 1.00 73.06 197 LEU A O 1
ATOM 1519 N N . ARG A 1 198 ? 30.822 10.002 8.872 1.00 75.75 198 ARG A N 1
ATOM 1520 C CA . ARG A 1 198 ? 29.970 8.854 8.517 1.00 75.75 198 ARG A CA 1
ATOM 1521 C C . ARG A 1 198 ? 28.613 9.271 7.950 1.00 75.75 198 ARG A C 1
ATOM 1523 O O . ARG A 1 198 ? 28.098 8.632 7.049 1.00 75.75 198 ARG A O 1
ATOM 1530 N N . ALA A 1 199 ? 28.023 10.352 8.457 1.00 73.69 199 ALA A N 1
ATOM 1531 C CA . ALA A 1 199 ? 26.774 10.888 7.919 1.00 73.69 199 ALA A CA 1
ATOM 1532 C C . ALA A 1 199 ? 26.947 11.434 6.490 1.00 73.69 199 ALA A C 1
ATOM 1534 O O . ALA A 1 199 ? 26.052 11.272 5.671 1.00 73.69 199 ALA A O 1
ATOM 1535 N N . LEU A 1 200 ? 28.093 12.051 6.178 1.00 69.81 200 LEU A N 1
ATOM 1536 C CA . LEU A 1 200 ? 28.410 12.540 4.832 1.00 69.81 200 LEU A CA 1
ATOM 1537 C C . LEU A 1 200 ? 28.776 11.408 3.863 1.00 69.81 200 LEU A C 1
ATOM 1539 O O . LEU A 1 200 ? 28.407 11.488 2.697 1.00 69.81 200 LEU A O 1
ATOM 1543 N N . GLU A 1 201 ? 29.417 10.335 4.339 1.00 71.19 201 GLU A N 1
ATOM 1544 C CA . GLU A 1 201 ? 29.575 9.090 3.564 1.00 71.19 201 GLU A CA 1
ATOM 1545 C C . GLU A 1 201 ? 28.217 8.524 3.121 1.00 71.19 201 GLU A C 1
ATOM 1547 O O . GLU A 1 201 ? 28.125 7.878 2.081 1.00 71.19 201 GLU A O 1
ATOM 1552 N N . HIS A 1 202 ? 27.151 8.801 3.880 1.00 66.00 202 HIS A N 1
ATOM 1553 C CA . HIS A 1 202 ? 25.800 8.362 3.559 1.00 66.00 202 HIS A CA 1
ATOM 1554 C C . HIS A 1 202 ? 25.023 9.282 2.584 1.00 66.00 202 HIS A C 1
ATOM 1556 O O . HIS A 1 202 ? 23.984 8.863 2.088 1.00 66.00 202 HIS A O 1
ATOM 1562 N N . PHE A 1 203 ? 25.460 10.511 2.271 1.00 61.75 203 PHE A N 1
ATOM 1563 C CA . PHE A 1 203 ? 24.701 11.429 1.392 1.00 61.75 203 PHE A CA 1
ATOM 1564 C C . PHE A 1 203 ? 25.631 12.314 0.537 1.00 61.75 203 PHE A C 1
ATOM 1566 O O . PHE A 1 203 ? 26.201 13.283 1.041 1.00 61.75 203 PHE A O 1
ATOM 1573 N N . SER A 1 204 ? 25.758 12.035 -0.770 1.00 51.16 204 SER A N 1
ATOM 1574 C CA . SER A 1 204 ? 26.686 12.733 -1.683 1.00 51.16 204 SER A CA 1
ATOM 1575 C C . SER A 1 204 ? 26.004 13.459 -2.878 1.00 51.16 204 SER A C 1
ATOM 1577 O O . SER A 1 204 ? 25.862 12.832 -3.919 1.00 51.16 204 SER A O 1
ATOM 1579 N N . MET A 1 205 ? 25.648 14.769 -2.762 1.00 52.22 205 MET A N 1
ATOM 1580 C CA . MET A 1 205 ? 25.733 15.883 -3.785 1.00 52.22 205 MET A CA 1
ATOM 1581 C C . MET A 1 205 ? 24.546 16.885 -4.009 1.00 52.22 205 MET A C 1
ATOM 1583 O O . MET A 1 205 ? 23.386 16.494 -4.079 1.00 52.22 205 MET A O 1
ATOM 1587 N N . PHE A 1 206 ? 24.907 18.170 -4.296 1.00 36.38 206 PHE A N 1
ATOM 1588 C CA . PHE A 1 206 ? 24.212 19.214 -5.118 1.00 36.38 206 PHE A CA 1
ATOM 1589 C C . PHE A 1 206 ? 25.240 20.191 -5.794 1.00 36.38 206 PHE A C 1
ATOM 1591 O O . PHE A 1 206 ? 26.204 20.574 -5.128 1.00 36.38 206 PHE A O 1
ATOM 1598 N N . LYS A 1 207 ? 25.047 20.618 -7.075 1.00 39.91 207 LYS A N 1
ATOM 1599 C CA . LYS A 1 207 ? 25.818 21.670 -7.826 1.00 39.91 207 LYS A CA 1
ATOM 1600 C C . LYS A 1 207 ? 24.937 22.491 -8.819 1.00 39.91 207 LYS A C 1
ATOM 1602 O O . LYS A 1 207 ? 24.681 22.037 -9.928 1.00 39.91 207 LYS A O 1
ATOM 1607 N N . GLY A 1 208 ? 24.530 23.711 -8.457 1.00 45.72 208 GLY A N 1
ATOM 1608 C CA . GLY A 1 208 ? 24.102 24.812 -9.349 1.00 45.72 208 GLY A CA 1
ATOM 1609 C C . GLY A 1 208 ? 24.897 26.078 -8.984 1.00 45.72 208 GLY A C 1
ATOM 1610 O O . GLY A 1 208 ? 25.656 26.021 -8.015 1.00 45.72 208 GLY A O 1
ATOM 1611 N N . GLN A 1 209 ? 24.756 27.214 -9.692 1.00 48.59 209 GLN A N 1
ATOM 1612 C CA . GLN A 1 209 ? 25.302 28.492 -9.183 1.00 48.59 209 GLN A CA 1
ATOM 1613 C C . GLN A 1 209 ? 24.377 29.047 -8.105 1.00 48.59 209 GLN A C 1
ATOM 1615 O O . GLN A 1 209 ? 23.642 30.015 -8.262 1.00 48.59 209 GLN A O 1
ATOM 1620 N N . THR A 1 210 ? 24.385 28.328 -6.999 1.00 47.03 210 THR A N 1
ATOM 1621 C CA . THR A 1 210 ? 23.823 28.742 -5.737 1.00 47.03 210 THR A CA 1
ATOM 1622 C C . THR A 1 210 ? 24.901 29.547 -5.036 1.00 47.03 210 THR A C 1
ATOM 1624 O O . THR A 1 210 ? 25.942 28.997 -4.678 1.00 47.03 210 THR A O 1
ATOM 1627 N N . ALA A 1 211 ? 24.662 30.835 -4.847 1.00 54.19 211 ALA A N 1
ATOM 1628 C CA . ALA A 1 211 ? 25.467 31.637 -3.945 1.00 54.19 211 ALA A CA 1
ATOM 1629 C C . ALA A 1 211 ? 24.738 31.687 -2.601 1.00 54.19 211 ALA A C 1
ATOM 1631 O O . ALA A 1 211 ? 23.658 32.264 -2.474 1.00 54.19 211 ALA A O 1
ATOM 1632 N N . ASN A 1 212 ? 25.298 31.008 -1.608 1.00 45.44 212 ASN A N 1
ATOM 1633 C CA . ASN A 1 212 ? 24.946 31.220 -0.211 1.00 45.44 212 ASN A CA 1
ATOM 1634 C C . ASN A 1 212 ? 25.629 32.503 0.297 1.00 45.44 212 ASN A C 1
ATOM 1636 O O . ASN A 1 212 ? 26.566 32.988 -0.323 1.00 45.44 212 ASN A O 1
ATOM 1640 N N . TYR A 1 213 ? 25.150 33.063 1.413 1.00 54.97 213 TYR A N 1
ATOM 1641 C CA . TYR A 1 213 ? 25.656 34.328 1.985 1.00 54.97 213 TYR A CA 1
ATOM 1642 C C . TYR A 1 213 ? 25.468 35.573 1.105 1.00 54.97 213 TYR A C 1
ATOM 1644 O O . TYR A 1 213 ? 26.144 36.581 1.292 1.00 54.97 213 TYR A O 1
ATOM 1652 N N . MET A 1 214 ? 24.491 35.520 0.201 1.00 72.81 214 MET A N 1
ATOM 1653 C CA . MET A 1 214 ? 24.012 36.674 -0.548 1.00 72.81 214 MET A CA 1
ATOM 1654 C C . MET A 1 214 ? 22.774 37.243 0.139 1.00 72.81 214 MET A C 1
ATOM 1656 O O . MET A 1 214 ? 21.687 36.669 0.055 1.00 72.81 214 MET A O 1
ATOM 1660 N N . GLU A 1 215 ? 22.942 38.355 0.847 1.00 83.31 215 GLU A N 1
ATOM 1661 C CA . GLU A 1 215 ? 21.836 39.064 1.485 1.00 83.31 215 GLU A CA 1
ATOM 1662 C C . GLU A 1 215 ? 21.211 40.053 0.503 1.00 83.31 215 GLU A C 1
ATOM 1664 O O . GLU A 1 215 ? 21.905 40.893 -0.068 1.00 83.31 215 GLU A O 1
ATOM 1669 N N . VAL A 1 216 ? 19.887 39.991 0.340 1.00 84.12 216 VAL A N 1
ATOM 1670 C CA . VAL A 1 216 ? 19.130 41.051 -0.336 1.00 84.12 216 VAL A CA 1
ATOM 1671 C C . VAL A 1 216 ? 19.013 42.229 0.630 1.00 84.12 216 VAL A C 1
ATOM 1673 O O . VAL A 1 216 ? 18.148 42.240 1.501 1.00 84.12 216 VAL A O 1
ATOM 1676 N N . ALA A 1 217 ? 19.912 43.202 0.488 1.00 84.56 217 ALA A N 1
ATOM 1677 C CA . ALA A 1 217 ? 19.999 44.370 1.363 1.00 84.56 217 ALA A CA 1
ATOM 1678 C C . ALA A 1 217 ? 18.877 45.381 1.083 1.00 84.56 217 ALA A C 1
ATOM 1680 O O . ALA A 1 217 ? 18.352 46.021 1.995 1.00 84.56 217 ALA A O 1
ATOM 1681 N N . SER A 1 218 ? 18.493 45.530 -0.185 1.00 88.50 218 SER A N 1
ATOM 1682 C CA . SER A 1 218 ? 17.363 46.365 -0.583 1.00 88.50 218 SER A CA 1
ATOM 1683 C C . SER A 1 218 ? 16.831 45.983 -1.958 1.00 88.50 218 SER A C 1
ATOM 1685 O O . SER A 1 218 ? 17.525 45.394 -2.791 1.00 88.50 218 SER A O 1
ATOM 1687 N N . LEU A 1 219 ? 15.571 46.344 -2.195 1.00 87.38 219 LEU A N 1
ATOM 1688 C CA . LEU A 1 219 ? 14.954 46.256 -3.509 1.00 87.38 219 LEU A CA 1
ATOM 1689 C C . LEU A 1 219 ? 15.315 47.508 -4.308 1.00 87.38 219 LEU A C 1
ATOM 1691 O O . LEU A 1 219 ? 15.131 48.633 -3.844 1.00 87.38 219 LEU A O 1
ATOM 1695 N N . LEU A 1 220 ? 15.818 47.316 -5.521 1.00 89.12 220 LEU A N 1
ATOM 1696 C CA . LEU A 1 220 ? 16.066 48.409 -6.453 1.00 89.12 220 LEU A CA 1
ATOM 1697 C C . LEU A 1 220 ? 14.718 48.851 -7.018 1.00 89.12 220 LEU A C 1
ATOM 1699 O O . LEU A 1 220 ? 13.987 48.003 -7.520 1.00 89.12 220 LEU A O 1
ATOM 1703 N N . LYS A 1 221 ? 14.379 50.143 -6.977 1.00 87.31 221 LYS A N 1
ATOM 1704 C CA . LYS A 1 221 ? 13.131 50.678 -7.548 1.00 87.31 221 LYS A CA 1
ATOM 1705 C C . LYS A 1 221 ? 13.422 51.684 -8.662 1.00 87.31 221 LYS A C 1
ATOM 1707 O O . LYS A 1 221 ? 14.427 52.387 -8.618 1.00 87.31 221 LYS A O 1
ATOM 1712 N N . LYS A 1 222 ? 12.557 51.745 -9.668 1.00 84.75 222 LYS A N 1
ATOM 1713 C CA . LYS A 1 222 ? 12.607 52.707 -10.770 1.00 84.75 222 LYS A CA 1
ATOM 1714 C C . LYS A 1 222 ? 11.237 53.365 -10.887 1.00 84.75 222 LYS A C 1
ATOM 1716 O O . LYS A 1 222 ? 10.216 52.702 -10.738 1.00 84.75 222 LYS A O 1
ATOM 1721 N N . THR A 1 223 ? 11.209 54.669 -11.112 1.00 82.56 223 THR A N 1
ATOM 1722 C CA . THR A 1 223 ? 9.953 55.411 -11.254 1.00 82.56 223 THR A CA 1
ATOM 1723 C C . THR A 1 223 ? 9.548 55.449 -12.715 1.00 82.56 223 THR A C 1
ATOM 1725 O O . THR A 1 223 ? 10.386 55.649 -13.598 1.00 82.56 223 THR A O 1
ATOM 1728 N N . ASP A 1 224 ? 8.267 55.219 -12.960 1.00 75.62 224 ASP A N 1
ATOM 1729 C CA . ASP A 1 224 ? 7.679 55.301 -14.286 1.00 75.62 224 ASP A CA 1
ATOM 1730 C C . ASP A 1 224 ? 7.365 56.772 -14.645 1.00 75.62 224 ASP A C 1
ATOM 1732 O O . ASP A 1 224 ? 6.609 57.422 -13.914 1.00 75.62 224 ASP A O 1
ATOM 1736 N N . PRO A 1 225 ? 7.956 57.324 -15.721 1.00 73.25 225 PRO A N 1
ATOM 1737 C CA . PRO A 1 225 ? 7.823 58.736 -16.081 1.00 73.25 225 PRO A CA 1
ATOM 1738 C C . PRO A 1 225 ? 6.415 59.160 -16.525 1.00 73.25 225 PRO A C 1
ATOM 1740 O O . PRO A 1 225 ? 6.120 60.350 -16.468 1.00 73.25 225 PRO A O 1
ATOM 1743 N N . GLU A 1 226 ? 5.539 58.234 -16.929 1.00 69.31 226 GLU A N 1
ATOM 1744 C CA . GLU A 1 226 ? 4.170 58.571 -17.361 1.00 69.31 226 GLU A CA 1
ATOM 1745 C C . GLU A 1 226 ? 3.145 58.534 -16.214 1.00 69.31 226 GLU A C 1
ATOM 1747 O O . GLU A 1 226 ? 2.164 59.276 -16.231 1.00 69.31 226 GLU A O 1
ATOM 1752 N N . THR A 1 227 ? 3.362 57.692 -15.196 1.00 69.31 227 THR A N 1
ATOM 1753 C CA . THR A 1 227 ? 2.381 57.424 -14.122 1.00 69.31 227 THR A CA 1
ATOM 1754 C C . THR A 1 227 ? 2.831 57.875 -12.733 1.00 69.31 227 THR A C 1
ATOM 1756 O O . THR A 1 227 ? 2.029 57.889 -11.797 1.00 69.31 227 THR A O 1
ATOM 1759 N N . GLY A 1 228 ? 4.115 58.206 -12.569 1.00 61.56 228 GLY A N 1
ATOM 1760 C CA . GLY A 1 228 ? 4.705 58.599 -11.290 1.00 61.56 228 GLY A CA 1
ATOM 1761 C C . GLY A 1 228 ? 4.803 57.476 -10.247 1.00 61.56 228 GLY A C 1
ATOM 1762 O O . GLY A 1 228 ? 5.129 57.756 -9.096 1.00 61.56 228 GLY A O 1
ATOM 1763 N N . ARG A 1 229 ? 4.528 56.209 -10.603 1.00 69.69 229 ARG A N 1
ATOM 1764 C CA . ARG A 1 229 ? 4.582 55.054 -9.683 1.00 69.69 229 ARG A CA 1
ATOM 1765 C C . ARG A 1 229 ? 5.977 54.419 -9.634 1.00 69.69 229 ARG A C 1
ATOM 1767 O O . ARG A 1 229 ? 6.660 54.308 -10.651 1.00 69.69 229 ARG A O 1
ATOM 1774 N N . GLU A 1 230 ? 6.387 53.959 -8.453 1.00 75.12 230 GLU A N 1
ATOM 1775 C CA . GLU A 1 230 ? 7.624 53.189 -8.262 1.00 75.12 230 GLU A CA 1
ATOM 1776 C C . GLU A 1 230 ? 7.414 51.700 -8.570 1.00 75.12 230 GLU A C 1
ATOM 1778 O O . GLU A 1 230 ? 6.430 51.103 -8.132 1.00 75.12 230 GLU A O 1
ATOM 1783 N N . HIS A 1 231 ? 8.366 51.078 -9.272 1.00 79.88 231 HIS A N 1
ATOM 1784 C CA . HIS A 1 231 ? 8.390 49.635 -9.525 1.00 79.88 231 HIS A CA 1
ATOM 1785 C C . HIS A 1 231 ? 9.742 49.010 -9.167 1.00 79.88 231 HIS A C 1
ATOM 1787 O O . HIS A 1 231 ? 10.789 49.616 -9.383 1.00 79.88 231 HIS A O 1
ATOM 1793 N N . VAL A 1 232 ? 9.741 47.775 -8.654 1.00 84.75 232 VAL A N 1
ATOM 1794 C CA . VAL A 1 232 ? 10.963 47.024 -8.313 1.00 84.75 232 VAL A CA 1
ATOM 1795 C C . VAL A 1 232 ? 11.668 46.527 -9.589 1.00 84.75 232 VAL A C 1
ATOM 1797 O O . VAL A 1 232 ? 11.043 45.939 -10.464 1.00 84.75 232 VAL A O 1
ATOM 1800 N N . SER A 1 233 ? 12.979 46.749 -9.691 1.00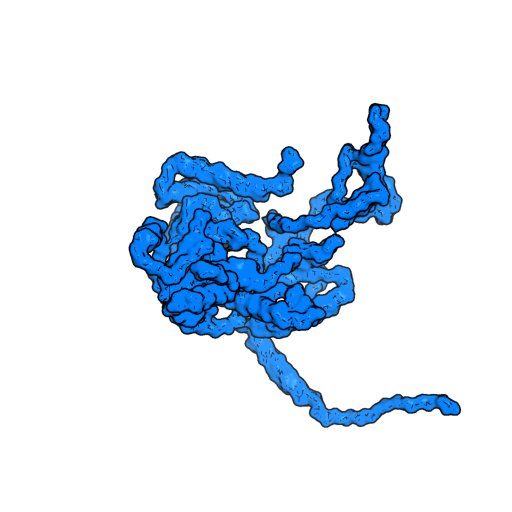 84.81 233 SER A N 1
ATOM 1801 C CA . SER A 1 233 ? 13.840 46.524 -10.867 1.00 84.81 233 SER A CA 1
ATOM 1802 C C . SER A 1 233 ? 15.102 45.689 -10.568 1.00 84.81 233 SER A C 1
ATOM 1804 O O . SER A 1 233 ? 16.042 45.628 -11.369 1.00 84.81 233 SER A O 1
ATOM 1806 N N . GLY A 1 234 ? 15.140 45.023 -9.411 1.00 87.50 234 GLY A N 1
ATOM 1807 C CA . GLY A 1 234 ? 16.233 44.147 -8.991 1.00 87.50 234 GLY A CA 1
ATOM 1808 C C . GLY A 1 234 ? 16.449 44.172 -7.483 1.00 87.50 234 GLY A C 1
ATOM 1809 O O . GLY A 1 234 ? 15.651 44.742 -6.739 1.00 87.50 234 GLY A O 1
ATOM 1810 N N . ALA A 1 235 ? 17.544 43.569 -7.039 1.00 86.19 235 ALA A N 1
ATOM 1811 C CA . ALA A 1 235 ? 17.946 43.549 -5.642 1.00 86.19 235 ALA A CA 1
ATOM 1812 C C . ALA A 1 235 ? 19.416 43.939 -5.526 1.00 86.19 235 ALA A C 1
ATOM 1814 O O . ALA A 1 235 ? 20.257 43.475 -6.300 1.00 86.19 235 ALA A O 1
ATOM 1815 N N . ARG A 1 236 ? 19.732 44.784 -4.550 1.00 91.19 236 ARG A N 1
ATOM 1816 C CA . ARG A 1 236 ? 21.115 44.943 -4.129 1.00 91.19 236 ARG A CA 1
ATOM 1817 C C . ARG A 1 236 ? 21.463 43.749 -3.266 1.00 91.19 236 ARG A C 1
ATOM 1819 O O . ARG A 1 236 ? 20.871 43.556 -2.203 1.00 91.19 236 ARG A O 1
ATOM 1826 N N . CYS A 1 237 ? 22.404 42.956 -3.751 1.00 91.06 237 CYS A N 1
ATOM 1827 C CA . CYS A 1 237 ? 22.862 41.776 -3.060 1.00 91.06 237 CYS A CA 1
ATOM 1828 C C . CYS A 1 237 ? 24.218 42.090 -2.431 1.00 91.06 237 CYS A C 1
ATOM 1830 O O . CYS A 1 237 ? 25.164 42.485 -3.113 1.00 91.06 237 CYS A O 1
ATOM 1832 N N . LYS A 1 238 ? 24.301 41.939 -1.117 1.00 88.94 238 LYS A N 1
ATOM 1833 C CA . LYS A 1 238 ? 25.549 42.012 -0.379 1.00 88.94 238 LYS A CA 1
ATOM 1834 C C . LYS A 1 238 ? 26.101 40.610 -0.260 1.00 88.94 238 LYS A C 1
ATOM 1836 O O . LYS A 1 238 ? 25.451 39.749 0.336 1.00 88.94 238 LYS A O 1
ATOM 1841 N N . ASP A 1 239 ? 27.289 40.389 -0.802 1.00 86.62 239 ASP A N 1
ATOM 1842 C CA . ASP A 1 239 ? 28.089 39.264 -0.352 1.00 86.62 239 ASP A CA 1
ATOM 1843 C C . ASP A 1 239 ? 28.520 39.579 1.083 1.00 86.62 239 ASP A C 1
ATOM 1845 O O . ASP A 1 239 ? 29.381 40.424 1.343 1.00 86.62 239 ASP A O 1
ATOM 1849 N N . VAL A 1 240 ? 27.851 38.940 2.039 1.00 70.00 240 VAL A N 1
ATOM 1850 C CA . VAL A 1 240 ? 28.071 39.172 3.470 1.00 70.00 240 VAL A CA 1
ATOM 1851 C C . VAL A 1 240 ? 29.516 38.836 3.856 1.00 70.00 240 VAL A C 1
ATOM 1853 O O . VAL A 1 240 ? 30.026 39.385 4.832 1.00 70.00 240 VAL A O 1
ATOM 1856 N N . LEU A 1 241 ? 30.184 37.963 3.092 1.00 54.66 241 LEU A N 1
ATOM 1857 C CA . LEU A 1 241 ? 31.522 37.463 3.399 1.00 54.66 241 LEU A CA 1
ATOM 1858 C C . LEU A 1 241 ? 32.627 38.414 2.950 1.00 54.66 241 LEU A C 1
ATOM 1860 O O . LEU A 1 241 ? 33.606 38.590 3.671 1.00 54.66 241 LEU A O 1
ATOM 1864 N N . THR A 1 242 ? 32.487 39.036 1.785 1.00 80.69 242 THR A N 1
ATOM 1865 C CA . THR A 1 242 ? 33.486 39.988 1.275 1.00 80.69 242 THR A CA 1
ATOM 1866 C C . THR A 1 242 ? 33.132 41.443 1.596 1.00 80.69 242 THR A C 1
ATOM 1868 O O . THR A 1 242 ? 33.967 42.330 1.431 1.00 80.69 242 THR A O 1
ATOM 1871 N N . GLY A 1 243 ? 31.904 41.711 2.067 1.00 83.69 243 GLY A N 1
ATOM 1872 C CA . GLY A 1 243 ? 31.352 43.058 2.262 1.00 83.69 243 GLY A CA 1
ATOM 1873 C C . GLY A 1 243 ? 31.004 43.759 0.948 1.00 83.69 243 GLY A C 1
ATOM 1874 O O . GLY A 1 243 ? 30.526 44.894 0.962 1.00 83.69 243 GLY A O 1
ATOM 1875 N N . GLN A 1 244 ? 31.247 43.087 -0.176 1.00 82.75 244 GLN A N 1
ATOM 1876 C CA . GLN A 1 244 ? 31.080 43.626 -1.505 1.00 82.75 244 GLN A CA 1
ATOM 1877 C C . GLN A 1 244 ? 29.602 43.591 -1.880 1.00 82.75 244 GLN A C 1
ATOM 1879 O O . GLN A 1 244 ? 28.949 42.547 -1.885 1.00 82.75 244 GLN A O 1
ATOM 1884 N N . GLU A 1 245 ? 29.066 44.763 -2.185 1.00 90.25 245 GLU A N 1
ATOM 1885 C CA . GLU A 1 245 ? 27.691 44.911 -2.632 1.00 90.25 245 GLU A CA 1
ATOM 1886 C C . GLU A 1 245 ? 27.663 45.042 -4.145 1.00 90.25 245 GLU A C 1
ATOM 1888 O O . GLU A 1 245 ? 28.410 45.829 -4.733 1.00 90.25 245 GLU A O 1
ATOM 1893 N N . PHE A 1 246 ? 26.782 44.279 -4.779 1.00 88.50 246 PHE A N 1
ATOM 1894 C CA . PHE A 1 246 ? 26.545 44.388 -6.205 1.00 88.50 246 PHE A CA 1
ATOM 1895 C C . PHE A 1 246 ? 25.062 44.249 -6.527 1.00 88.50 246 PHE A C 1
ATOM 1897 O O . PHE A 1 246 ? 24.295 43.547 -5.867 1.00 88.50 246 PHE A O 1
ATOM 1904 N N . ASP A 1 247 ? 24.649 44.964 -7.566 1.00 92.12 247 ASP A N 1
ATOM 1905 C CA . ASP A 1 247 ? 23.265 44.958 -8.004 1.00 92.12 247 ASP A CA 1
ATOM 1906 C C . ASP A 1 247 ? 23.009 43.735 -8.876 1.00 92.12 247 ASP A C 1
ATOM 1908 O O . ASP A 1 247 ? 23.579 43.585 -9.959 1.00 92.12 247 ASP A O 1
ATOM 1912 N N . VAL A 1 248 ? 22.076 42.898 -8.439 1.00 87.38 248 VAL A N 1
ATOM 1913 C CA . VAL A 1 248 ? 21.477 41.878 -9.288 1.00 87.38 248 VAL A CA 1
ATOM 1914 C C . VAL A 1 248 ? 20.234 42.503 -9.899 1.00 87.38 248 VAL A C 1
ATOM 1916 O O . VAL A 1 248 ? 19.148 42.534 -9.314 1.00 87.38 248 VAL A O 1
ATOM 1919 N N . ARG A 1 249 ? 20.417 43.084 -11.085 1.00 85.00 249 ARG A N 1
ATOM 1920 C CA . ARG A 1 249 ? 19.311 43.678 -11.832 1.00 85.00 249 ARG A CA 1
ATOM 1921 C C . ARG A 1 249 ? 18.450 42.581 -12.414 1.00 85.00 249 ARG A C 1
ATOM 1923 O O . ARG A 1 249 ? 18.934 41.678 -13.094 1.00 85.00 249 ARG A O 1
ATOM 1930 N N . ALA A 1 250 ? 17.160 42.716 -12.184 1.00 67.31 250 ALA A N 1
ATOM 1931 C CA . ALA A 1 250 ? 16.176 41.804 -12.707 1.00 67.31 250 ALA A CA 1
ATOM 1932 C C . ALA A 1 250 ? 14.950 42.621 -13.066 1.00 67.31 250 ALA A C 1
ATOM 1934 O O . ALA A 1 250 ? 14.482 43.452 -12.299 1.00 67.31 250 ALA A O 1
ATOM 1935 N N . LYS A 1 251 ? 14.396 42.367 -14.243 1.00 63.56 251 LYS A N 1
ATOM 1936 C CA . LYS A 1 251 ? 13.157 43.026 -14.663 1.00 63.56 251 LYS A CA 1
ATOM 1937 C C . LYS A 1 251 ? 11.983 42.704 -13.713 1.00 63.56 251 LYS A C 1
ATOM 1939 O O . LYS A 1 251 ? 10.987 43.411 -13.740 1.00 63.56 251 LYS A O 1
ATOM 1944 N N . CYS A 1 252 ? 12.112 41.647 -12.898 1.00 54.25 252 CYS A N 1
ATOM 1945 C CA . CYS A 1 252 ? 11.167 41.193 -11.880 1.00 54.25 252 CYS A CA 1
ATOM 1946 C C . CYS A 1 252 ? 11.931 40.556 -10.701 1.00 54.25 252 CYS A C 1
ATOM 1948 O O . CYS A 1 252 ? 12.925 39.865 -10.921 1.00 54.25 252 CYS A O 1
ATOM 1950 N N . VAL A 1 253 ? 11.464 40.758 -9.466 1.00 68.50 253 VAL A N 1
ATOM 1951 C CA . VAL A 1 253 ? 12.021 40.137 -8.252 1.00 68.50 253 VAL A CA 1
ATOM 1952 C C . VAL A 1 253 ? 10.933 39.309 -7.584 1.00 68.50 253 VAL A C 1
ATOM 1954 O O . VAL A 1 253 ? 9.863 39.824 -7.269 1.00 68.50 253 VAL A O 1
ATOM 1957 N N . ILE A 1 254 ? 11.216 38.026 -7.359 1.00 58.53 254 ILE A N 1
ATOM 1958 C CA . ILE A 1 254 ? 10.292 37.101 -6.703 1.00 58.53 254 ILE A CA 1
ATOM 1959 C C . ILE A 1 254 ? 10.711 36.933 -5.245 1.00 58.53 254 ILE A C 1
ATOM 1961 O O . ILE A 1 254 ? 11.833 36.535 -4.939 1.00 58.53 254 ILE A O 1
ATOM 1965 N N . ASN A 1 255 ? 9.779 37.198 -4.339 1.00 68.69 255 ASN A N 1
ATOM 1966 C CA . ASN A 1 255 ? 9.948 36.987 -2.911 1.00 68.69 255 ASN A CA 1
ATOM 1967 C C . ASN A 1 255 ? 9.479 35.575 -2.514 1.00 68.69 255 ASN A C 1
ATOM 1969 O O . ASN A 1 255 ? 8.320 35.365 -2.159 1.00 68.69 255 ASN A O 1
ATOM 1973 N N . ALA A 1 256 ? 10.391 34.606 -2.575 1.00 58.41 256 ALA A N 1
ATOM 1974 C CA . ALA A 1 256 ? 10.155 33.205 -2.211 1.00 58.41 256 ALA A CA 1
ATOM 1975 C C . ALA A 1 256 ? 10.802 32.838 -0.861 1.00 58.41 256 ALA A C 1
ATOM 1977 O O . ALA A 1 256 ? 11.309 31.736 -0.667 1.00 58.41 256 ALA A O 1
ATOM 1978 N N . MET A 1 257 ? 10.799 33.773 0.089 1.00 59.69 257 MET A N 1
ATOM 1979 C CA . MET A 1 257 ? 11.492 33.657 1.377 1.00 59.69 257 MET A CA 1
ATOM 1980 C C . MET A 1 257 ? 10.747 32.790 2.417 1.00 59.69 257 MET A C 1
ATOM 1982 O O . MET A 1 257 ? 11.078 32.797 3.606 1.00 59.69 257 MET A O 1
ATOM 1986 N N . GLY A 1 258 ? 9.736 32.033 1.978 1.00 58.84 258 GLY A N 1
ATOM 1987 C CA . GLY A 1 258 ? 8.928 31.145 2.810 1.00 58.84 258 GLY A CA 1
ATOM 1988 C C . GLY A 1 258 ? 8.258 31.904 3.964 1.00 58.84 258 GLY A C 1
ATOM 1989 O O . GLY A 1 258 ? 7.501 32.838 3.721 1.00 58.84 258 GLY A O 1
ATOM 1990 N N . PRO A 1 259 ? 8.521 31.568 5.236 1.00 50.69 259 PRO A N 1
ATOM 1991 C CA . PRO A 1 259 ? 7.964 32.318 6.366 1.00 50.69 259 PRO A CA 1
ATOM 1992 C C . PRO A 1 259 ? 8.505 33.753 6.459 1.00 50.69 259 PRO A C 1
ATOM 1994 O O . PRO A 1 259 ? 7.890 34.595 7.105 1.00 50.69 259 PRO A O 1
ATOM 1997 N N . PHE A 1 260 ? 9.645 34.047 5.821 1.00 56.12 260 PHE A N 1
ATOM 1998 C CA . PHE A 1 260 ? 10.231 35.386 5.766 1.00 56.12 260 PHE A CA 1
ATOM 1999 C C . PHE A 1 260 ? 9.779 36.171 4.535 1.00 56.12 260 PHE A C 1
ATOM 2001 O O . PHE A 1 260 ? 10.303 37.259 4.289 1.00 56.12 260 PHE A O 1
ATOM 2008 N N . THR A 1 261 ? 8.797 35.657 3.780 1.00 62.34 261 THR A N 1
ATOM 2009 C CA . THR A 1 261 ? 8.131 36.420 2.719 1.00 62.34 261 THR A CA 1
ATOM 2010 C C . THR A 1 261 ? 7.671 37.770 3.269 1.00 62.34 261 THR A C 1
ATOM 2012 O O . THR A 1 261 ? 7.892 38.782 2.617 1.00 62.34 261 THR A O 1
ATOM 2015 N N . ASP A 1 262 ? 7.236 37.852 4.527 1.00 74.81 262 ASP A N 1
ATOM 2016 C CA . ASP A 1 262 ? 6.871 39.126 5.154 1.00 74.81 262 ASP A CA 1
ATOM 2017 C C . ASP A 1 262 ? 8.049 40.119 5.346 1.00 74.81 262 ASP A C 1
ATOM 2019 O O . ASP A 1 262 ? 7.816 41.321 5.431 1.00 74.81 262 ASP A O 1
ATOM 2023 N N . ALA A 1 263 ? 9.317 39.684 5.400 1.00 69.62 263 ALA A N 1
ATOM 2024 C CA . ALA A 1 263 ? 10.487 40.561 5.590 1.00 69.62 263 ALA A CA 1
ATOM 2025 C C . ALA A 1 263 ? 10.874 41.301 4.302 1.00 69.62 263 ALA A C 1
ATOM 2027 O O . ALA A 1 263 ? 11.047 42.517 4.317 1.00 69.62 263 ALA A O 1
ATOM 2028 N N . VAL A 1 264 ? 10.918 40.581 3.178 1.00 72.44 264 VAL A N 1
ATOM 2029 C CA . VAL A 1 264 ? 11.090 41.183 1.845 1.00 72.44 264 VAL A CA 1
ATOM 2030 C C . VAL A 1 264 ? 9.819 41.931 1.421 1.00 72.44 264 VAL A C 1
ATOM 2032 O O . VAL A 1 264 ? 9.897 42.936 0.723 1.00 72.44 264 VAL A O 1
ATOM 2035 N N . HIS A 1 265 ? 8.649 41.531 1.929 1.00 70.19 265 HIS A N 1
ATOM 2036 C CA . HIS A 1 265 ? 7.396 42.269 1.748 1.00 70.19 265 HIS A CA 1
ATOM 2037 C C . HIS A 1 265 ? 7.394 43.619 2.498 1.00 70.19 265 HIS A C 1
ATOM 2039 O O . HIS A 1 265 ? 6.949 44.625 1.953 1.00 70.19 265 HIS A O 1
ATOM 2045 N N . LYS A 1 266 ? 7.981 43.696 3.703 1.00 74.00 266 LYS A N 1
ATOM 2046 C CA . LYS A 1 266 ? 8.166 44.952 4.466 1.00 74.00 266 LYS A CA 1
ATOM 2047 C C . LYS A 1 266 ? 9.233 45.884 3.879 1.00 74.00 266 LYS A C 1
ATOM 2049 O O . LYS A 1 266 ? 9.169 47.091 4.110 1.00 74.00 266 LYS A O 1
ATOM 2054 N N . MET A 1 267 ? 10.195 45.340 3.128 1.00 77.56 267 MET A N 1
ATOM 2055 C CA . MET A 1 267 ? 11.168 46.123 2.348 1.00 77.56 267 MET A CA 1
ATOM 2056 C C . MET A 1 267 ? 10.513 46.833 1.154 1.00 77.56 267 MET A C 1
ATOM 2058 O O . MET A 1 267 ? 11.042 47.838 0.683 1.00 77.56 267 MET A O 1
ATOM 2062 N N . ASP A 1 268 ? 9.356 46.347 0.690 1.00 70.88 268 ASP A N 1
ATOM 2063 C CA . ASP A 1 268 ? 8.562 47.003 -0.349 1.00 70.88 268 ASP A CA 1
ATOM 2064 C C . ASP A 1 268 ? 7.654 48.118 0.224 1.00 70.88 268 ASP A C 1
ATOM 2066 O O . ASP A 1 268 ? 7.551 49.179 -0.398 1.00 70.88 268 ASP A O 1
ATOM 2070 N N . GLY A 1 269 ? 7.109 47.958 1.451 1.00 70.94 269 GLY A N 1
ATOM 2071 C CA . GLY A 1 269 ? 6.347 48.996 2.179 1.00 70.94 269 GLY A CA 1
ATOM 2072 C C . GLY A 1 269 ? 6.182 48.788 3.707 1.00 70.94 269 GLY A C 1
ATOM 2073 O O . GLY A 1 269 ? 5.918 47.685 4.181 1.00 70.94 269 GLY A O 1
ATOM 2074 N N . LYS A 1 270 ? 6.275 49.874 4.505 1.00 57.38 270 LYS A N 1
ATOM 2075 C CA . LYS A 1 270 ? 6.367 49.862 5.993 1.00 57.38 270 LYS A CA 1
ATOM 2076 C C . LYS A 1 270 ? 5.076 49.520 6.780 1.00 57.38 270 LYS A C 1
ATOM 2078 O O . LYS A 1 270 ? 5.160 49.398 7.998 1.00 57.38 270 LYS A O 1
ATOM 2083 N N . SER A 1 271 ? 3.911 49.349 6.136 1.00 54.69 271 SER A N 1
ATOM 2084 C CA . SER A 1 271 ? 2.600 49.117 6.799 1.00 54.69 271 SER A CA 1
ATOM 2085 C C . SER A 1 271 ? 1.883 47.811 6.384 1.00 54.69 271 SER A C 1
ATOM 2087 O O . SER A 1 271 ? 0.681 47.672 6.610 1.00 54.69 271 SER A O 1
ATOM 2089 N N . ALA A 1 272 ? 2.582 46.858 5.756 1.00 61.22 272 ALA A N 1
ATOM 2090 C CA . ALA A 1 272 ? 1.984 45.613 5.254 1.00 61.22 272 ALA A CA 1
ATOM 2091 C C . ALA A 1 272 ? 1.649 44.609 6.385 1.00 61.22 272 ALA A C 1
ATOM 2093 O O . ALA A 1 272 ? 2.506 44.290 7.214 1.00 61.22 272 ALA A O 1
ATOM 2094 N N . ALA A 1 273 ? 0.408 44.103 6.409 1.00 59.41 273 ALA A N 1
ATOM 2095 C CA . ALA A 1 273 ? -0.033 43.018 7.295 1.00 59.41 273 ALA A CA 1
ATOM 2096 C C . ALA A 1 273 ? 0.565 41.664 6.858 1.00 59.41 273 ALA A C 1
ATOM 2098 O O . ALA A 1 273 ? 0.849 41.477 5.681 1.00 59.41 273 ALA A O 1
ATOM 2099 N N . ALA A 1 274 ? 0.752 40.722 7.790 1.00 60.59 274 ALA A N 1
ATOM 2100 C CA . ALA A 1 274 ? 1.240 39.365 7.493 1.00 60.59 274 ALA A CA 1
ATOM 2101 C C . ALA A 1 274 ? 0.167 38.514 6.773 1.00 60.59 274 ALA A C 1
ATOM 2103 O O . ALA A 1 274 ? -1.001 38.578 7.157 1.00 60.59 274 ALA A O 1
ATOM 2104 N N . ILE A 1 275 ? 0.546 37.716 5.756 1.00 56.56 275 ILE A N 1
ATOM 2105 C CA . ILE A 1 275 ? -0.409 37.146 4.763 1.00 56.56 275 ILE A CA 1
ATOM 2106 C C . ILE A 1 275 ? -0.474 35.596 4.714 1.00 56.56 275 ILE A C 1
ATOM 2108 O O . ILE A 1 275 ? -1.415 35.042 4.151 1.00 56.56 275 ILE A O 1
ATOM 2112 N N . CYS A 1 276 ? 0.467 34.828 5.276 1.00 46.50 276 CYS A N 1
ATOM 2113 C CA . CYS A 1 276 ? 0.609 33.413 4.870 1.00 46.50 276 CYS A CA 1
ATOM 2114 C C . CYS A 1 276 ? -0.001 32.353 5.825 1.00 46.50 276 CYS A C 1
ATOM 2116 O O . CYS A 1 276 ? 0.542 32.112 6.905 1.00 46.50 276 CYS A O 1
ATOM 2118 N N . GLN A 1 277 ? -1.064 31.639 5.380 1.00 51.31 277 GLN A N 1
ATOM 2119 C CA . GLN A 1 277 ? -1.545 30.371 5.985 1.00 51.31 277 GLN A CA 1
ATOM 2120 C C . GLN A 1 277 ? -2.366 29.433 5.035 1.00 51.31 277 GLN A C 1
ATOM 2122 O O . GLN A 1 277 ? -3.587 29.537 4.959 1.00 51.31 277 GLN A O 1
ATOM 2127 N N . PRO A 1 278 ? -1.732 28.477 4.320 1.00 39.25 278 PRO A N 1
ATOM 2128 C CA . PRO A 1 278 ? -2.396 27.236 3.849 1.00 39.25 278 PRO A CA 1
ATOM 2129 C C . PRO A 1 278 ? -1.556 25.944 4.050 1.00 39.25 278 PRO A C 1
ATOM 2131 O O . PRO A 1 278 ? -0.345 26.001 4.287 1.00 39.25 278 PRO A O 1
ATOM 2134 N N . SER A 1 279 ? -2.172 24.749 3.930 1.00 45.25 279 SER A N 1
ATOM 2135 C CA . SER A 1 279 ? -1.442 23.460 3.912 1.00 45.25 279 SER A CA 1
ATOM 2136 C C . SER A 1 279 ? -1.955 22.447 2.874 1.00 45.25 279 SER A C 1
ATOM 2138 O O . SER A 1 279 ? -2.980 21.800 3.074 1.00 45.25 279 SER A O 1
ATOM 2140 N N . ALA A 1 280 ? -1.172 22.244 1.815 1.00 46.16 280 ALA A N 1
ATOM 2141 C CA . ALA A 1 280 ? -1.217 21.093 0.914 1.00 46.16 280 ALA A CA 1
ATOM 2142 C C . ALA A 1 280 ? 0.100 20.308 1.051 1.00 46.16 280 ALA A C 1
ATOM 2144 O O . ALA A 1 280 ? 1.105 20.857 1.510 1.00 46.16 280 ALA A O 1
ATOM 2145 N N . ARG A 1 281 ? 0.111 19.023 0.678 1.00 47.88 281 ARG A N 1
ATOM 2146 C CA . ARG A 1 281 ? 1.314 18.182 0.753 1.00 47.88 281 ARG A CA 1
ATOM 2147 C C . ARG A 1 281 ? 1.635 17.578 -0.603 1.00 47.88 281 ARG A C 1
ATOM 2149 O O . ARG A 1 281 ? 0.862 16.783 -1.124 1.00 47.88 281 ARG A O 1
ATOM 2156 N N . VAL A 1 282 ? 2.802 17.925 -1.123 1.00 56.47 282 VAL A N 1
ATOM 2157 C CA . VAL A 1 282 ? 3.347 17.417 -2.383 1.00 56.47 282 VAL A CA 1
ATOM 2158 C C . VAL A 1 282 ? 4.499 16.463 -2.069 1.00 56.47 282 VAL A C 1
ATOM 2160 O O . VAL A 1 282 ? 5.172 16.616 -1.047 1.00 56.47 282 VAL A O 1
ATOM 2163 N N . ARG A 1 283 ? 4.705 15.452 -2.916 1.00 64.06 283 ARG A N 1
ATOM 2164 C CA . ARG A 1 283 ? 5.897 14.596 -2.883 1.00 64.06 283 ARG A CA 1
ATOM 2165 C C . ARG A 1 283 ? 6.640 14.748 -4.194 1.00 64.06 283 ARG A C 1
ATOM 2167 O O . ARG A 1 283 ? 6.011 14.776 -5.244 1.00 64.06 283 ARG A O 1
ATOM 2174 N N . ILE A 1 284 ? 7.957 14.833 -4.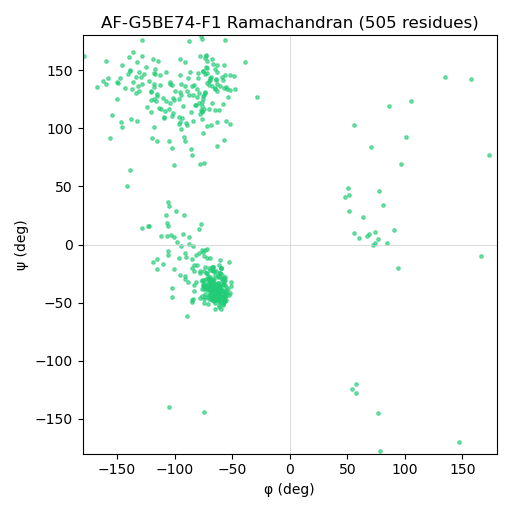095 1.00 68.69 284 ILE A N 1
ATOM 2175 C CA . ILE A 1 284 ? 8.859 14.928 -5.235 1.00 68.69 284 ILE A CA 1
ATOM 2176 C C . ILE A 1 284 ? 9.696 13.656 -5.224 1.00 68.69 284 ILE A C 1
ATOM 2178 O O . ILE A 1 284 ? 10.263 13.301 -4.189 1.00 68.69 284 ILE A O 1
ATOM 2182 N N . VAL A 1 285 ? 9.730 12.963 -6.357 1.00 66.44 285 VAL A N 1
ATOM 2183 C CA . VAL A 1 285 ? 10.591 11.799 -6.564 1.00 66.44 285 VAL A CA 1
ATOM 2184 C C . VAL A 1 285 ? 11.846 12.281 -7.275 1.00 66.44 285 VAL A C 1
ATOM 2186 O O . VAL A 1 285 ? 11.764 12.945 -8.305 1.00 66.44 285 VAL A O 1
ATOM 2189 N N . MET A 1 286 ? 13.000 11.977 -6.689 1.00 65.38 286 MET A N 1
ATOM 2190 C CA . MET A 1 286 ? 14.313 12.312 -7.230 1.00 65.38 286 MET A CA 1
ATOM 2191 C C . MET A 1 286 ? 15.068 11.013 -7.532 1.00 65.38 286 MET A C 1
ATOM 2193 O O . MET A 1 286 ? 14.849 10.018 -6.839 1.00 65.38 286 MET A O 1
ATOM 2197 N N . PRO A 1 287 ? 15.972 11.004 -8.524 1.00 67.75 287 PRO A N 1
ATOM 2198 C CA . PRO A 1 287 ? 16.855 9.870 -8.772 1.00 67.75 287 PRO A CA 1
ATOM 2199 C C . PRO A 1 287 ? 17.630 9.409 -7.526 1.00 67.75 287 PRO A C 1
ATOM 2201 O O . PRO A 1 287 ? 18.055 10.229 -6.710 1.00 67.75 287 PRO A O 1
ATOM 2204 N N . GLY A 1 288 ? 17.881 8.101 -7.417 1.00 60.47 288 GLY A N 1
ATOM 2205 C CA . GLY A 1 288 ? 18.526 7.487 -6.246 1.00 60.47 288 GLY A CA 1
ATOM 2206 C C . GLY A 1 288 ? 19.931 8.014 -5.927 1.00 60.47 288 GLY A C 1
ATOM 2207 O O . GLY A 1 288 ? 20.373 7.949 -4.791 1.00 60.47 288 GLY A O 1
ATOM 2208 N N . TYR A 1 289 ? 20.633 8.641 -6.873 1.00 67.75 289 TYR A N 1
ATOM 2209 C CA . TYR A 1 289 ? 21.938 9.248 -6.583 1.00 67.75 289 TYR A CA 1
ATOM 2210 C C . TYR A 1 289 ? 21.861 10.497 -5.678 1.00 67.75 289 TYR A C 1
ATOM 2212 O O . TYR A 1 289 ? 22.893 10.947 -5.188 1.00 67.75 289 TYR A O 1
ATOM 2220 N N . TYR A 1 290 ? 20.668 11.060 -5.430 1.00 63.09 290 TYR A N 1
ATOM 2221 C CA . TYR A 1 290 ? 20.477 12.162 -4.475 1.00 63.09 290 TYR A CA 1
ATOM 2222 C C . TYR A 1 290 ? 20.345 11.695 -3.013 1.00 63.09 290 TYR A C 1
ATOM 2224 O O . TYR A 1 290 ? 20.482 12.514 -2.103 1.00 63.09 290 TYR A O 1
ATOM 2232 N N . SER A 1 291 ? 20.051 10.414 -2.763 1.00 63.47 291 SER A N 1
ATOM 2233 C CA . SER A 1 291 ? 19.852 9.870 -1.413 1.00 63.47 291 SER A CA 1
ATOM 2234 C C . SER A 1 291 ? 20.027 8.357 -1.398 1.00 63.47 291 SER A C 1
ATOM 2236 O O . SER A 1 291 ? 19.473 7.670 -2.245 1.00 63.47 291 SER A O 1
ATOM 2238 N N . LEU A 1 292 ? 20.699 7.818 -0.379 1.00 65.31 292 LEU A N 1
ATOM 2239 C CA . LEU A 1 292 ? 20.791 6.368 -0.203 1.00 65.31 292 LEU A CA 1
ATOM 2240 C C . LEU A 1 292 ? 19.413 5.706 -0.074 1.00 65.31 292 LEU A C 1
ATOM 2242 O O . LEU A 1 292 ? 18.533 6.202 0.629 1.00 65.31 292 LEU A O 1
ATOM 2246 N N . GLU A 1 293 ? 19.284 4.523 -0.669 1.00 68.00 293 GLU A N 1
ATOM 2247 C CA . GLU A 1 293 ? 18.084 3.681 -0.583 1.00 68.00 293 GLU A CA 1
ATOM 2248 C C . GLU A 1 293 ? 17.879 3.100 0.824 1.00 68.00 293 GLU A C 1
ATOM 2250 O O . GLU A 1 293 ? 16.754 2.917 1.283 1.00 68.00 293 GLU A O 1
ATOM 2255 N N . SER A 1 294 ? 18.972 2.840 1.549 1.00 71.06 294 SER A N 1
ATOM 2256 C CA . SER A 1 294 ? 18.946 2.131 2.833 1.00 71.06 294 SER A CA 1
ATOM 2257 C C . SER A 1 294 ? 18.719 3.029 4.054 1.00 71.06 294 SER A C 1
ATOM 2259 O O . SER A 1 294 ? 18.777 2.537 5.183 1.00 71.06 294 SER A O 1
ATOM 2261 N N . MET A 1 295 ? 18.549 4.344 3.877 1.00 76.69 295 MET A N 1
ATOM 2262 C CA . MET A 1 295 ? 18.430 5.282 4.995 1.00 76.69 295 MET A CA 1
ATOM 2263 C C . MET A 1 295 ? 17.566 6.494 4.644 1.00 76.69 295 MET A C 1
ATOM 2265 O O . MET A 1 295 ? 17.853 7.232 3.710 1.00 76.69 295 MET A O 1
ATOM 2269 N N . GLY A 1 296 ? 16.538 6.746 5.456 1.00 77.88 296 GLY A N 1
ATOM 2270 C CA . GLY A 1 296 ? 15.743 7.967 5.361 1.00 77.88 296 GLY A CA 1
ATOM 2271 C C . GLY A 1 296 ? 16.441 9.157 6.021 1.00 77.88 296 GLY A C 1
ATOM 2272 O O . GLY A 1 296 ? 17.113 9.002 7.040 1.00 77.88 296 GLY A O 1
ATOM 2273 N N . LEU A 1 297 ? 16.229 10.363 5.496 1.00 75.06 297 LEU A N 1
ATOM 2274 C CA . LEU A 1 297 ? 16.667 11.616 6.114 1.00 75.06 297 LEU A CA 1
ATOM 2275 C C . LEU A 1 297 ? 15.450 12.400 6.614 1.00 75.06 297 LEU A C 1
ATOM 2277 O O . LEU A 1 297 ? 14.528 12.683 5.851 1.00 75.06 297 LEU A O 1
ATOM 2281 N N . LEU A 1 298 ? 15.450 12.780 7.892 1.00 74.81 298 LEU A N 1
ATOM 2282 C CA . LEU A 1 298 ? 14.424 13.644 8.471 1.00 74.81 298 LEU A CA 1
ATOM 2283 C C . LEU A 1 298 ? 15.048 14.964 8.907 1.00 74.81 298 LEU A C 1
ATOM 2285 O O . LEU A 1 298 ? 15.448 15.107 10.060 1.00 74.81 298 LEU A O 1
ATOM 2289 N N . ASP A 1 299 ? 15.095 15.946 8.010 1.00 64.81 299 ASP A N 1
ATOM 2290 C CA . ASP A 1 299 ? 15.576 17.272 8.385 1.00 64.81 299 ASP A CA 1
ATOM 2291 C C . ASP A 1 299 ? 14.500 18.074 9.136 1.00 64.81 299 ASP A C 1
ATOM 2293 O O . ASP A 1 299 ? 13.339 18.174 8.724 1.00 64.81 299 ASP A O 1
ATOM 2297 N N . SER A 1 300 ? 14.902 18.628 10.278 1.00 56.62 300 SER A N 1
ATOM 2298 C CA . SER A 1 300 ? 14.073 19.468 11.144 1.00 56.62 300 SER A CA 1
ATOM 2299 C C . SER A 1 300 ? 14.419 20.952 11.068 1.00 56.62 300 SER A C 1
ATOM 2301 O O . SER A 1 300 ? 13.700 21.756 11.661 1.00 56.62 300 SER A O 1
ATOM 2303 N N . ALA A 1 301 ? 15.475 21.317 10.337 1.00 51.00 301 ALA A N 1
ATOM 2304 C CA . ALA A 1 301 ? 15.869 22.697 10.110 1.00 51.00 301 ALA A CA 1
ATOM 2305 C C . ALA A 1 301 ? 15.111 23.286 8.917 1.00 51.00 301 ALA A C 1
ATOM 2307 O O . ALA A 1 301 ? 15.612 23.368 7.802 1.00 51.00 301 ALA A O 1
ATOM 2308 N N . THR A 1 302 ? 13.889 23.730 9.165 1.00 48.59 302 THR A N 1
ATOM 2309 C CA . THR A 1 302 ? 13.165 24.616 8.252 1.00 48.59 302 THR A CA 1
ATOM 2310 C C . THR A 1 302 ? 12.900 25.942 8.941 1.00 48.59 302 THR A C 1
ATOM 2312 O O . THR A 1 302 ? 12.714 26.015 10.159 1.00 48.59 302 THR A O 1
ATOM 2315 N N . SER A 1 303 ? 12.904 27.011 8.150 1.00 39.28 303 SER A N 1
ATOM 2316 C CA . SER A 1 303 ? 12.733 28.390 8.608 1.00 39.28 303 SER A CA 1
ATOM 2317 C C . SER A 1 303 ? 11.408 28.646 9.333 1.00 39.28 303 SER A C 1
ATOM 2319 O O . SER A 1 303 ? 11.306 29.607 10.088 1.00 39.28 303 SER A O 1
ATOM 2321 N N . ASP A 1 304 ? 10.408 27.784 9.137 1.00 38.59 304 ASP A N 1
ATOM 2322 C CA . ASP A 1 304 ? 9.074 27.877 9.732 1.00 38.59 304 ASP A CA 1
ATOM 2323 C C . ASP A 1 304 ? 8.827 26.840 10.848 1.00 38.59 304 ASP A C 1
ATOM 2325 O O . ASP A 1 304 ? 7.698 26.676 11.314 1.00 38.59 304 ASP A O 1
ATOM 2329 N N . GLY A 1 305 ? 9.859 26.093 11.266 1.00 39.25 305 GLY A N 1
ATOM 2330 C CA . GLY A 1 305 ? 9.728 24.983 12.218 1.00 39.25 305 GLY A CA 1
ATOM 2331 C C . GLY A 1 305 ? 8.933 23.788 11.670 1.00 39.25 305 GLY A C 1
ATOM 2332 O O . GLY A 1 305 ? 8.622 22.840 12.409 1.00 39.25 305 GLY A O 1
ATOM 2333 N N . SER A 1 306 ? 8.586 23.800 10.380 1.00 35.91 306 SER A N 1
ATOM 2334 C CA . SER A 1 306 ? 7.836 22.738 9.737 1.00 35.91 306 SER A CA 1
ATOM 2335 C C . SER A 1 306 ? 8.773 21.754 9.047 1.00 35.91 306 SER A C 1
ATOM 2337 O O . SER A 1 306 ? 9.372 22.037 8.022 1.00 35.91 306 SER A O 1
ATOM 2339 N N . G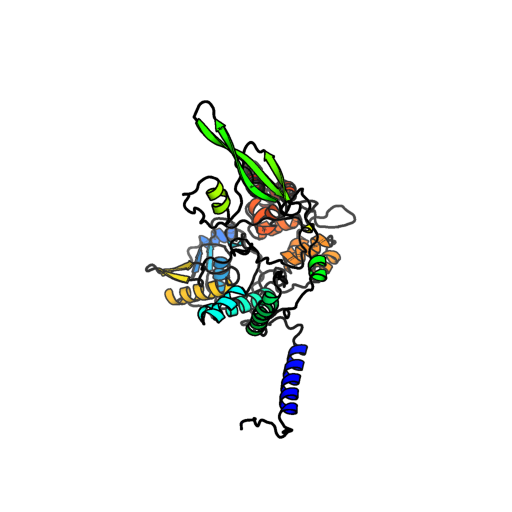LN A 1 307 ? 8.952 20.571 9.632 1.00 42.59 307 GLN A N 1
ATOM 2340 C CA . GLN A 1 307 ? 9.710 19.497 8.984 1.00 42.59 307 GLN A CA 1
ATOM 2341 C C . GLN A 1 307 ? 9.235 19.310 7.535 1.00 42.59 307 GLN A C 1
ATOM 2343 O O . GLN A 1 307 ? 8.032 19.377 7.278 1.00 42.59 307 GLN A O 1
ATOM 2348 N N . VAL A 1 308 ? 10.154 18.964 6.626 1.00 39.06 308 VAL A N 1
ATOM 2349 C CA . VAL A 1 308 ? 9.853 18.589 5.223 1.00 39.06 308 VAL A CA 1
ATOM 2350 C C . VAL A 1 308 ? 8.789 17.470 5.148 1.00 39.06 308 VAL A C 1
ATOM 2352 O O . VAL A 1 308 ? 8.094 17.295 4.152 1.00 39.06 308 VAL A O 1
ATOM 2355 N N . CYS A 1 309 ? 8.531 16.789 6.268 1.00 33.31 309 CYS A N 1
ATOM 2356 C CA . CYS A 1 309 ? 7.266 16.126 6.551 1.00 33.31 309 CYS A CA 1
ATOM 2357 C C . CYS A 1 309 ? 6.407 16.892 7.583 1.00 33.31 309 CYS A C 1
ATOM 2359 O O . CYS A 1 309 ? 6.436 16.573 8.775 1.00 33.31 309 CYS A O 1
ATOM 2361 N N . ARG A 1 310 ? 5.551 17.831 7.141 1.00 29.11 310 ARG A N 1
ATOM 2362 C CA . ARG A 1 310 ? 4.410 18.316 7.946 1.00 29.11 310 ARG A CA 1
ATOM 2363 C C . ARG A 1 310 ? 3.436 17.153 8.187 1.00 29.11 310 ARG A C 1
ATOM 2365 O O . ARG A 1 310 ? 2.459 16.976 7.472 1.00 29.11 310 ARG A O 1
ATOM 2372 N N . HIS A 1 311 ? 3.690 16.351 9.216 1.00 34.50 311 HIS A N 1
ATOM 2373 C CA . HIS A 1 311 ? 2.661 15.587 9.924 1.00 34.50 311 HIS A CA 1
ATOM 2374 C C . HIS A 1 311 ? 2.318 16.341 11.213 1.00 34.50 311 HIS A C 1
ATOM 2376 O O . HIS A 1 311 ? 2.664 15.917 12.313 1.00 34.50 311 HIS A O 1
ATOM 2382 N N . SER A 1 312 ? 1.692 17.505 11.063 1.00 29.59 312 SER A N 1
ATOM 2383 C CA . SER A 1 312 ? 1.126 18.269 12.179 1.00 29.59 312 SER A CA 1
ATOM 2384 C C . SER A 1 312 ? -0.199 18.902 11.759 1.00 29.59 312 SER A C 1
ATOM 2386 O O . SER A 1 312 ? -0.408 20.091 11.952 1.00 29.59 312 SER A O 1
ATOM 2388 N N . VAL A 1 313 ? -1.100 18.102 11.193 1.00 30.69 313 VAL A N 1
ATOM 2389 C CA . VAL A 1 313 ? -2.532 18.344 11.392 1.00 30.69 313 VAL A CA 1
ATOM 2390 C C . VAL A 1 313 ? -2.928 17.433 12.547 1.00 30.69 313 VAL A C 1
ATOM 2392 O O . VAL A 1 313 ? -2.507 16.274 12.587 1.00 30.69 313 VAL A O 1
ATOM 2395 N N . HIS A 1 314 ? -3.630 17.979 13.540 1.00 38.06 314 HIS A N 1
ATOM 2396 C CA . HIS A 1 314 ? -4.309 17.197 14.570 1.00 38.06 314 HIS A CA 1
ATOM 2397 C C . HIS A 1 314 ? -5.278 16.240 13.865 1.00 38.06 314 HIS A C 1
ATOM 2399 O O . HIS A 1 314 ? -6.418 16.597 13.608 1.00 38.06 314 HIS A O 1
ATOM 2405 N N . LEU A 1 315 ? -4.821 15.044 13.513 1.00 39.62 315 LEU A N 1
ATOM 2406 C CA . LEU A 1 315 ? -5.717 13.918 13.332 1.00 39.62 315 LEU A CA 1
ATOM 2407 C C . LEU A 1 315 ? -5.688 13.198 14.678 1.00 39.62 315 LEU A C 1
ATOM 2409 O O . LEU A 1 315 ? -4.684 12.533 14.974 1.00 39.62 315 LEU A O 1
ATOM 2413 N N . PRO A 1 316 ? -6.703 13.418 15.541 1.00 51.47 316 PRO A N 1
ATOM 2414 C CA . PRO A 1 316 ? -6.939 12.527 16.664 1.00 51.47 316 PRO A CA 1
ATOM 2415 C C . PRO A 1 316 ? -7.121 11.102 16.123 1.00 51.47 316 PRO A C 1
ATOM 2417 O O . PRO A 1 316 ? -7.073 10.859 14.913 1.00 51.47 316 PRO A O 1
ATOM 2420 N N . ASN A 1 317 ? -7.257 10.142 17.024 1.00 62.12 317 ASN A N 1
ATOM 2421 C CA . ASN A 1 317 ? -7.653 8.780 16.687 1.00 62.12 317 ASN A CA 1
ATOM 2422 C C . ASN A 1 317 ? -8.724 8.734 15.590 1.00 62.12 317 ASN A C 1
ATOM 2424 O O . ASN A 1 317 ? -9.464 9.695 15.365 1.00 62.12 317 ASN A O 1
ATOM 2428 N N . HIS A 1 318 ? -8.801 7.600 14.903 1.00 77.50 318 HIS A N 1
ATOM 2429 C CA . HIS A 1 318 ? -9.970 7.363 14.077 1.00 77.50 318 HIS A CA 1
ATOM 2430 C C . HIS A 1 318 ? -11.233 7.475 14.948 1.00 77.50 318 HIS A C 1
ATOM 2432 O O . HIS A 1 318 ? -11.205 7.171 16.143 1.00 77.50 318 HIS A O 1
ATOM 2438 N N . VAL A 1 319 ? -12.313 7.967 14.358 1.00 77.44 319 VAL A N 1
ATOM 2439 C CA . VAL A 1 319 ? -13.615 8.077 15.012 1.00 77.44 319 VAL A CA 1
ATOM 2440 C C . VAL A 1 319 ? -14.565 7.158 14.270 1.00 77.44 319 VAL A C 1
ATOM 2442 O O . VAL A 1 319 ? -14.627 7.209 13.041 1.00 77.44 319 VAL A O 1
ATOM 2445 N N . VAL A 1 320 ? -15.271 6.321 15.026 1.00 82.69 320 VAL A N 1
ATOM 2446 C CA . VAL A 1 320 ? -16.379 5.507 14.529 1.00 82.69 320 VAL A CA 1
ATOM 2447 C C . VAL A 1 320 ? -17.665 6.188 14.977 1.00 82.69 320 VAL A C 1
ATOM 2449 O O . VAL A 1 320 ? -17.953 6.248 16.170 1.00 82.69 320 VAL A O 1
ATOM 2452 N N . ASP A 1 321 ? -18.393 6.744 14.018 1.00 81.75 321 ASP A N 1
ATOM 2453 C CA . ASP A 1 321 ? -19.674 7.412 14.220 1.00 81.75 321 ASP A CA 1
ATOM 2454 C C . ASP A 1 321 ? -20.819 6.504 13.760 1.00 81.75 321 ASP A C 1
ATOM 2456 O O . ASP A 1 321 ? -20.697 5.802 12.752 1.00 81.75 321 ASP A O 1
ATOM 2460 N N . ILE A 1 322 ? -21.918 6.492 14.513 1.00 87.38 322 ILE A N 1
ATOM 2461 C CA . ILE A 1 322 ? -23.094 5.664 14.235 1.00 87.38 322 ILE A CA 1
ATOM 2462 C C . ILE A 1 322 ? -24.279 6.608 14.059 1.00 87.38 322 ILE A C 1
ATOM 2464 O O . ILE A 1 322 ? -24.700 7.267 15.007 1.00 87.38 322 ILE A O 1
ATOM 2468 N N . SER A 1 323 ? -24.825 6.658 12.847 1.00 82.25 323 SER A N 1
ATOM 2469 C CA . SER A 1 323 ? -26.008 7.471 12.556 1.00 82.25 323 SER A CA 1
ATOM 2470 C C . SER A 1 323 ? -27.279 6.867 13.162 1.00 82.25 323 SER A C 1
ATOM 2472 O O . SER A 1 323 ? -27.353 5.661 13.402 1.00 82.25 323 SER A O 1
ATOM 2474 N N . GLU A 1 324 ? -28.331 7.677 13.289 1.00 85.81 324 GLU A N 1
ATOM 2475 C CA . GLU A 1 324 ? -29.666 7.216 13.711 1.00 85.81 324 GLU A CA 1
ATOM 2476 C C . GLU A 1 324 ? -30.236 6.116 12.799 1.00 85.81 324 GLU A C 1
ATOM 2478 O O . GLU A 1 324 ? -30.976 5.249 13.252 1.00 85.81 324 GLU A O 1
ATOM 2483 N N . SER A 1 325 ? -29.847 6.115 11.519 1.00 85.31 325 SER A N 1
ATOM 2484 C CA . SER A 1 325 ? -30.236 5.086 10.544 1.00 85.31 325 SER A CA 1
ATOM 2485 C C . SER A 1 325 ? -29.479 3.759 10.694 1.00 85.31 325 SER A C 1
ATOM 2487 O O . SER A 1 325 ? -29.754 2.810 9.965 1.00 85.31 325 SER A O 1
ATOM 2489 N N . GLY A 1 326 ? -28.496 3.685 11.597 1.00 79.50 326 GLY A N 1
ATOM 2490 C CA . GLY A 1 326 ? -27.629 2.520 11.773 1.00 79.50 326 GLY A CA 1
ATOM 2491 C C . GLY A 1 326 ? -26.425 2.466 10.824 1.00 79.50 326 GLY A C 1
ATOM 2492 O O . GLY A 1 326 ? -25.641 1.520 10.905 1.00 79.50 326 GLY A O 1
ATOM 2493 N N . LEU A 1 327 ? -26.224 3.465 9.949 1.00 84.00 327 LEU A N 1
ATOM 2494 C CA . LEU A 1 327 ? -24.993 3.593 9.156 1.00 84.00 327 LEU A CA 1
ATOM 2495 C C . LEU A 1 327 ? -23.788 3.859 10.066 1.00 84.00 327 LEU A C 1
ATOM 2497 O O . LEU A 1 327 ? -23.840 4.750 10.914 1.00 84.00 327 LEU A O 1
ATOM 2501 N N . ILE A 1 328 ? -22.701 3.127 9.825 1.00 84.75 328 ILE A N 1
ATOM 2502 C CA . ILE A 1 328 ? -21.442 3.235 10.563 1.00 84.75 328 ILE A CA 1
ATOM 2503 C C . ILE A 1 328 ? -20.409 3.907 9.677 1.00 84.75 328 ILE A C 1
ATOM 2505 O O . ILE A 1 328 ? -20.113 3.438 8.578 1.00 84.75 328 ILE A O 1
ATOM 2509 N N . THR A 1 329 ? -19.852 5.004 10.173 1.00 81.25 329 THR A N 1
ATOM 2510 C CA . THR A 1 329 ? -18.883 5.822 9.452 1.00 81.25 329 THR A CA 1
ATOM 2511 C C . THR A 1 329 ? -17.568 5.835 10.205 1.00 81.25 329 THR A C 1
ATOM 2513 O O . THR A 1 329 ? -17.519 6.215 11.371 1.00 81.25 329 THR A O 1
ATOM 2516 N N . ILE A 1 330 ? -16.482 5.469 9.524 1.00 82.44 330 ILE A N 1
ATOM 2517 C CA . ILE A 1 330 ? -15.130 5.649 10.046 1.00 82.44 330 ILE A CA 1
ATOM 2518 C C . ILE A 1 330 ? -14.477 6.879 9.413 1.00 82.44 330 ILE A C 1
ATOM 2520 O O . ILE A 1 330 ? -14.388 6.999 8.190 1.00 82.44 330 ILE A O 1
ATOM 2524 N N . ALA A 1 331 ? -13.987 7.789 10.251 1.00 79.06 331 ALA A N 1
ATOM 2525 C CA . ALA A 1 331 ? -13.297 8.998 9.821 1.00 79.06 331 ALA A CA 1
ATOM 2526 C C . ALA A 1 331 ? -11.927 9.143 10.494 1.00 79.06 331 ALA A C 1
ATOM 2528 O O . ALA A 1 331 ? -11.728 8.788 11.656 1.00 79.06 331 ALA A O 1
ATOM 2529 N N . GLY A 1 332 ? -10.970 9.717 9.764 1.00 77.44 332 GLY A N 1
ATOM 2530 C CA . GLY A 1 332 ? -9.624 9.982 10.269 1.00 77.44 332 GLY A CA 1
ATOM 2531 C C . GLY A 1 332 ? -8.738 8.736 10.330 1.00 77.44 332 GLY A C 1
ATOM 2532 O O . GLY A 1 332 ? -8.786 7.876 9.453 1.00 77.44 332 GLY A O 1
ATOM 2533 N N . GLY A 1 333 ? -7.878 8.674 11.348 1.00 73.19 333 GLY A N 1
ATOM 2534 C CA . GLY A 1 333 ? -6.901 7.599 11.503 1.00 73.19 333 GLY A CA 1
ATOM 2535 C C . GLY A 1 333 ? -5.659 7.732 10.616 1.00 73.19 333 GLY A C 1
ATOM 2536 O O . GLY A 1 333 ? -5.443 8.726 9.916 1.00 73.19 333 GLY A O 1
ATOM 2537 N N . LYS A 1 334 ? -4.778 6.734 10.705 1.00 77.81 334 LYS A N 1
ATOM 2538 C CA . LYS A 1 334 ? -3.521 6.667 9.952 1.00 77.81 334 LYS A CA 1
ATOM 2539 C C . LYS A 1 334 ? -3.467 5.365 9.178 1.00 77.81 334 LYS A C 1
ATOM 2541 O O . LYS A 1 334 ? -3.964 4.347 9.638 1.00 77.81 334 LYS A O 1
ATOM 2546 N N . TRP A 1 335 ? -2.735 5.376 8.067 1.00 81.38 335 TRP A N 1
ATOM 2547 C CA . TRP A 1 335 ? -2.460 4.148 7.323 1.00 81.38 335 TRP A CA 1
ATOM 2548 C C . TRP A 1 335 ? -1.798 3.070 8.201 1.00 81.38 335 TRP A C 1
ATOM 2550 O O . TRP A 1 335 ? -2.149 1.909 8.083 1.00 81.38 335 TRP A O 1
ATOM 2560 N N . THR A 1 336 ? -0.936 3.453 9.153 1.00 84.81 336 THR A N 1
ATOM 2561 C CA . THR A 1 336 ? -0.332 2.537 10.142 1.00 84.81 336 THR A CA 1
ATOM 2562 C C . THR A 1 336 ? -1.352 1.762 10.978 1.00 84.81 336 THR A C 1
ATOM 2564 O O . THR A 1 336 ? -1.057 0.651 11.385 1.00 84.81 336 THR A O 1
ATOM 2567 N N . THR A 1 337 ? -2.512 2.348 11.272 1.00 87.31 337 THR A N 1
ATOM 2568 C CA . THR A 1 337 ? -3.513 1.790 12.195 1.00 87.31 337 THR A CA 1
ATOM 2569 C C . THR A 1 337 ? -4.726 1.237 11.449 1.00 87.31 337 THR A C 1
ATOM 2571 O O . THR A 1 337 ? -5.789 1.103 12.033 1.00 87.31 337 THR A O 1
ATOM 2574 N N . TYR A 1 338 ? -4.612 0.956 10.145 1.00 90.19 338 TYR A N 1
ATOM 2575 C CA . TYR A 1 338 ? -5.759 0.539 9.327 1.00 90.19 338 TYR A CA 1
ATOM 2576 C C . TYR A 1 338 ? -6.444 -0.735 9.856 1.00 90.19 338 TYR A C 1
ATOM 2578 O O . TYR A 1 338 ? -7.660 -0.862 9.746 1.00 90.19 338 TYR A O 1
ATOM 2586 N N . ARG A 1 339 ? -5.674 -1.663 10.442 1.00 92.75 339 ARG A N 1
ATOM 2587 C CA . ARG A 1 339 ? -6.178 -2.930 10.981 1.00 92.75 339 ARG A CA 1
ATOM 2588 C C . ARG A 1 339 ? -6.931 -2.730 12.297 1.00 92.75 339 ARG A C 1
ATOM 2590 O O . ARG A 1 339 ? -8.039 -3.234 12.422 1.00 92.75 339 ARG A O 1
ATOM 2597 N N . SER A 1 340 ? -6.383 -1.961 13.241 1.00 90.56 340 SER A N 1
ATOM 2598 C CA . SER A 1 340 ? -7.098 -1.625 14.484 1.00 90.56 340 SER A CA 1
ATOM 2599 C C . SER A 1 340 ? -8.356 -0.794 14.208 1.00 90.56 340 SER A C 1
ATOM 2601 O O . SER A 1 340 ? -9.415 -1.068 14.757 1.00 90.56 340 SER A O 1
ATOM 2603 N N . MET A 1 341 ? -8.275 0.140 13.256 1.00 89.94 341 MET A N 1
ATOM 2604 C CA . MET A 1 341 ? -9.421 0.888 12.724 1.00 89.94 341 MET A CA 1
ATOM 2605 C C . MET A 1 341 ? -10.534 -0.025 12.198 1.00 89.94 341 MET A C 1
ATOM 2607 O O . MET A 1 341 ? -11.716 0.215 12.450 1.00 89.94 341 MET A O 1
ATOM 2611 N N . ALA A 1 342 ? -10.158 -1.059 11.445 1.00 91.81 342 ALA A N 1
ATOM 2612 C CA . ALA A 1 342 ? -11.094 -2.047 10.933 1.00 91.81 342 ALA A CA 1
ATOM 2613 C C . ALA A 1 342 ? -11.727 -2.867 12.060 1.00 91.81 342 ALA A C 1
ATOM 2615 O O . ALA A 1 342 ? -12.948 -2.995 12.106 1.00 91.81 342 ALA A O 1
ATOM 2616 N N . GLU A 1 343 ? -10.908 -3.343 12.997 1.00 93.31 343 GLU A N 1
ATOM 2617 C CA . GLU A 1 343 ? -11.354 -4.109 14.158 1.00 93.31 343 GLU A CA 1
ATOM 2618 C C . GLU A 1 343 ? -12.383 -3.348 15.002 1.00 93.31 343 GLU A C 1
ATOM 2620 O O . GLU A 1 343 ? -13.423 -3.916 15.350 1.00 93.31 343 GLU A O 1
ATOM 2625 N N . ASP A 1 344 ? -12.139 -2.067 15.279 1.00 92.19 344 ASP A N 1
ATOM 2626 C CA . ASP A 1 344 ? -13.056 -1.207 16.032 1.00 92.19 344 ASP A CA 1
ATOM 2627 C C . ASP A 1 344 ? -14.366 -0.972 15.260 1.00 92.19 344 ASP A C 1
ATOM 2629 O O . ASP A 1 344 ? -15.461 -1.067 15.824 1.00 92.19 344 ASP A O 1
ATOM 2633 N N . THR A 1 345 ? -14.274 -0.747 13.945 1.00 92.50 345 THR A N 1
ATOM 2634 C CA . THR A 1 345 ? -15.436 -0.495 13.075 1.00 92.50 345 THR A CA 1
ATOM 2635 C C . THR A 1 345 ? -16.336 -1.721 12.943 1.00 92.50 345 THR A C 1
ATOM 2637 O O . THR A 1 345 ? -17.553 -1.618 13.100 1.00 92.50 345 THR A O 1
ATOM 2640 N N . VAL A 1 346 ? -15.760 -2.898 12.691 1.00 93.38 346 VAL A N 1
ATOM 2641 C CA . VAL A 1 346 ? -16.518 -4.152 12.563 1.00 93.38 346 VAL A CA 1
ATOM 2642 C C . VAL A 1 346 ? -17.111 -4.558 13.911 1.00 93.38 346 VAL A C 1
ATOM 2644 O O . VAL A 1 346 ? -18.249 -5.019 13.969 1.00 93.38 346 VAL A O 1
ATOM 2647 N N . THR A 1 347 ? -16.402 -4.320 15.018 1.00 94.69 347 THR A N 1
ATOM 2648 C CA . THR A 1 347 ? -16.942 -4.557 16.367 1.00 94.69 347 THR A CA 1
ATOM 2649 C C . THR A 1 347 ? -18.141 -3.654 16.665 1.00 94.69 347 THR A C 1
ATOM 2651 O O . THR A 1 347 ? -19.145 -4.127 17.205 1.00 94.69 347 THR A O 1
ATOM 2654 N N . ALA A 1 348 ? -18.085 -2.377 16.270 1.00 91.50 348 ALA A N 1
ATOM 2655 C CA . ALA A 1 348 ? -19.236 -1.482 16.357 1.00 91.50 348 ALA A CA 1
ATOM 2656 C C . ALA A 1 348 ? -20.409 -1.983 15.495 1.00 91.50 348 ALA A C 1
ATOM 2658 O O . ALA A 1 348 ? -21.543 -2.001 15.971 1.00 91.50 348 ALA A O 1
ATOM 2659 N N . ALA A 1 349 ? -20.137 -2.474 14.280 1.00 92.38 349 ALA A N 1
ATOM 2660 C CA . ALA A 1 349 ? -21.150 -3.037 13.384 1.00 92.38 349 ALA A CA 1
ATOM 2661 C C . ALA A 1 349 ? -21.864 -4.252 13.959 1.00 92.38 349 ALA A C 1
ATOM 2663 O O . ALA A 1 349 ? -23.094 -4.288 13.984 1.00 92.38 349 ALA A O 1
ATOM 2664 N N . ILE A 1 350 ? -21.099 -5.195 14.503 1.00 93.62 350 ILE A N 1
ATOM 2665 C CA . ILE A 1 350 ? -21.635 -6.388 15.157 1.00 93.62 350 ILE A CA 1
ATOM 2666 C C . ILE A 1 350 ? -22.563 -6.001 16.312 1.00 93.62 350 ILE A C 1
ATOM 2668 O O . ILE A 1 350 ? -23.641 -6.575 16.454 1.00 93.62 350 ILE A O 1
ATOM 2672 N N . LYS A 1 351 ? -22.173 -5.004 17.116 1.00 93.12 351 LYS A N 1
ATOM 2673 C CA . LYS A 1 351 ? -22.948 -4.562 18.279 1.00 93.12 351 LYS A CA 1
ATOM 2674 C C . LYS A 1 351 ? -24.239 -3.834 17.897 1.00 93.12 351 LYS A C 1
ATOM 2676 O O . LYS A 1 351 ? -25.269 -4.097 18.506 1.00 93.12 351 LYS A O 1
ATOM 2681 N N . VAL A 1 352 ? -24.183 -2.911 16.934 1.00 92.44 352 VAL A N 1
ATOM 2682 C CA . VAL A 1 352 ? -25.340 -2.093 16.522 1.00 92.44 352 VAL A CA 1
ATOM 2683 C C . VAL A 1 352 ? -26.396 -2.941 15.819 1.00 92.44 352 VAL A C 1
ATOM 2685 O O . VAL A 1 352 ? -27.582 -2.783 16.091 1.00 92.44 352 VAL A O 1
ATOM 2688 N N . HIS A 1 353 ? -25.964 -3.869 14.962 1.00 91.06 353 HIS A N 1
ATOM 2689 C CA . HIS A 1 353 ? -26.855 -4.684 14.129 1.00 91.06 353 HIS A CA 1
ATOM 2690 C C . HIS A 1 353 ? -27.085 -6.102 14.670 1.00 91.06 353 HIS A C 1
ATOM 2692 O O . HIS A 1 353 ? -27.732 -6.913 14.017 1.00 91.06 353 HIS A O 1
ATOM 2698 N N . ASN A 1 354 ? -26.578 -6.407 15.871 1.00 92.06 354 ASN A N 1
ATOM 2699 C CA . ASN A 1 354 ? -26.712 -7.706 16.543 1.00 92.06 354 ASN A CA 1
ATOM 2700 C C . ASN A 1 354 ? -26.307 -8.903 15.650 1.00 92.06 354 ASN A C 1
ATOM 2702 O O . ASN A 1 354 ? -26.989 -9.932 15.602 1.00 92.06 354 ASN A O 1
ATOM 2706 N N . LEU A 1 355 ? -25.200 -8.750 14.915 1.00 93.19 355 LEU A N 1
ATOM 2707 C CA . LEU A 1 355 ? -24.700 -9.759 13.979 1.00 93.19 355 LEU A CA 1
ATOM 2708 C C . LEU A 1 355 ? -24.041 -10.928 14.726 1.00 93.19 355 LEU A C 1
ATOM 2710 O O . LEU A 1 355 ? -23.427 -10.755 15.779 1.00 93.19 355 LEU A O 1
ATOM 2714 N N . LYS A 1 356 ? -24.115 -12.135 14.158 1.00 92.94 356 LYS A N 1
ATOM 2715 C CA . LYS A 1 356 ? -23.451 -13.322 14.718 1.00 92.94 356 LYS A CA 1
ATOM 2716 C C . LYS A 1 356 ? -22.035 -13.440 14.159 1.00 92.94 356 LYS A C 1
ATOM 2718 O O . LYS A 1 356 ? -21.857 -13.886 13.032 1.00 92.94 356 LYS A O 1
ATOM 2723 N N . ALA A 1 357 ? -21.041 -13.064 14.958 1.00 92.56 357 ALA A N 1
ATOM 2724 C CA . ALA A 1 357 ? -19.637 -13.036 14.554 1.00 92.56 357 ALA A CA 1
ATOM 2725 C C . ALA A 1 357 ? -18.705 -13.555 15.660 1.00 92.56 357 ALA A C 1
ATOM 2727 O O . ALA A 1 357 ? -18.993 -13.400 16.848 1.00 92.56 357 ALA A O 1
ATOM 2728 N N . GLY A 1 358 ? -17.576 -14.146 15.264 1.00 91.06 358 GLY A N 1
ATOM 2729 C CA . GLY A 1 358 ? -16.477 -14.492 16.171 1.00 91.06 358 GLY A CA 1
ATOM 2730 C C . GLY A 1 358 ? -15.609 -13.284 16.576 1.00 91.06 358 GLY A C 1
ATOM 2731 O O . GLY A 1 358 ? -15.850 -12.161 16.120 1.00 91.06 358 GLY A O 1
ATOM 2732 N N . PRO A 1 359 ? -14.579 -13.493 17.421 1.00 91.38 359 PRO A N 1
ATOM 2733 C CA . PRO A 1 359 ? -13.592 -12.459 17.734 1.00 91.38 359 PRO A CA 1
ATOM 2734 C C . PRO A 1 359 ? -12.724 -12.120 16.512 1.00 91.38 359 PRO A C 1
ATOM 2736 O O . PRO A 1 359 ? -12.600 -12.929 15.593 1.00 91.38 359 PRO A O 1
ATOM 2739 N N . SER A 1 360 ? -12.097 -10.939 16.523 1.00 90.12 360 SER A N 1
ATOM 2740 C CA . SER A 1 360 ? -11.104 -10.532 15.516 1.00 90.12 360 SER A CA 1
ATOM 2741 C C . SER A 1 360 ? -9.981 -11.565 15.395 1.00 90.12 360 SER A C 1
ATOM 2743 O O . SER A 1 360 ? -9.435 -12.014 16.403 1.00 90.12 360 SER A O 1
ATOM 2745 N N . ARG A 1 361 ? -9.616 -11.921 14.158 1.00 89.06 361 ARG A N 1
ATOM 2746 C CA . ARG A 1 361 ? -8.522 -12.863 13.845 1.00 89.06 361 ARG A CA 1
ATOM 2747 C C . ARG A 1 361 ? -7.457 -12.251 12.936 1.00 89.06 361 ARG A C 1
ATOM 2749 O O . ARG A 1 361 ? -6.672 -12.961 12.325 1.00 89.06 361 ARG A O 1
ATOM 2756 N N . THR A 1 362 ? -7.446 -10.926 12.812 1.00 87.75 362 THR A N 1
ATOM 2757 C CA . THR A 1 362 ? -6.577 -10.213 11.859 1.00 87.75 362 THR A CA 1
ATOM 2758 C C . THR A 1 362 ? -5.140 -10.033 12.345 1.00 87.75 362 THR A C 1
ATOM 2760 O O . THR A 1 362 ? -4.249 -9.742 11.549 1.00 87.75 362 THR A O 1
ATOM 2763 N N . VAL A 1 363 ? -4.897 -10.190 13.646 1.00 88.88 363 VAL A N 1
ATOM 2764 C CA . VAL A 1 363 ? -3.557 -10.117 14.237 1.00 88.88 363 VAL A CA 1
ATOM 2765 C C . VAL A 1 363 ? -2.788 -11.401 13.919 1.00 88.88 363 VAL A C 1
ATOM 2767 O O . VAL A 1 363 ? -3.272 -12.494 14.207 1.00 88.88 363 VAL A O 1
ATOM 2770 N N . GLY A 1 364 ? -1.602 -11.270 13.319 1.00 84.69 364 GLY A N 1
ATOM 2771 C CA . GLY A 1 364 ? -0.791 -12.407 12.862 1.00 84.69 364 GLY A CA 1
ATOM 2772 C C . GLY A 1 364 ? -1.318 -13.108 11.601 1.00 84.69 364 GLY A C 1
ATOM 2773 O O . GLY A 1 364 ? -0.717 -14.075 11.139 1.00 84.69 364 GLY A O 1
ATOM 2774 N N . LEU A 1 365 ? -2.418 -12.632 11.005 1.00 87.19 365 LEU A N 1
ATOM 2775 C CA . LEU A 1 365 ? -2.955 -13.199 9.769 1.00 87.19 365 LEU A CA 1
ATOM 2776 C C . LEU A 1 365 ? -2.114 -12.755 8.570 1.00 87.19 365 LEU A C 1
ATOM 2778 O O . LEU A 1 365 ? -2.203 -11.601 8.149 1.00 87.19 365 LEU A O 1
ATOM 2782 N N . PHE A 1 366 ? -1.342 -13.682 8.000 1.00 88.19 366 PHE A N 1
ATOM 2783 C CA . PHE A 1 366 ? -0.561 -13.428 6.789 1.00 88.19 366 PHE A CA 1
ATOM 2784 C C . PHE A 1 366 ? -1.438 -12.882 5.661 1.00 88.19 366 PHE A C 1
ATOM 2786 O O . PHE A 1 366 ? -2.441 -13.489 5.276 1.00 88.19 366 PHE A O 1
ATOM 2793 N N . LEU A 1 367 ? -1.020 -11.745 5.104 1.00 90.25 367 LEU A N 1
ATOM 2794 C CA . LEU A 1 367 ? -1.602 -11.232 3.873 1.00 90.25 367 LEU A CA 1
ATOM 2795 C C . LEU A 1 367 ? -1.120 -12.078 2.690 1.00 90.25 367 LEU A C 1
ATOM 2797 O O . LEU A 1 367 ? -0.102 -12.772 2.762 1.00 90.25 367 LEU A O 1
ATOM 2801 N N . GLN A 1 368 ? -1.858 -12.009 1.584 1.00 88.25 368 GLN A N 1
ATOM 2802 C CA . GLN A 1 368 ? -1.478 -12.668 0.338 1.00 88.25 368 GLN A CA 1
ATOM 2803 C C . GLN A 1 368 ? -0.037 -12.290 -0.049 1.00 88.25 368 GLN A C 1
ATOM 2805 O O . GLN A 1 368 ? 0.326 -11.120 0.034 1.00 88.25 368 GLN A O 1
ATOM 2810 N N . GLY A 1 369 ? 0.787 -13.277 -0.418 1.00 88.56 369 GLY A N 1
ATOM 2811 C CA . GLY A 1 369 ? 2.220 -13.079 -0.659 1.00 88.56 369 GLY A CA 1
ATOM 2812 C C . GLY A 1 369 ? 3.108 -13.368 0.558 1.00 88.56 369 GLY A C 1
ATOM 2813 O O . GLY A 1 369 ? 4.311 -13.563 0.403 1.00 88.56 369 GLY A O 1
ATOM 2814 N N . GLY A 1 370 ? 2.558 -13.369 1.778 1.00 87.62 370 GLY A N 1
ATOM 2815 C CA . GLY A 1 370 ? 3.346 -13.345 3.013 1.00 87.62 370 GLY A CA 1
ATOM 2816 C C . GLY A 1 370 ? 3.776 -14.699 3.582 1.00 87.62 370 GLY A C 1
ATOM 2817 O O . GLY A 1 370 ? 4.846 -14.758 4.183 1.00 87.62 370 GLY A O 1
ATOM 2818 N N . LYS A 1 371 ? 2.978 -15.763 3.411 1.00 87.31 371 LYS A N 1
ATOM 2819 C CA . LYS A 1 371 ? 3.105 -17.016 4.187 1.00 87.31 371 LYS A CA 1
ATOM 2820 C C . LYS A 1 371 ? 4.404 -17.769 3.887 1.00 87.31 371 LYS A C 1
ATOM 2822 O O . LYS A 1 371 ? 5.106 -18.152 4.817 1.00 87.31 371 LYS A O 1
ATOM 2827 N N . ASP A 1 372 ? 4.745 -17.927 2.607 1.00 88.00 372 ASP A N 1
ATOM 2828 C CA . ASP A 1 372 ? 5.922 -18.699 2.166 1.00 88.00 372 ASP A CA 1
ATOM 2829 C C . ASP A 1 372 ? 7.068 -17.810 1.645 1.00 88.00 372 ASP A C 1
ATOM 2831 O O . ASP A 1 372 ? 7.893 -18.225 0.823 1.00 88.00 372 ASP A O 1
ATOM 2835 N N . TRP A 1 373 ? 7.124 -16.555 2.094 1.00 91.88 373 TRP A N 1
ATOM 2836 C CA . TRP A 1 373 ? 8.147 -15.618 1.645 1.00 91.88 373 TRP A CA 1
ATOM 2837 C C . TRP A 1 373 ? 9.492 -15.815 2.352 1.00 91.88 373 TRP A C 1
ATOM 2839 O O . TRP A 1 373 ? 9.570 -16.047 3.558 1.00 91.88 373 TRP A O 1
ATOM 2849 N N . SER A 1 374 ? 10.581 -15.627 1.605 1.00 90.44 374 SER A N 1
ATOM 2850 C CA . SER A 1 374 ? 11.923 -15.500 2.169 1.00 90.44 374 SER A CA 1
ATOM 2851 C C . SER A 1 374 ? 12.783 -14.524 1.356 1.00 90.44 374 SER A C 1
ATOM 2853 O O . SER A 1 374 ? 12.577 -14.385 0.146 1.00 90.44 374 SER A O 1
ATOM 2855 N N . PRO A 1 375 ? 13.811 -13.892 1.959 1.00 88.00 375 PRO A N 1
ATOM 2856 C CA . PRO A 1 375 ? 14.729 -13.008 1.232 1.00 88.00 375 PRO A CA 1
ATOM 2857 C C . PRO A 1 375 ? 15.483 -13.698 0.086 1.00 88.00 375 PRO A C 1
ATOM 2859 O O . PRO A 1 375 ? 16.000 -13.036 -0.807 1.00 88.00 375 PRO A O 1
ATOM 2862 N N . THR A 1 376 ? 15.571 -15.030 0.111 1.00 93.56 376 THR A N 1
ATOM 2863 C CA . THR A 1 376 ? 16.239 -15.851 -0.905 1.00 93.56 376 THR A CA 1
ATOM 2864 C C . THR A 1 376 ? 15.271 -16.442 -1.930 1.00 93.56 376 THR A C 1
ATOM 2866 O O . THR A 1 376 ? 15.716 -17.139 -2.840 1.00 93.56 376 THR A O 1
ATOM 2869 N N . LEU A 1 377 ? 13.967 -16.144 -1.848 1.00 93.31 377 LEU A N 1
ATOM 2870 C CA . LEU A 1 377 ? 12.946 -16.660 -2.767 1.00 93.31 377 LEU A CA 1
ATOM 2871 C C . LEU A 1 377 ? 13.279 -16.355 -4.235 1.00 93.31 377 LEU A C 1
ATOM 2873 O O . LEU A 1 377 ? 13.081 -17.209 -5.099 1.00 93.31 377 LEU A O 1
ATOM 2877 N N . TYR A 1 378 ? 13.866 -15.187 -4.515 1.00 95.56 378 TYR A N 1
ATOM 2878 C CA . TYR A 1 378 ? 14.275 -14.805 -5.868 1.00 95.56 378 TYR A CA 1
ATOM 2879 C C . TYR A 1 378 ? 15.278 -15.786 -6.497 1.00 95.56 378 TYR A C 1
ATOM 2881 O O . TYR A 1 378 ? 15.257 -15.971 -7.709 1.00 95.56 378 TYR A O 1
ATOM 2889 N N . ILE A 1 379 ? 16.117 -16.460 -5.698 1.00 96.19 379 ILE A N 1
ATOM 2890 C CA . ILE A 1 379 ? 17.093 -17.442 -6.196 1.00 96.19 379 ILE A CA 1
ATOM 2891 C C . ILE A 1 379 ? 16.362 -18.586 -6.901 1.00 96.19 379 ILE A C 1
ATOM 2893 O O . ILE A 1 379 ? 16.786 -19.019 -7.969 1.00 96.19 379 ILE A O 1
ATOM 2897 N N . ARG A 1 380 ? 15.220 -19.018 -6.354 1.00 96.31 380 ARG A N 1
ATOM 2898 C CA . ARG A 1 380 ? 14.380 -20.046 -6.976 1.00 96.31 380 ARG A CA 1
ATOM 2899 C C . ARG A 1 380 ? 13.739 -19.557 -8.266 1.00 96.31 380 ARG A C 1
ATOM 2901 O O . ARG A 1 380 ? 13.690 -20.302 -9.230 1.00 96.31 380 ARG A O 1
ATOM 2908 N N . LEU A 1 381 ? 13.298 -18.300 -8.328 1.00 96.25 381 LEU A N 1
ATOM 2909 C CA . LEU A 1 381 ? 12.777 -17.725 -9.577 1.00 96.25 381 LEU A CA 1
ATOM 2910 C C . LEU A 1 381 ? 13.854 -17.701 -10.675 1.00 96.25 381 LEU A C 1
ATOM 2912 O O . LEU A 1 381 ? 13.570 -18.023 -11.827 1.00 96.25 381 LEU A O 1
ATOM 2916 N N . VAL A 1 382 ? 15.098 -17.375 -10.317 1.00 96.50 382 VAL A N 1
ATOM 2917 C CA . VAL A 1 382 ? 16.239 -17.416 -11.244 1.00 96.50 382 VAL A CA 1
ATOM 2918 C C . VAL A 1 382 ? 16.538 -18.854 -11.685 1.00 96.50 382 VAL A C 1
ATOM 2920 O O . VAL A 1 382 ? 16.660 -19.101 -12.880 1.00 96.50 382 VAL A O 1
ATOM 2923 N N . GLN A 1 383 ? 16.633 -19.802 -10.749 1.00 95.75 383 GLN A N 1
ATOM 2924 C CA . GLN A 1 383 ? 17.033 -21.188 -11.028 1.00 95.75 383 GLN A CA 1
ATOM 2925 C C . GLN A 1 383 ? 15.948 -22.010 -11.735 1.00 95.75 383 GLN A C 1
ATOM 2927 O O . GLN A 1 383 ? 16.251 -22.708 -12.699 1.00 95.75 383 GLN A O 1
ATOM 2932 N N . ASP A 1 384 ? 14.699 -21.916 -11.277 1.00 95.38 384 ASP A N 1
ATOM 2933 C CA . ASP A 1 384 ? 13.601 -22.770 -11.741 1.00 95.38 384 ASP A CA 1
ATOM 2934 C C . ASP A 1 384 ? 13.000 -22.258 -13.063 1.00 95.38 384 ASP A C 1
ATOM 2936 O O . ASP A 1 384 ? 12.543 -23.054 -13.881 1.00 95.38 384 ASP A O 1
ATOM 2940 N N . TYR A 1 385 ? 12.991 -20.935 -13.285 1.00 95.75 385 TYR A N 1
ATOM 2941 C CA . TYR A 1 385 ? 12.342 -20.314 -14.451 1.00 95.75 385 TYR A CA 1
ATOM 2942 C C . TYR A 1 385 ? 13.317 -19.603 -15.402 1.00 95.75 385 TYR A C 1
ATOM 2944 O O . TYR A 1 385 ? 12.980 -19.402 -16.567 1.00 95.75 385 TYR A O 1
ATOM 2952 N N . GLY A 1 386 ? 14.517 -19.222 -14.949 1.00 95.88 386 GLY A N 1
ATOM 2953 C CA . GLY A 1 386 ? 15.492 -18.504 -15.778 1.00 95.88 386 GLY A CA 1
ATOM 2954 C C . GLY A 1 386 ? 15.238 -16.999 -15.890 1.00 95.88 386 GLY A C 1
ATOM 2955 O O . GLY A 1 386 ? 15.471 -16.414 -16.952 1.00 95.88 386 GLY A O 1
ATOM 2956 N N . PHE A 1 387 ? 14.730 -16.370 -14.825 1.00 96.81 387 PHE A N 1
ATOM 2957 C CA . PHE A 1 387 ? 14.619 -14.911 -14.742 1.00 96.81 387 PHE A CA 1
ATOM 2958 C C . PHE A 1 387 ? 15.977 -14.234 -14.547 1.00 96.81 387 PHE A C 1
ATOM 2960 O O . PHE A 1 387 ? 16.883 -14.770 -13.913 1.00 96.81 387 PHE A O 1
ATOM 2967 N N . GLU A 1 388 ? 16.076 -12.992 -15.014 1.00 95.75 388 GLU A N 1
ATOM 2968 C CA . GLU A 1 388 ? 17.153 -12.091 -14.614 1.00 95.75 388 GLU A CA 1
ATOM 2969 C C . GLU A 1 388 ? 17.065 -11.775 -13.114 1.00 95.75 388 GLU A C 1
ATOM 2971 O O . GLU A 1 388 ? 15.971 -11.574 -12.584 1.00 95.75 388 GLU A O 1
ATOM 2976 N N . SER A 1 389 ? 18.211 -11.685 -12.434 1.00 95.12 389 SER A N 1
ATOM 2977 C CA . SER A 1 389 ? 18.276 -11.489 -10.980 1.00 95.12 389 SER A CA 1
ATOM 2978 C C . SER A 1 389 ? 17.499 -10.266 -10.490 1.00 95.12 389 SER A C 1
ATOM 2980 O O . SER A 1 389 ? 16.805 -10.360 -9.482 1.00 95.12 389 SER A O 1
ATOM 2982 N N . GLU A 1 390 ? 17.578 -9.140 -11.204 1.00 95.31 390 GLU A N 1
ATOM 2983 C CA . GLU A 1 390 ? 16.867 -7.903 -10.846 1.00 95.31 390 GLU A CA 1
ATOM 2984 C C . GLU A 1 390 ? 15.341 -8.091 -10.908 1.00 95.31 390 GLU A C 1
ATOM 2986 O O . GLU A 1 390 ? 14.627 -7.765 -9.961 1.00 95.31 390 GLU A O 1
ATOM 2991 N N . VAL A 1 391 ? 14.841 -8.705 -11.987 1.00 95.94 391 VAL A N 1
ATOM 2992 C CA . VAL A 1 391 ? 13.415 -9.026 -12.159 1.00 95.94 391 VAL A CA 1
ATOM 2993 C C . VAL A 1 391 ? 12.953 -10.014 -11.091 1.00 95.94 391 VAL A C 1
ATOM 2995 O O . VAL A 1 391 ? 11.908 -9.824 -10.478 1.00 95.94 391 VAL A O 1
ATOM 2998 N N . ALA A 1 392 ? 13.740 -11.053 -10.818 1.00 96.69 392 ALA A N 1
ATOM 2999 C CA . ALA A 1 392 ? 13.413 -12.036 -9.793 1.00 96.69 392 ALA A CA 1
ATOM 3000 C C . ALA A 1 392 ? 13.324 -11.407 -8.391 1.00 96.69 392 ALA A C 1
ATOM 3002 O O . ALA A 1 392 ? 12.417 -11.740 -7.627 1.00 96.69 392 ALA A O 1
ATOM 3003 N N . GLN A 1 393 ? 14.243 -10.497 -8.051 1.00 95.44 393 GLN A N 1
ATOM 3004 C CA . GLN A 1 393 ? 14.215 -9.760 -6.784 1.00 95.44 393 GLN A CA 1
ATOM 3005 C C . GLN A 1 393 ? 12.980 -8.863 -6.690 1.00 95.44 393 GLN A C 1
ATOM 3007 O O . GLN A 1 393 ? 12.292 -8.890 -5.670 1.00 95.44 393 GLN A O 1
ATOM 3012 N N . HIS A 1 394 ? 12.655 -8.139 -7.767 1.00 95.00 394 HIS A N 1
ATOM 3013 C CA . HIS A 1 394 ? 11.440 -7.324 -7.863 1.00 95.00 394 HIS A CA 1
ATOM 3014 C C . HIS A 1 394 ? 10.170 -8.153 -7.642 1.00 95.00 394 HIS A C 1
ATOM 3016 O O . HIS A 1 394 ? 9.340 -7.803 -6.802 1.00 95.00 394 HIS A O 1
ATOM 3022 N N . LEU A 1 395 ? 10.034 -9.287 -8.336 1.00 95.94 395 LEU A N 1
ATOM 3023 C CA . LEU A 1 395 ? 8.864 -10.157 -8.205 1.00 95.94 395 LEU A CA 1
ATOM 3024 C C . LEU A 1 395 ? 8.737 -10.730 -6.788 1.00 95.94 395 LEU A C 1
ATOM 3026 O O . LEU A 1 395 ? 7.643 -10.731 -6.227 1.00 95.94 395 LEU A O 1
ATOM 3030 N N . ALA A 1 396 ? 9.848 -11.177 -6.196 1.00 95.31 396 ALA A N 1
ATOM 3031 C CA . ALA A 1 396 ? 9.868 -11.710 -4.836 1.00 95.31 396 ALA A CA 1
ATOM 3032 C C . ALA A 1 396 ? 9.530 -10.648 -3.776 1.00 95.31 396 ALA A C 1
ATOM 3034 O O . ALA A 1 396 ? 8.887 -10.972 -2.780 1.00 95.31 396 ALA A O 1
ATOM 3035 N N . ALA A 1 397 ? 9.947 -9.395 -3.969 1.00 92.75 397 ALA A N 1
ATOM 3036 C CA . ALA A 1 397 ? 9.609 -8.292 -3.069 1.00 92.75 397 ALA A CA 1
ATOM 3037 C C . ALA A 1 397 ? 8.156 -7.815 -3.250 1.00 92.75 397 ALA A C 1
ATOM 3039 O O . ALA A 1 397 ? 7.496 -7.458 -2.281 1.00 92.75 397 ALA A O 1
ATOM 3040 N N . THR A 1 398 ? 7.631 -7.845 -4.476 1.00 93.69 398 THR A N 1
ATOM 3041 C CA . THR A 1 398 ? 6.298 -7.304 -4.785 1.00 93.69 398 THR A CA 1
ATOM 3042 C C . THR A 1 398 ? 5.179 -8.304 -4.507 1.00 93.69 398 THR A C 1
ATOM 3044 O O . THR A 1 398 ? 4.200 -7.962 -3.855 1.00 93.69 398 THR A O 1
ATOM 3047 N N . TYR A 1 399 ? 5.324 -9.547 -4.973 1.00 94.56 399 TYR A N 1
ATOM 3048 C CA . TYR A 1 399 ? 4.262 -10.563 -4.922 1.00 94.56 399 TYR A CA 1
ATOM 3049 C C . TYR A 1 399 ? 4.507 -11.639 -3.865 1.00 94.56 399 TYR A C 1
ATOM 3051 O O . TYR A 1 399 ? 3.645 -12.483 -3.625 1.00 94.56 399 TYR A O 1
ATOM 3059 N N . GLY A 1 400 ? 5.690 -11.654 -3.254 1.00 94.50 400 GLY A N 1
ATOM 3060 C CA . GLY A 1 400 ? 6.041 -12.637 -2.245 1.00 94.50 400 GLY A CA 1
ATOM 3061 C C . GLY A 1 400 ? 5.940 -14.079 -2.758 1.00 94.50 400 GLY A C 1
ATOM 3062 O O . GLY A 1 400 ? 6.489 -14.411 -3.810 1.00 94.50 400 GLY A O 1
ATOM 3063 N N . ASP A 1 401 ? 5.212 -14.940 -2.045 1.00 91.12 401 ASP A N 1
ATOM 3064 C CA . ASP A 1 401 ? 4.934 -16.320 -2.476 1.00 91.12 401 ASP A CA 1
ATOM 3065 C C . ASP A 1 401 ? 4.139 -16.418 -3.798 1.00 91.12 401 ASP A C 1
ATOM 3067 O O . ASP A 1 401 ? 4.292 -17.383 -4.557 1.00 91.12 401 ASP A O 1
ATOM 3071 N N . LYS A 1 402 ? 3.369 -15.382 -4.157 1.00 93.56 402 LYS A N 1
ATOM 3072 C CA . LYS A 1 402 ? 2.625 -15.305 -5.422 1.00 93.56 402 LYS A CA 1
ATOM 3073 C C . LYS A 1 402 ? 3.511 -15.027 -6.626 1.00 93.56 402 LYS A C 1
ATOM 3075 O O . LYS A 1 402 ? 3.065 -15.228 -7.757 1.00 93.56 402 LYS A O 1
ATOM 3080 N N . ALA A 1 403 ? 4.785 -14.687 -6.425 1.00 95.19 403 ALA A N 1
ATOM 3081 C CA . ALA A 1 403 ? 5.743 -14.518 -7.514 1.00 95.19 403 ALA A CA 1
ATOM 3082 C C . ALA A 1 403 ? 5.851 -15.771 -8.403 1.00 95.19 403 ALA A C 1
ATOM 3084 O O . ALA A 1 403 ? 6.055 -15.653 -9.609 1.00 95.19 403 ALA A O 1
ATOM 3085 N N . PHE A 1 404 ? 5.642 -16.971 -7.848 1.00 94.88 404 PHE A N 1
ATOM 3086 C CA . PHE A 1 404 ? 5.606 -18.209 -8.632 1.00 94.88 404 PHE A CA 1
ATOM 3087 C C . PHE A 1 404 ? 4.378 -18.313 -9.549 1.00 94.88 404 PHE A C 1
ATOM 3089 O O . PHE A 1 404 ? 4.457 -18.928 -10.611 1.00 94.88 404 PHE A O 1
ATOM 3096 N N . GLU A 1 405 ? 3.236 -17.729 -9.174 1.00 93.75 405 GLU A N 1
ATOM 3097 C CA . GLU A 1 405 ? 2.073 -17.649 -10.066 1.00 93.75 405 GLU A CA 1
ATOM 3098 C C . GLU A 1 405 ? 2.355 -16.693 -11.228 1.00 93.75 405 GLU A C 1
ATOM 3100 O O . GLU A 1 405 ? 2.082 -17.040 -12.378 1.00 93.75 405 GLU A O 1
ATOM 3105 N N . VAL A 1 406 ? 2.972 -15.541 -10.945 1.00 94.88 406 VAL A N 1
ATOM 3106 C CA . VAL A 1 406 ? 3.416 -14.582 -11.971 1.00 94.88 406 VAL A CA 1
ATOM 3107 C C . VAL A 1 406 ? 4.434 -15.233 -12.911 1.00 94.88 406 VAL A C 1
ATOM 3109 O O . VAL A 1 406 ? 4.310 -15.136 -14.132 1.00 94.88 406 VAL A O 1
ATOM 3112 N N . ALA A 1 407 ? 5.399 -15.968 -12.355 1.00 95.31 407 ALA A N 1
ATOM 3113 C CA . ALA A 1 407 ? 6.430 -16.681 -13.101 1.00 95.31 407 ALA A CA 1
ATOM 3114 C C . ALA A 1 407 ? 5.848 -17.657 -14.131 1.00 95.31 407 ALA A C 1
ATOM 3116 O O . ALA A 1 407 ? 6.285 -17.679 -15.279 1.00 95.31 407 ALA A O 1
ATOM 3117 N N . LYS A 1 408 ? 4.805 -18.408 -13.758 1.00 95.00 408 LYS A N 1
ATOM 3118 C CA . LYS A 1 408 ? 4.113 -19.348 -14.658 1.00 95.00 408 LYS A CA 1
ATOM 3119 C C . LYS A 1 408 ? 3.411 -18.664 -15.835 1.00 95.00 408 LYS A C 1
ATOM 3121 O O . LYS A 1 408 ? 3.172 -19.311 -16.849 1.00 95.00 408 LYS A O 1
ATOM 3126 N N . MET A 1 409 ? 3.075 -17.379 -15.718 1.00 94.25 409 MET A N 1
ATOM 3127 C CA . MET A 1 409 ? 2.446 -16.593 -16.790 1.00 94.25 409 MET A CA 1
ATOM 3128 C C . MET A 1 409 ? 3.463 -15.881 -17.690 1.00 94.25 409 MET A C 1
ATOM 3130 O O . MET A 1 409 ? 3.079 -15.278 -18.704 1.00 94.25 409 MET A O 1
ATOM 3134 N N . ALA A 1 410 ? 4.748 -15.919 -17.327 1.00 95.56 410 ALA A N 1
ATOM 3135 C CA . ALA A 1 410 ? 5.797 -15.229 -18.052 1.00 95.56 410 ALA A CA 1
ATOM 3136 C C . ALA A 1 410 ? 6.076 -15.874 -19.406 1.00 95.56 410 ALA A C 1
ATOM 3138 O O . ALA A 1 410 ? 6.140 -17.090 -19.562 1.00 95.56 410 ALA A O 1
ATOM 3139 N N . SER A 1 411 ? 6.236 -15.018 -20.412 1.00 93.62 411 SER A N 1
ATOM 3140 C CA . SER A 1 411 ? 6.595 -15.441 -21.763 1.00 93.62 411 SER A CA 1
ATOM 3141 C C . SER A 1 411 ? 8.112 -15.554 -21.901 1.00 93.62 411 SER A C 1
ATOM 3143 O O . SER A 1 411 ? 8.861 -14.806 -21.261 1.00 93.62 411 SER A O 1
ATOM 3145 N N . VAL A 1 412 ? 8.550 -16.484 -22.751 1.00 95.06 412 VAL A N 1
ATOM 3146 C CA . VAL A 1 412 ? 9.958 -16.631 -23.136 1.00 95.06 412 VAL A CA 1
ATOM 3147 C C . VAL A 1 412 ? 10.438 -15.391 -23.886 1.00 95.06 412 VAL A C 1
ATOM 3149 O O . VAL A 1 412 ? 9.694 -14.801 -24.671 1.00 95.06 412 VAL A O 1
ATOM 3152 N N . THR A 1 413 ? 11.681 -14.984 -23.646 1.00 92.00 413 THR A N 1
ATOM 3153 C CA . THR A 1 413 ? 12.257 -13.772 -24.255 1.00 92.00 413 THR A CA 1
ATOM 3154 C C . THR A 1 413 ? 12.839 -14.021 -25.647 1.00 92.00 413 THR A C 1
ATOM 3156 O O . THR A 1 413 ? 13.048 -13.073 -26.401 1.00 92.00 413 THR A O 1
ATOM 3159 N N . GLY A 1 414 ? 13.146 -15.282 -25.974 1.00 91.81 414 GLY A N 1
ATOM 3160 C CA . GLY A 1 414 ? 13.893 -15.666 -27.175 1.00 91.81 414 GLY A CA 1
ATOM 3161 C C . GLY A 1 414 ? 15.407 -15.421 -27.087 1.00 91.81 414 GLY A C 1
ATOM 3162 O O . GLY A 1 414 ? 16.108 -15.625 -28.075 1.00 91.81 414 GLY A O 1
ATOM 3163 N N . LYS A 1 415 ? 15.926 -14.988 -25.931 1.00 91.44 415 LYS A N 1
ATOM 3164 C CA . LYS A 1 415 ? 17.365 -14.811 -25.676 1.00 91.44 415 LYS A CA 1
ATOM 3165 C C . LYS A 1 415 ? 17.948 -16.051 -24.992 1.00 91.44 415 LYS A C 1
ATOM 3167 O O . LYS A 1 415 ? 17.227 -16.801 -24.345 1.00 91.44 415 LYS A O 1
ATOM 3172 N N . GLY A 1 416 ? 19.272 -16.223 -25.074 1.00 90.19 416 GLY A N 1
ATOM 3173 C CA . GLY A 1 416 ? 19.979 -17.233 -24.270 1.00 90.19 416 GLY A CA 1
ATOM 3174 C C . GLY A 1 416 ? 19.926 -16.936 -22.765 1.00 90.19 416 GLY A C 1
ATOM 3175 O O . GLY A 1 416 ? 19.906 -17.853 -21.952 1.00 90.19 416 GLY A O 1
ATOM 3176 N N . TRP A 1 417 ? 19.857 -15.652 -22.402 1.00 90.62 417 TRP A N 1
ATOM 3177 C CA . TRP A 1 417 ? 19.604 -15.173 -21.046 1.00 90.62 417 TRP A CA 1
ATOM 3178 C C . TRP A 1 417 ? 19.056 -13.732 -21.086 1.00 90.62 417 TRP A C 1
ATOM 3180 O O . TRP A 1 417 ? 19.517 -12.947 -21.924 1.00 90.62 417 TRP A O 1
ATOM 3190 N N . PRO A 1 418 ? 18.119 -13.343 -20.202 1.00 93.94 418 PRO A N 1
ATOM 3191 C CA . PRO A 1 418 ? 17.267 -14.215 -19.382 1.00 93.94 418 PRO A CA 1
ATOM 3192 C C . PRO A 1 418 ? 16.314 -15.049 -20.251 1.00 93.94 418 PRO A C 1
ATOM 3194 O O . PRO A 1 418 ? 15.941 -14.610 -21.337 1.00 93.94 418 PRO A O 1
ATOM 3197 N N . ILE A 1 419 ? 15.919 -16.239 -19.790 1.00 93.94 419 ILE A N 1
ATOM 3198 C CA . ILE A 1 419 ? 15.087 -17.189 -20.559 1.00 93.94 419 ILE A CA 1
ATOM 3199 C C . ILE A 1 419 ? 13.637 -16.692 -20.642 1.00 93.94 419 ILE A C 1
ATOM 3201 O O . ILE A 1 419 ? 13.011 -16.729 -21.706 1.00 93.94 419 ILE A O 1
ATOM 3205 N N . VAL A 1 420 ? 13.114 -16.180 -19.527 1.00 94.88 420 VAL A N 1
ATOM 3206 C CA . VAL A 1 420 ? 11.737 -15.686 -19.383 1.00 94.88 420 VAL A CA 1
ATOM 3207 C C . VAL A 1 420 ? 11.715 -14.273 -18.802 1.00 94.88 420 VAL A C 1
ATOM 3209 O O . VAL A 1 420 ? 12.690 -13.814 -18.209 1.00 94.88 420 VAL A O 1
ATOM 3212 N N . GLY A 1 421 ? 10.584 -13.584 -18.964 1.00 92.19 421 GLY A N 1
ATOM 3213 C CA . GLY A 1 421 ? 10.379 -12.253 -18.387 1.00 92.19 421 GLY A CA 1
ATOM 3214 C C . GLY A 1 421 ? 10.667 -11.132 -19.375 1.00 92.19 421 GLY A C 1
ATOM 3215 O O . GLY A 1 421 ? 11.631 -10.384 -19.234 1.00 92.19 421 GLY A O 1
ATOM 3216 N N . VAL A 1 422 ? 9.805 -10.999 -20.385 1.00 95.06 422 VAL A N 1
ATOM 3217 C CA . VAL A 1 422 ? 9.830 -9.844 -21.290 1.00 95.06 422 VAL A CA 1
ATOM 3218 C C . VAL A 1 422 ? 9.488 -8.586 -20.489 1.00 95.06 422 VAL A C 1
ATOM 3220 O O . VAL A 1 422 ? 8.381 -8.484 -19.955 1.00 95.06 422 VAL A O 1
ATOM 3223 N N . ARG A 1 423 ? 10.445 -7.656 -20.377 1.00 95.00 423 ARG A N 1
ATOM 3224 C CA . ARG A 1 423 ? 10.265 -6.379 -19.672 1.00 95.00 423 ARG A CA 1
ATOM 3225 C C . ARG A 1 423 ? 9.293 -5.462 -20.425 1.00 95.00 423 ARG A C 1
ATOM 3227 O O . ARG A 1 423 ? 9.295 -5.434 -21.654 1.00 95.00 423 ARG A O 1
ATOM 3234 N N . LEU A 1 424 ? 8.492 -4.701 -19.681 1.00 93.19 424 LEU A N 1
ATOM 3235 C CA . LEU A 1 424 ? 7.585 -3.670 -20.202 1.00 93.19 424 LEU A CA 1
ATOM 3236 C C . LEU A 1 424 ? 8.332 -2.396 -20.605 1.00 93.19 424 LEU A C 1
ATOM 3238 O O . LEU A 1 424 ? 7.987 -1.783 -21.608 1.00 93.19 424 LEU A O 1
ATOM 3242 N N . ALA A 1 425 ? 9.340 -2.022 -19.820 1.00 91.56 425 ALA A N 1
ATOM 3243 C CA . ALA A 1 425 ? 10.259 -0.931 -20.104 1.00 91.56 425 ALA A CA 1
ATOM 3244 C C . ALA A 1 425 ? 11.678 -1.389 -19.774 1.00 91.56 425 ALA A C 1
ATOM 3246 O O . ALA A 1 425 ? 11.899 -2.070 -18.773 1.00 91.56 425 ALA A O 1
ATOM 3247 N N . SER A 1 426 ? 12.647 -1.025 -20.607 1.00 86.88 426 SER A N 1
ATOM 3248 C CA . SER A 1 426 ? 14.035 -1.484 -20.455 1.00 86.88 426 SER A CA 1
ATOM 3249 C C . SER A 1 426 ? 14.654 -1.124 -19.094 1.00 86.88 426 SER A C 1
ATOM 3251 O O . SER A 1 426 ? 15.332 -1.952 -18.482 1.00 86.88 426 SER A O 1
ATOM 3253 N N . ALA A 1 427 ? 14.368 0.083 -18.600 1.00 85.94 427 ALA A N 1
ATOM 3254 C CA . ALA A 1 427 ? 14.965 0.654 -17.394 1.00 85.94 427 ALA A CA 1
ATOM 3255 C C . ALA A 1 427 ? 14.378 0.143 -16.064 1.00 85.94 427 ALA A C 1
ATOM 3257 O O . ALA A 1 427 ? 14.907 0.497 -15.015 1.00 85.94 427 ALA A O 1
ATOM 3258 N N . PHE A 1 428 ? 13.292 -0.641 -16.083 1.00 89.88 428 PHE A N 1
ATOM 3259 C CA . PHE A 1 428 ? 12.614 -1.109 -14.868 1.00 89.88 428 PHE A CA 1
ATOM 3260 C C . PHE A 1 428 ? 12.362 -2.621 -14.912 1.00 89.88 428 PHE A C 1
ATOM 3262 O O . PHE A 1 428 ? 12.104 -3.170 -15.983 1.00 89.88 428 PHE A O 1
ATOM 3269 N N . PRO A 1 429 ? 12.364 -3.308 -13.757 1.00 93.88 429 PRO A N 1
ATOM 3270 C CA . PRO A 1 429 ? 12.217 -4.761 -13.687 1.00 93.88 429 PRO A CA 1
ATOM 3271 C C . PRO A 1 429 ? 10.772 -5.257 -13.879 1.00 93.88 429 PRO A C 1
ATOM 3273 O O . PRO A 1 429 ? 10.471 -6.398 -13.533 1.00 93.88 429 PRO A O 1
ATOM 3276 N N . HIS A 1 430 ? 9.878 -4.429 -14.432 1.00 94.81 430 HIS A N 1
ATOM 3277 C CA . HIS A 1 430 ? 8.485 -4.807 -14.655 1.00 94.81 430 HIS A CA 1
ATOM 3278 C C . HIS A 1 430 ? 8.325 -5.651 -15.919 1.00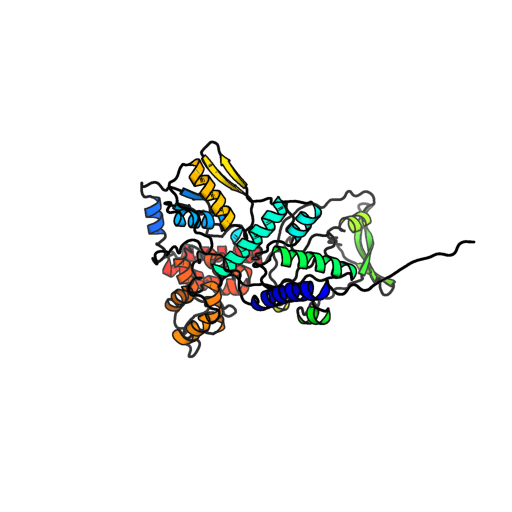 94.81 430 HIS A C 1
ATOM 3280 O O . HIS A 1 430 ? 8.839 -5.273 -16.974 1.00 94.81 430 HIS A O 1
ATOM 3286 N N . ILE A 1 431 ? 7.572 -6.749 -15.854 1.00 96.25 431 ILE A N 1
ATOM 3287 C CA . ILE A 1 431 ? 7.401 -7.702 -16.964 1.00 96.25 431 ILE A CA 1
ATOM 3288 C C . ILE A 1 431 ? 5.954 -7.836 -17.442 1.00 96.25 431 ILE A C 1
ATOM 3290 O O . ILE A 1 431 ? 4.999 -7.586 -16.715 1.00 96.25 431 ILE A O 1
ATOM 3294 N N . GLU A 1 432 ? 5.772 -8.321 -18.671 1.00 95.62 432 GLU A N 1
ATOM 3295 C CA . GLU A 1 432 ? 4.442 -8.549 -19.264 1.00 95.62 432 GLU A CA 1
ATOM 3296 C C . GLU A 1 432 ? 3.552 -9.487 -18.437 1.00 95.62 432 GLU A C 1
ATOM 3298 O O . GLU A 1 432 ? 2.328 -9.358 -18.447 1.00 95.62 432 GLU A O 1
ATOM 3303 N N . ALA A 1 433 ? 4.162 -10.427 -17.709 1.00 96.06 433 ALA A N 1
ATOM 3304 C CA . ALA A 1 433 ? 3.449 -11.359 -16.839 1.00 96.06 433 ALA A CA 1
ATOM 3305 C C . ALA A 1 433 ? 2.702 -10.643 -15.704 1.00 96.06 433 ALA A C 1
ATOM 3307 O O . ALA A 1 433 ? 1.619 -11.078 -15.323 1.00 96.06 433 ALA A O 1
ATOM 3308 N N . GLU A 1 434 ? 3.242 -9.526 -15.209 1.00 96.25 434 GLU A N 1
ATOM 3309 C CA . GLU A 1 434 ? 2.604 -8.719 -14.165 1.00 96.25 434 GLU A CA 1
ATOM 3310 C C . GLU A 1 434 ? 1.323 -8.061 -14.669 1.00 96.25 434 GLU A C 1
ATOM 3312 O O . GLU A 1 434 ? 0.393 -7.894 -13.896 1.00 96.25 434 GLU A O 1
ATOM 3317 N N . VAL A 1 435 ? 1.215 -7.753 -15.967 1.00 95.12 435 VAL A N 1
ATOM 3318 C CA . VAL A 1 435 ? -0.039 -7.240 -16.547 1.00 95.12 435 VAL A CA 1
ATOM 3319 C C . VAL A 1 435 ? -1.126 -8.306 -16.501 1.00 95.12 435 VAL A C 1
ATOM 3321 O O . VAL A 1 435 ? -2.250 -8.032 -16.093 1.00 95.12 435 VAL A O 1
ATOM 3324 N N . LYS A 1 436 ? -0.789 -9.544 -16.875 1.00 94.25 436 LYS A N 1
ATOM 3325 C CA . LYS A 1 436 ? -1.734 -10.670 -16.827 1.00 94.25 436 LYS A CA 1
ATOM 3326 C C . LYS A 1 436 ? -2.152 -10.987 -15.396 1.00 94.25 436 LYS A C 1
ATOM 3328 O O . LYS A 1 436 ? -3.329 -11.215 -15.129 1.00 94.25 436 LYS A O 1
ATOM 3333 N N . TYR A 1 437 ? -1.190 -10.973 -14.477 1.00 94.50 437 TYR A N 1
ATOM 3334 C CA . TYR A 1 437 ? -1.462 -11.182 -13.064 1.00 94.50 437 TYR A CA 1
ATOM 3335 C C . TYR A 1 437 ? -2.279 -10.026 -12.463 1.00 94.50 437 TYR A C 1
ATOM 3337 O O . TYR A 1 437 ? -3.245 -10.278 -11.757 1.00 94.50 437 TYR A O 1
ATOM 3345 N N . GLY A 1 438 ? -2.001 -8.776 -12.838 1.00 91.00 438 GLY A N 1
ATOM 3346 C CA . GLY A 1 438 ? -2.771 -7.603 -12.420 1.00 91.00 438 GLY A CA 1
ATOM 3347 C C . GLY A 1 438 ? -4.237 -7.655 -12.855 1.00 91.00 438 GLY A C 1
ATOM 3348 O O . GLY A 1 438 ? -5.119 -7.287 -12.088 1.00 91.00 438 GLY A O 1
ATOM 3349 N N . ILE A 1 439 ? -4.536 -8.202 -14.039 1.00 91.25 439 ILE A N 1
ATOM 3350 C CA . ILE A 1 439 ? -5.924 -8.454 -14.477 1.00 91.25 439 ILE A CA 1
ATOM 3351 C C . ILE A 1 439 ? -6.612 -9.488 -13.573 1.00 91.25 439 ILE A C 1
ATOM 3353 O O . ILE A 1 439 ? -7.784 -9.333 -13.225 1.00 91.25 439 ILE A O 1
ATOM 3357 N N . LYS A 1 440 ? -5.881 -10.529 -13.151 1.00 89.69 440 LYS A N 1
ATOM 3358 C CA . LYS A 1 440 ? -6.352 -11.497 -12.147 1.00 89.69 440 LYS A CA 1
ATOM 3359 C C . LYS A 1 440 ? -6.556 -10.835 -10.772 1.00 89.69 440 LYS A C 1
ATOM 3361 O O . LYS A 1 440 ? -7.413 -11.281 -10.015 1.00 89.69 440 LYS A O 1
ATOM 3366 N N . GLU A 1 441 ? -5.837 -9.751 -10.489 1.00 89.12 441 GLU A N 1
ATOM 3367 C CA . GLU A 1 441 ? -6.020 -8.854 -9.336 1.00 89.12 441 GLU A CA 1
ATOM 3368 C C . GLU A 1 441 ? -6.963 -7.669 -9.625 1.00 89.12 441 GLU A C 1
ATOM 3370 O O . GLU A 1 441 ? -6.912 -6.644 -8.950 1.00 89.12 441 GLU A O 1
ATOM 3375 N N . TYR A 1 442 ? -7.878 -7.838 -10.585 1.00 89.62 442 TYR A N 1
ATOM 3376 C CA . TYR A 1 442 ? -8.985 -6.927 -10.901 1.00 89.62 442 TYR A CA 1
ATOM 3377 C C . TYR A 1 442 ? -8.630 -5.626 -11.631 1.00 89.62 442 TYR A C 1
ATOM 3379 O O . TYR A 1 442 ? -9.520 -4.791 -11.812 1.00 89.62 442 TYR A O 1
ATOM 3387 N N . ALA A 1 443 ? -7.403 -5.472 -12.139 1.00 88.31 443 ALA A N 1
ATOM 3388 C CA . ALA A 1 443 ? -7.048 -4.328 -12.975 1.00 88.31 443 ALA A CA 1
ATOM 3389 C C . ALA A 1 443 ? -7.951 -4.254 -14.217 1.00 88.31 443 ALA A C 1
ATOM 3391 O O . ALA A 1 443 ? -7.989 -5.169 -15.047 1.00 88.31 443 ALA A O 1
ATOM 3392 N N . CYS A 1 444 ? -8.668 -3.140 -14.360 1.00 86.12 444 CYS A N 1
ATOM 3393 C CA . CYS A 1 444 ? -9.643 -2.925 -15.428 1.00 86.12 444 CYS A CA 1
ATOM 3394 C C . CYS A 1 444 ? -9.181 -1.875 -16.443 1.00 86.12 444 CYS A C 1
ATOM 3396 O O . CYS A 1 444 ? -9.736 -1.806 -17.543 1.00 86.12 444 CYS A O 1
ATOM 3398 N N . THR A 1 445 ? -8.185 -1.060 -16.093 1.00 86.50 445 THR A N 1
ATOM 3399 C CA . THR A 1 445 ? -7.623 0.000 -16.931 1.00 86.50 445 THR A CA 1
ATOM 3400 C C . THR A 1 445 ? -6.093 -0.049 -16.938 1.00 86.50 445 THR A C 1
ATOM 3402 O O . THR A 1 445 ? -5.459 -0.550 -16.010 1.00 86.50 445 THR A O 1
ATOM 3405 N N . ALA A 1 446 ? -5.459 0.509 -17.976 1.00 86.94 446 ALA A N 1
ATOM 3406 C CA . ALA A 1 446 ? -3.995 0.600 -17.985 1.00 86.94 446 ALA A CA 1
ATOM 3407 C C . ALA A 1 446 ? -3.464 1.565 -16.910 1.00 86.94 446 ALA A C 1
ATOM 3409 O O . ALA A 1 446 ? -2.312 1.441 -16.499 1.00 86.94 446 ALA A O 1
ATOM 3410 N N . VAL A 1 447 ? -4.300 2.502 -16.445 1.00 84.62 447 VAL A N 1
ATOM 3411 C CA . VAL A 1 447 ? -3.978 3.424 -15.350 1.00 84.62 447 VAL A CA 1
ATOM 3412 C C . VAL A 1 447 ? -3.802 2.662 -14.038 1.00 84.62 447 VAL A C 1
ATOM 3414 O O . VAL A 1 447 ? -2.854 2.958 -13.309 1.00 84.62 447 VAL A O 1
ATOM 3417 N N . ASP A 1 448 ? -4.644 1.659 -13.783 1.00 86.81 448 ASP A N 1
ATOM 3418 C CA . ASP A 1 448 ? -4.568 0.776 -12.609 1.00 86.81 448 ASP A CA 1
ATOM 3419 C C . ASP A 1 448 ? -3.191 0.096 -12.559 1.00 86.81 448 ASP A C 1
ATOM 3421 O O . ASP A 1 448 ? -2.473 0.157 -11.556 1.00 86.81 448 ASP A O 1
ATOM 3425 N N . MET A 1 449 ? -2.752 -0.433 -13.708 1.00 89.94 449 MET A N 1
ATOM 3426 C CA . MET A 1 449 ? -1.444 -1.072 -13.856 1.00 89.94 449 MET A CA 1
ATOM 3427 C C . MET A 1 449 ? -0.278 -0.116 -13.584 1.00 89.94 449 MET A C 1
ATOM 3429 O O . MET A 1 449 ? 0.606 -0.444 -12.789 1.00 89.94 449 MET A O 1
ATOM 3433 N N . VAL A 1 450 ? -0.237 1.054 -14.235 1.00 87.62 450 VAL A N 1
ATOM 3434 C CA . VAL A 1 450 ? 0.916 1.976 -14.123 1.00 87.62 450 VAL A CA 1
ATOM 3435 C C . VAL A 1 450 ? 0.934 2.786 -12.825 1.00 87.62 450 VAL A C 1
ATOM 3437 O O . VAL A 1 450 ? 2.003 3.222 -12.393 1.00 87.62 450 VAL A O 1
ATOM 3440 N N . SER A 1 451 ? -0.226 2.993 -12.197 1.00 81.94 451 SER A N 1
ATOM 3441 C CA . SER A 1 451 ? -0.363 3.861 -11.022 1.00 81.94 451 SER A CA 1
ATOM 3442 C C . SER A 1 451 ? -0.461 3.078 -9.720 1.00 81.94 451 SER A C 1
ATOM 3444 O O . SER A 1 451 ? 0.202 3.458 -8.756 1.00 81.94 451 SER A O 1
ATOM 3446 N N . CYS A 1 452 ? -1.269 2.016 -9.665 1.00 80.38 452 CYS A N 1
ATOM 3447 C CA . CYS A 1 452 ? -1.607 1.338 -8.409 1.00 80.38 452 CYS A CA 1
ATOM 3448 C C . CYS A 1 452 ? -0.830 0.035 -8.203 1.00 80.38 452 CYS A C 1
ATOM 3450 O O . CYS A 1 452 ? -0.411 -0.221 -7.080 1.00 80.38 452 CYS A O 1
ATOM 3452 N N . LEU A 1 453 ? -0.583 -0.735 -9.268 1.00 86.56 453 LEU A N 1
ATOM 3453 C CA . LEU A 1 453 ? 0.129 -2.017 -9.180 1.00 86.56 453 LEU A CA 1
ATOM 3454 C C . LEU A 1 453 ? 1.647 -1.852 -9.327 1.00 86.56 453 LEU A C 1
ATOM 3456 O O . LEU A 1 453 ? 2.401 -2.133 -8.402 1.00 86.56 453 LEU A O 1
ATOM 3460 N N . THR A 1 454 ? 2.115 -1.341 -10.469 1.00 86.25 454 THR A N 1
ATOM 3461 C CA . THR A 1 454 ? 3.565 -1.183 -10.719 1.00 86.25 454 THR A CA 1
ATOM 3462 C C . THR A 1 454 ? 4.140 0.098 -10.123 1.00 86.25 454 THR A C 1
ATOM 3464 O O . THR A 1 454 ? 5.343 0.190 -9.900 1.00 86.25 454 THR A O 1
ATOM 3467 N N . HIS A 1 455 ? 3.298 1.113 -9.892 1.00 85.69 455 HIS A N 1
ATOM 3468 C CA . HIS A 1 455 ? 3.697 2.458 -9.465 1.00 85.69 455 HIS A CA 1
ATOM 3469 C C . HIS A 1 455 ? 4.721 3.171 -10.379 1.00 85.69 455 HIS A C 1
ATOM 3471 O O . HIS A 1 455 ? 5.208 4.250 -10.022 1.00 85.69 455 HIS A O 1
ATOM 3477 N N . VAL A 1 456 ? 5.023 2.638 -11.571 1.00 86.19 456 VAL A N 1
ATOM 3478 C CA . VAL A 1 456 ? 6.043 3.191 -12.478 1.00 86.19 456 VAL A CA 1
ATOM 3479 C C . VAL A 1 456 ? 5.735 4.636 -12.881 1.00 86.19 456 VAL A C 1
ATOM 3481 O O . VAL A 1 456 ? 6.653 5.443 -13.007 1.00 86.19 456 VAL A O 1
ATOM 3484 N N . ALA A 1 457 ? 4.452 5.011 -12.963 1.00 83.81 457 ALA A N 1
ATOM 3485 C CA . ALA A 1 457 ? 4.028 6.379 -13.269 1.00 83.81 457 ALA A CA 1
ATOM 3486 C C . ALA A 1 457 ? 4.518 7.418 -12.242 1.00 83.81 457 ALA A C 1
ATOM 3488 O O . ALA A 1 457 ? 4.718 8.580 -12.596 1.00 83.81 457 ALA A O 1
ATOM 3489 N N . PHE A 1 458 ? 4.731 7.013 -10.985 1.00 80.12 458 PHE A N 1
ATOM 3490 C CA . PHE A 1 458 ? 5.254 7.883 -9.928 1.00 80.12 458 PHE A CA 1
ATOM 3491 C C . PHE A 1 458 ? 6.780 7.845 -9.826 1.00 80.12 458 PHE A C 1
ATOM 3493 O O . PHE A 1 458 ? 7.378 8.815 -9.367 1.00 80.12 458 PHE A O 1
ATOM 3500 N N . LEU A 1 459 ? 7.403 6.734 -10.228 1.00 82.00 459 LEU A N 1
ATOM 3501 C CA . LEU A 1 459 ? 8.849 6.534 -10.127 1.00 82.00 459 LEU A CA 1
ATOM 3502 C C . LEU A 1 459 ? 9.595 7.139 -11.315 1.00 82.00 459 LEU A C 1
ATOM 3504 O O . LEU A 1 459 ? 10.597 7.828 -11.133 1.00 82.00 459 LEU A O 1
ATOM 3508 N N . ASN A 1 460 ? 9.117 6.879 -12.532 1.00 83.88 460 ASN A N 1
ATOM 3509 C CA . ASN A 1 460 ? 9.744 7.360 -13.752 1.00 83.88 460 ASN A CA 1
ATOM 3510 C C . ASN A 1 460 ? 8.726 7.470 -14.885 1.00 83.88 460 ASN A C 1
ATOM 3512 O O . ASN A 1 460 ? 8.264 6.482 -15.454 1.00 83.88 460 ASN A O 1
ATOM 3516 N N . VAL A 1 461 ? 8.442 8.713 -15.263 1.00 82.56 461 VAL A N 1
ATOM 3517 C CA . VAL A 1 461 ? 7.454 8.996 -16.299 1.00 82.56 461 VAL A CA 1
ATOM 3518 C C . VAL A 1 461 ? 7.897 8.496 -17.676 1.00 82.56 461 VAL A C 1
ATOM 3520 O O . VAL A 1 461 ? 7.059 8.022 -18.425 1.00 82.56 461 VAL A O 1
ATOM 3523 N N . GLN A 1 462 ? 9.188 8.536 -18.018 1.00 83.62 462 GLN A N 1
ATOM 3524 C CA . GLN A 1 462 ? 9.660 8.039 -19.320 1.00 83.62 462 GLN A CA 1
ATOM 3525 C C . GLN A 1 462 ? 9.475 6.523 -19.442 1.00 83.62 462 GLN A C 1
ATOM 3527 O O . GLN A 1 462 ? 8.984 6.041 -20.458 1.00 83.62 462 GLN A O 1
ATOM 3532 N N . ALA A 1 463 ? 9.802 5.776 -18.384 1.00 86.25 463 ALA A N 1
ATOM 3533 C CA . ALA A 1 463 ? 9.575 4.334 -18.351 1.00 86.25 463 ALA A CA 1
ATOM 3534 C C . ALA A 1 463 ? 8.078 3.988 -18.393 1.00 86.25 463 ALA A C 1
ATOM 3536 O O . ALA A 1 463 ? 7.680 3.021 -19.039 1.00 86.25 463 ALA A O 1
ATOM 3537 N N . ALA A 1 464 ? 7.234 4.796 -17.748 1.00 87.06 464 ALA A N 1
ATOM 3538 C CA . ALA A 1 464 ? 5.787 4.649 -17.835 1.00 87.06 464 ALA A CA 1
ATOM 3539 C C . ALA A 1 464 ? 5.261 4.917 -19.261 1.00 87.06 464 ALA A C 1
ATOM 3541 O O . ALA A 1 464 ? 4.413 4.169 -19.745 1.00 87.06 464 ALA A O 1
ATOM 3542 N N . GLU A 1 465 ? 5.799 5.924 -19.960 1.00 86.75 465 GLU A N 1
ATOM 3543 C CA . GLU A 1 465 ? 5.474 6.229 -21.363 1.00 86.75 465 GLU A CA 1
ATOM 3544 C C . GLU A 1 465 ? 5.908 5.096 -22.317 1.00 86.75 465 GLU A C 1
ATOM 3546 O O . GLU A 1 465 ? 5.172 4.782 -23.253 1.00 86.75 465 GLU A O 1
ATOM 3551 N N . GLU A 1 466 ? 7.047 4.440 -22.059 1.00 89.62 466 GLU A N 1
ATOM 3552 C CA . GLU A 1 466 ? 7.520 3.253 -22.798 1.00 89.62 466 GLU A CA 1
ATOM 3553 C C . GLU A 1 466 ? 6.618 2.028 -22.555 1.00 89.62 466 GLU A C 1
ATOM 3555 O O . GLU A 1 466 ? 6.231 1.333 -23.498 1.00 89.62 466 GLU A O 1
ATOM 3560 N N . ALA A 1 467 ? 6.237 1.784 -21.297 1.00 91.12 467 ALA A N 1
ATOM 3561 C CA . ALA A 1 467 ? 5.454 0.617 -20.901 1.00 91.12 467 ALA A CA 1
ATOM 3562 C C . ALA A 1 467 ? 3.978 0.695 -21.332 1.00 91.12 467 ALA A C 1
ATOM 3564 O O . ALA A 1 467 ? 3.373 -0.326 -21.679 1.00 91.12 467 ALA A O 1
ATOM 3565 N N . LEU A 1 468 ? 3.375 1.888 -21.311 1.00 90.38 468 LEU A N 1
ATOM 3566 C CA . LEU A 1 468 ? 1.926 2.073 -21.446 1.00 90.38 468 LEU A CA 1
ATOM 3567 C C . LEU A 1 468 ? 1.327 1.483 -22.742 1.00 90.38 468 LEU A C 1
ATOM 3569 O O . LEU A 1 468 ? 0.321 0.773 -22.641 1.00 90.38 468 LEU A O 1
ATOM 3573 N N . PRO A 1 469 ? 1.907 1.676 -23.947 1.00 90.69 469 PRO A N 1
ATOM 3574 C CA . PRO A 1 469 ? 1.378 1.066 -25.169 1.00 90.69 469 PRO A CA 1
ATOM 3575 C C . PRO A 1 469 ? 1.391 -0.465 -25.116 1.00 90.69 469 PRO A C 1
ATOM 3577 O O . PRO A 1 469 ? 0.458 -1.116 -25.598 1.00 90.69 469 PRO A O 1
ATOM 3580 N N . ARG A 1 470 ? 2.431 -1.054 -24.506 1.00 92.12 470 ARG A N 1
ATOM 3581 C CA . ARG A 1 470 ? 2.546 -2.509 -24.368 1.00 92.12 470 ARG A CA 1
ATOM 3582 C C . ARG A 1 470 ? 1.525 -3.053 -23.374 1.00 92.12 470 ARG A C 1
ATOM 3584 O O . ARG A 1 470 ? 0.861 -4.040 -23.690 1.00 92.12 470 ARG A O 1
ATOM 3591 N N . ILE A 1 471 ? 1.343 -2.376 -22.240 1.00 92.75 471 ILE A N 1
ATOM 3592 C CA . ILE A 1 471 ? 0.310 -2.694 -21.245 1.00 92.75 471 ILE A CA 1
ATOM 3593 C C . ILE A 1 471 ? -1.077 -2.642 -21.892 1.00 92.75 471 ILE A C 1
ATOM 3595 O O . ILE A 1 471 ? -1.811 -3.624 -21.833 1.00 92.75 471 ILE A O 1
ATOM 3599 N N . ALA A 1 472 ? -1.413 -1.547 -22.581 1.00 91.62 472 ALA A N 1
ATOM 3600 C CA . ALA A 1 472 ? -2.714 -1.380 -23.227 1.00 91.62 472 ALA A CA 1
ATOM 3601 C C . ALA A 1 472 ? -2.992 -2.477 -24.266 1.00 91.62 472 ALA A C 1
ATOM 3603 O O . ALA A 1 472 ? -4.110 -2.982 -24.347 1.00 91.62 472 ALA A O 1
ATOM 3604 N N . LYS A 1 473 ? -1.976 -2.895 -25.035 1.00 92.19 473 LYS A N 1
ATOM 3605 C CA . LYS A 1 473 ? -2.102 -3.999 -25.997 1.00 92.19 473 LYS A CA 1
ATOM 3606 C C . LYS A 1 473 ? -2.375 -5.342 -25.315 1.00 92.19 473 LYS A C 1
ATOM 3608 O O . LYS A 1 473 ? -3.206 -6.105 -25.803 1.00 92.19 473 LYS A O 1
ATOM 3613 N N . LEU A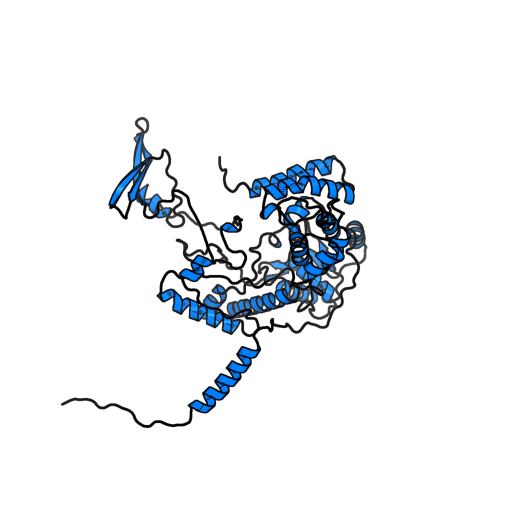 1 474 ? -1.671 -5.642 -24.223 1.00 93.00 474 LEU A N 1
ATOM 3614 C CA . LEU A 1 474 ? -1.868 -6.878 -23.462 1.00 93.00 474 LEU A CA 1
ATOM 3615 C C . LEU A 1 474 ? -3.249 -6.901 -22.804 1.00 93.00 474 LEU A C 1
ATOM 3617 O O . LEU A 1 474 ? -3.985 -7.865 -22.987 1.00 93.00 474 LEU A O 1
ATOM 3621 N N . MET A 1 475 ? -3.641 -5.816 -22.133 1.00 92.25 475 MET A N 1
ATOM 3622 C CA . MET A 1 475 ? -4.964 -5.705 -21.518 1.00 92.25 475 MET A CA 1
ATOM 3623 C C . MET A 1 475 ? -6.085 -5.787 -22.552 1.00 92.25 475 MET A C 1
ATOM 3625 O O . MET A 1 475 ? -7.056 -6.496 -22.324 1.00 92.25 475 MET A O 1
ATOM 3629 N N . ALA A 1 476 ? -5.938 -5.145 -23.716 1.00 91.88 476 ALA A N 1
ATOM 3630 C CA . ALA A 1 476 ? -6.935 -5.233 -24.780 1.00 91.88 476 ALA A CA 1
ATOM 3631 C C . ALA A 1 476 ? -7.148 -6.672 -25.270 1.00 91.88 476 ALA A C 1
ATOM 3633 O O . ALA A 1 476 ? -8.279 -7.050 -25.564 1.00 91.88 476 ALA A O 1
ATOM 3634 N N . ARG A 1 477 ? -6.079 -7.477 -25.325 1.00 91.62 477 ARG A N 1
ATOM 3635 C CA . ARG A 1 477 ? -6.155 -8.893 -25.702 1.00 91.62 477 ARG A CA 1
ATOM 3636 C C . ARG A 1 477 ? -6.836 -9.742 -24.628 1.00 91.62 477 ARG A C 1
ATOM 3638 O O . ARG A 1 477 ? -7.674 -10.562 -24.966 1.00 91.62 477 ARG A O 1
ATOM 3645 N N . GLU A 1 478 ? -6.453 -9.573 -23.367 1.00 89.81 478 GLU A N 1
ATOM 3646 C CA . GLU A 1 478 ? -6.946 -10.407 -22.261 1.00 89.81 478 GLU A CA 1
ATOM 3647 C C . GLU A 1 478 ? -8.381 -10.028 -21.837 1.00 89.81 478 GLU A C 1
ATOM 3649 O O . GLU A 1 478 ? -9.154 -10.886 -21.426 1.00 89.81 478 GLU A O 1
ATOM 3654 N N . LEU A 1 479 ? -8.763 -8.752 -21.974 1.00 88.19 479 LEU A N 1
ATOM 3655 C CA . LEU A 1 479 ? -10.083 -8.221 -21.604 1.00 88.19 479 LEU A CA 1
ATOM 3656 C C . LEU A 1 479 ? -11.013 -7.984 -22.806 1.00 88.19 479 LEU A C 1
ATOM 3658 O O . LEU A 1 479 ? -12.068 -7.370 -22.642 1.00 88.19 479 LEU A O 1
ATOM 3662 N N . ASN A 1 480 ? -10.622 -8.425 -24.008 1.00 89.44 480 ASN A N 1
ATOM 3663 C CA . ASN A 1 480 ? -11.380 -8.264 -25.256 1.00 89.44 480 ASN A CA 1
ATOM 3664 C C . ASN A 1 480 ? -11.850 -6.814 -25.513 1.00 89.44 480 ASN A C 1
ATOM 3666 O O . ASN A 1 480 ? -13.024 -6.567 -25.791 1.00 89.44 480 ASN A O 1
ATOM 3670 N N . TRP A 1 481 ? -10.952 -5.831 -25.385 1.00 88.00 481 TRP A N 1
ATOM 3671 C CA . TRP A 1 481 ? -11.296 -4.431 -25.666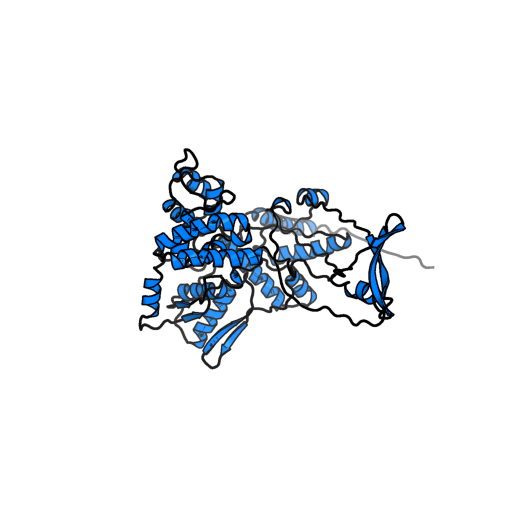 1.00 88.00 481 TRP A CA 1
ATOM 3672 C C . TRP A 1 481 ? -11.442 -4.171 -27.166 1.00 88.00 481 TRP A C 1
ATOM 3674 O O . TRP A 1 481 ? -10.697 -4.719 -27.979 1.00 88.00 481 TRP A O 1
ATOM 3684 N N . ASP A 1 482 ? -12.351 -3.263 -27.521 1.00 88.44 482 ASP A N 1
ATOM 3685 C CA . ASP A 1 482 ? -12.413 -2.711 -28.869 1.00 88.44 482 ASP A CA 1
ATOM 3686 C C . ASP A 1 482 ? -11.241 -1.743 -29.131 1.00 88.44 482 ASP A C 1
ATOM 3688 O O . ASP A 1 482 ? -10.565 -1.252 -28.216 1.00 88.44 482 ASP A O 1
ATOM 3692 N N . GLU A 1 483 ? -10.982 -1.457 -30.409 1.00 82.50 483 GLU A N 1
ATOM 3693 C CA . GLU A 1 483 ? -9.884 -0.563 -30.796 1.00 82.50 483 GLU A CA 1
ATOM 3694 C C . GLU A 1 483 ? -10.073 0.848 -30.227 1.00 82.50 483 GLU A C 1
ATOM 3696 O O . GLU A 1 483 ? -9.113 1.459 -29.762 1.00 82.50 483 GLU A O 1
ATOM 3701 N N . LYS A 1 484 ? -11.321 1.328 -30.148 1.00 81.38 484 LYS A N 1
ATOM 3702 C CA . LYS A 1 484 ? -11.646 2.645 -29.585 1.00 81.38 484 LYS A CA 1
ATOM 3703 C C . LYS A 1 484 ? -11.272 2.753 -28.107 1.00 81.38 484 LYS A C 1
ATOM 3705 O O . LYS A 1 484 ? -10.687 3.758 -27.705 1.00 81.38 484 LYS A O 1
ATOM 3710 N N . LYS A 1 485 ? -11.582 1.744 -27.285 1.00 79.69 485 LYS A N 1
ATOM 3711 C CA . LYS A 1 485 ? -11.219 1.724 -25.861 1.00 79.69 485 LYS A CA 1
ATOM 3712 C C . LYS A 1 485 ? -9.712 1.631 -25.682 1.00 79.69 485 LYS A C 1
ATOM 3714 O O . LYS A 1 485 ? -9.157 2.377 -24.874 1.00 79.69 485 LYS A O 1
ATOM 3719 N N . ARG A 1 486 ? -9.032 0.781 -26.459 1.00 80.06 486 ARG A N 1
ATOM 3720 C CA . ARG A 1 486 ? -7.563 0.694 -26.444 1.00 80.06 486 ARG A CA 1
ATOM 3721 C C . ARG A 1 486 ? -6.924 2.053 -26.745 1.00 80.06 486 ARG A C 1
ATOM 3723 O O . ARG A 1 486 ? -6.056 2.494 -25.992 1.00 80.06 486 ARG A O 1
ATOM 3730 N N . ASP A 1 487 ? -7.383 2.724 -27.796 1.00 75.56 487 ASP A N 1
ATOM 3731 C CA . ASP A 1 487 ? -6.800 3.984 -28.262 1.00 75.56 487 ASP A CA 1
ATOM 3732 C C . ASP A 1 487 ? -7.125 5.153 -27.315 1.00 75.56 487 ASP A C 1
ATOM 3734 O O . ASP A 1 487 ? -6.298 6.043 -27.131 1.00 75.56 487 ASP A O 1
ATOM 3738 N N . ARG A 1 488 ? -8.273 5.119 -26.624 1.00 74.94 488 ARG A N 1
ATOM 3739 C CA . ARG A 1 488 ? -8.638 6.088 -25.574 1.00 74.94 488 ARG A CA 1
ATOM 3740 C C . ARG A 1 488 ? -7.816 5.940 -24.287 1.00 74.94 488 ARG A C 1
ATOM 3742 O O . ARG A 1 488 ? -7.566 6.928 -23.600 1.00 74.94 488 ARG A O 1
ATOM 3749 N N . THR A 1 489 ? -7.363 4.727 -23.977 1.00 70.25 489 THR A N 1
ATOM 3750 C CA . THR A 1 489 ? -6.633 4.430 -22.733 1.00 70.25 489 THR A CA 1
ATOM 3751 C C . THR A 1 489 ? -5.239 5.074 -22.709 1.00 70.25 489 THR A C 1
ATOM 3753 O O . THR A 1 489 ? -4.737 5.454 -21.651 1.00 70.25 489 THR A O 1
ATOM 3756 N N . GLN A 1 490 ? -4.607 5.239 -23.876 1.00 67.62 490 GLN A N 1
ATOM 3757 C CA . GLN A 1 490 ? -3.282 5.855 -23.976 1.00 67.62 490 GLN A CA 1
ATOM 3758 C C . GLN A 1 490 ? -3.298 7.340 -23.542 1.00 67.62 490 GLN A C 1
ATOM 3760 O O . GLN A 1 490 ? -2.573 7.673 -22.601 1.00 67.62 490 GLN A O 1
ATOM 3765 N N . PRO A 1 491 ? -4.131 8.235 -24.122 1.00 61.28 491 PRO A N 1
ATOM 3766 C CA . PRO A 1 491 ? -4.251 9.631 -23.691 1.00 61.28 491 PRO A CA 1
ATOM 3767 C C . PRO A 1 491 ? -4.557 9.822 -22.201 1.00 61.28 491 PRO A C 1
ATOM 3769 O O . PRO A 1 491 ? -4.015 10.738 -21.587 1.00 61.28 491 PRO A O 1
ATOM 3772 N N . GLU A 1 492 ? -5.405 8.974 -21.612 1.00 65.19 492 GLU A N 1
ATOM 3773 C CA . GLU A 1 492 ? -5.776 9.055 -20.191 1.00 65.19 492 GLU A CA 1
ATOM 3774 C C . GLU A 1 492 ? -4.574 8.745 -19.279 1.00 65.19 492 GLU A C 1
ATOM 3776 O O . GLU A 1 492 ? -4.307 9.485 -18.328 1.00 65.19 492 GLU A O 1
ATOM 3781 N N . GLY A 1 493 ? -3.770 7.732 -19.625 1.00 61.41 493 GLY A N 1
ATOM 3782 C CA . GLY A 1 493 ? -2.498 7.466 -18.947 1.00 61.41 493 GLY A CA 1
ATOM 3783 C C . GLY A 1 493 ? -1.492 8.610 -19.118 1.00 61.41 493 GLY A C 1
ATOM 3784 O O . GLY A 1 493 ? -0.886 9.058 -18.142 1.00 61.41 493 GLY A O 1
ATOM 3785 N N . PHE A 1 494 ? -1.360 9.154 -20.335 1.00 65.31 494 PHE A N 1
ATOM 3786 C CA . PHE A 1 494 ? -0.497 10.314 -20.595 1.00 65.31 494 PHE A CA 1
ATOM 3787 C C . PHE A 1 494 ? -0.935 11.568 -19.829 1.00 65.31 494 PHE A C 1
ATOM 3789 O O . PHE A 1 494 ? -0.081 12.347 -19.407 1.00 65.31 494 PHE A O 1
ATOM 3796 N N . PHE A 1 495 ? -2.233 11.771 -19.594 1.00 59.03 495 PHE A N 1
ATOM 3797 C CA . PHE A 1 495 ? -2.737 12.906 -18.819 1.00 59.03 495 PHE A CA 1
ATOM 3798 C C . PHE A 1 495 ? -2.269 12.860 -17.357 1.00 59.03 495 PHE A C 1
ATOM 3800 O O . PHE A 1 495 ? -1.767 13.861 -16.839 1.00 59.03 495 PHE A O 1
ATOM 3807 N N . ILE A 1 496 ? -2.354 11.692 -16.715 1.00 61.84 496 ILE A N 1
ATOM 3808 C CA . ILE A 1 496 ? -1.883 11.484 -15.335 1.00 61.84 496 ILE A CA 1
ATOM 3809 C C . ILE A 1 496 ? -0.365 11.693 -15.248 1.00 61.84 496 ILE A C 1
ATOM 3811 O O . ILE A 1 496 ? 0.126 12.380 -14.350 1.00 61.84 496 ILE A O 1
ATOM 3815 N N . MET A 1 497 ? 0.373 11.187 -16.236 1.00 61.72 497 MET A N 1
ATOM 3816 C CA . MET A 1 497 ? 1.822 11.366 -16.357 1.00 61.72 497 MET A CA 1
ATOM 3817 C C . MET A 1 497 ? 2.232 12.830 -16.597 1.00 61.72 497 MET A C 1
ATOM 3819 O O . MET A 1 497 ? 3.229 13.303 -16.050 1.00 61.72 497 MET A O 1
ATOM 3823 N N . LYS A 1 498 ? 1.442 13.586 -17.367 1.00 59.50 498 LYS A N 1
ATOM 3824 C CA . LYS A 1 498 ? 1.655 15.020 -17.611 1.00 59.50 498 LYS A CA 1
ATOM 3825 C C . LYS A 1 498 ? 1.416 15.853 -16.350 1.00 59.50 498 LYS A C 1
ATOM 3827 O O . LYS A 1 498 ? 2.148 16.809 -16.114 1.00 59.50 498 LYS A O 1
ATOM 3832 N N . TRP A 1 499 ? 0.449 15.464 -15.520 1.00 55.59 499 TRP A N 1
ATOM 3833 C CA . TRP A 1 499 ? 0.241 16.047 -14.190 1.00 55.59 499 TRP A CA 1
ATOM 3834 C C . TRP A 1 499 ? 1.406 15.741 -13.238 1.00 55.59 499 TRP A C 1
ATOM 3836 O O . TRP A 1 499 ? 1.841 16.625 -12.508 1.00 55.59 499 TRP A O 1
ATOM 3846 N N . ALA A 1 500 ? 1.967 14.527 -13.290 1.00 53.91 500 ALA A N 1
ATOM 3847 C CA . ALA A 1 500 ? 3.154 14.163 -12.512 1.00 53.91 500 ALA A CA 1
ATOM 3848 C C . ALA A 1 500 ? 4.419 14.940 -12.940 1.00 53.91 500 ALA A C 1
ATOM 3850 O O . ALA A 1 500 ? 5.254 15.258 -12.096 1.00 53.91 500 ALA A O 1
ATOM 3851 N N . LYS A 1 501 ? 4.549 15.284 -14.232 1.00 53.31 501 LYS A N 1
ATOM 3852 C CA . LYS A 1 501 ? 5.637 16.132 -14.765 1.00 53.31 501 LYS A CA 1
ATOM 3853 C C . LYS A 1 501 ? 5.476 17.624 -14.418 1.00 53.31 501 LYS A C 1
ATOM 3855 O O . LYS A 1 501 ? 6.483 18.312 -14.276 1.00 53.31 501 LYS A O 1
ATOM 3860 N N . ASN A 1 502 ? 4.250 18.137 -14.285 1.00 44.53 502 ASN A N 1
ATOM 3861 C CA . ASN A 1 502 ? 3.986 19.576 -14.159 1.00 44.53 502 ASN A CA 1
ATOM 3862 C C . ASN A 1 502 ? 3.691 20.016 -12.711 1.00 44.53 502 ASN A C 1
ATOM 3864 O O . ASN A 1 502 ? 2.540 20.229 -12.337 1.00 44.53 502 ASN A O 1
ATOM 3868 N N . LEU A 1 503 ? 4.751 20.241 -11.927 1.00 41.62 503 LEU A N 1
ATOM 3869 C CA . LEU A 1 503 ? 4.745 21.184 -10.790 1.00 41.62 503 LEU A CA 1
ATOM 3870 C C . LEU A 1 503 ? 5.272 22.577 -11.171 1.00 41.62 503 LEU A C 1
ATOM 3872 O O . LEU A 1 503 ? 5.235 23.484 -10.350 1.00 41.62 503 LEU A O 1
ATOM 3876 N N . ASP A 1 504 ? 5.689 22.758 -12.424 1.00 36.41 504 ASP A N 1
ATOM 3877 C CA . ASP A 1 504 ? 6.027 24.052 -13.002 1.00 36.41 504 ASP A CA 1
ATOM 3878 C C . ASP A 1 504 ? 5.347 24.182 -14.364 1.00 36.41 504 ASP A C 1
ATOM 3880 O O . ASP A 1 504 ? 5.722 23.506 -15.323 1.00 36.41 504 ASP A O 1
ATOM 3884 N N . ARG A 1 505 ? 4.301 25.014 -14.402 1.00 32.41 505 ARG A N 1
ATOM 3885 C CA . ARG A 1 505 ? 3.873 25.889 -15.511 1.00 32.41 505 ARG A CA 1
ATOM 3886 C C . ARG A 1 505 ? 2.532 26.524 -15.138 1.00 32.41 505 ARG A C 1
ATOM 3888 O O . ARG A 1 505 ? 1.479 26.149 -15.640 1.00 32.41 505 ARG A O 1
ATOM 3895 N N . ASN A 1 506 ? 2.595 27.528 -14.264 1.00 29.81 506 ASN A N 1
ATOM 3896 C CA . ASN A 1 506 ? 1.824 28.744 -14.515 1.00 29.81 506 ASN A CA 1
ATOM 3897 C C . ASN A 1 506 ? 2.677 29.618 -15.439 1.00 29.81 506 ASN A C 1
ATOM 3899 O O . ASN A 1 506 ? 3.362 30.541 -15.003 1.00 29.81 506 ASN A O 1
ATOM 3903 N N . SER A 1 507 ? 2.676 29.228 -16.710 1.00 30.12 507 SER A N 1
ATOM 3904 C CA . SER A 1 507 ? 2.951 30.065 -17.876 1.00 30.12 507 SER A CA 1
ATOM 3905 C C . SER A 1 507 ? 2.426 29.336 -19.103 1.00 30.12 507 SER A C 1
ATOM 3907 O O . SER A 1 507 ? 2.986 28.246 -19.397 1.00 30.12 507 SER A O 1
#

Secondary structure (DSSP, 8-state):
--------------SHHHHHHHHHHHHHHHHTTTT-------SS------PPPPPHHHHHHHHTSSSPPSEEEE--SHHHHHHHHHHHHTT--EEEE-SSSTTTTTTTTS-S-----HHHHHHHHHHT-HHHHHHHH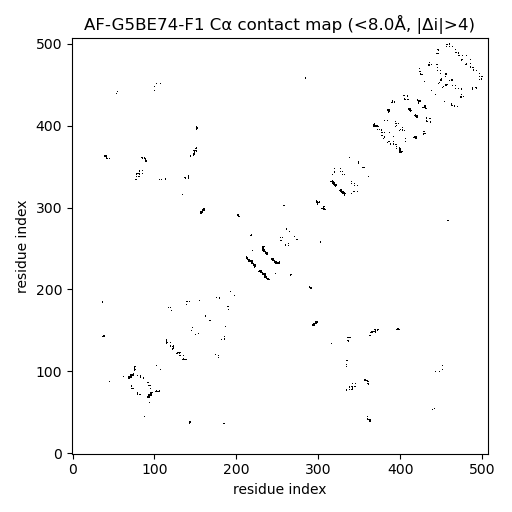HHHHHHHHHHHH-TTT-----EE----STTHHHHHHHHHHHHHHHHGGG-SS------HHHHHHT-----SS--SSEEEEEEEEEE-TTT--EEEEEEEEEETTT--EEEEE-SS-----GGGHHHHHHHH-TTPPP-------------GGGS-TT-EE-----TTS--SS---S---S-EEEE-TTS-EEEE---GGGHHHHHHHHHHHHHHHHT--------TT-PPTT-TT--TTHHHHHHHHH---HHHHHHHHHHHGGGHHHHHHHPPB-SSSSS-B--BSSTTS--BHHHHHHHHHTT--SHHHIIIIIS-HHHH-HHHHHHHHHHHHHHHHHHTT--HHHHHHHHHHHHHHHHHHH-SS---

InterPro domains:
  IPR000447 FAD-dependent glycerol-3-phosphate dehydrogenase [PR01001] (69-81)
  IPR000447 FAD-dependent glycerol-3-phosphate dehydrogenase [PR01001] (82-92)
  IPR000447 FAD-dependent glycerol-3-phosphate dehydrogenase [PR01001] (98-110)
  IPR000447 FAD-dependent glycerol-3-phosphate dehydrogenase [PR01001] (150-162)
  IPR000447 FAD-dependent glycerol-3-phosphate dehydrogenase [PS00977] (74-91)
  IPR000447 FAD-dependent glycerol-3-phosphate dehydrogenase [PTHR11985] (5-207)
  IPR006076 FAD dependent oxidoreductase [PF01266] (70-286)
  IPR031656 Alpha-glycerophosphate oxidase, C-terminal [PF16901] (360-486)
  IPR036188 FAD/NAD(P)-binding domain superfamily [G3DSA:3.50.50.60] (39-164)
  IPR036188 FAD/NAD(P)-binding domain superfamily [G3DSA:3.50.50.60] (196-285)
  IPR036188 FAD/NAD(P)-binding domain superfamily [G3DSA:3.50.50.60] (292-374)
  IPR036188 FAD/NAD(P)-binding domain superfamily [SSF51905] (54-294)
  IPR038299 Alpha-glycerophosphate oxidase, C-terminal domain superfamily [G3DSA:1.10.8.870] (376-494)

Sequence (507 aa):
MAFHKAVKGTVLVGGGAFATVLGLSQFAHYRRKQVNLAYVEAAECFEPVNRGPPSREAQLLTLQNPSEFDILVIGGGATGSGCALDAVTRGLKTALVERDDFSSGTSSRSAKLIHGGVRYLQKAIMKLGIEQYRMVKEALQERANLLEIAPHLSAPLPIMLPVYKWWQLPYYWVGIKLYDLVAGSNCLKSSYVLSKLRALEHFSMFKGQTANYMEVASLLKKTDPETGREHVSGARCKDVLTGQEFDVRAKCVINAMGPFTDAVHKMDGKSAAAICQPSARVRIVMPGYYSLESMGLLDSATSDGSQVCRHSVHLPNHVVDISESGLITIAGGKWTTYRSMAEDTVTAAIKVHNLKAGPSRTVGLFLQGGKDWSPTLYIRLVQDYGFESEVAQHLAATYGDKAFEVAKMASVTGKGWPIVGVRLASAFPHIEAEVKYGIKEYACTAVDMVSCLTHVAFLNVQAAEEALPRIAKLMARELNWDEKKRDRTQPEGFFIMKWAKNLDRNS

pLDDT: mean 75.07, std 19.15, range [26.91, 96.81]

Nearest PDB structures (foldseek):
  2rgh-assembly1_A-2  TM=6.850E-01  e=6.295E-17  Streptococcus sp.
  2rgo-assembly1_A  TM=6.403E-01  e=1.245E-16  Streptococcus sp.
  2rgo-assembly1_B-2  TM=6.297E-01  e=2.914E-14  Streptococcus sp.
  5ez7-assembly1_A  TM=6.651E-01  e=2.396E-02  Pseudomonas aeruginosa PAO1
  1ryi-assembly1_A  TM=7.780E-01  e=1.854E-01  Bacillus subtilis

Solvent-accessible surface area (backbone atoms only — not comparable to full-atom values): 30342 Å² total; per-residue (Å²): 134,90,84,85,89,88,83,84,83,83,90,78,88,80,66,60,69,64,54,51,53,55,48,47,53,52,49,54,57,57,63,72,51,72,89,54,75,50,77,64,85,51,43,78,88,78,79,77,80,92,64,78,74,74,54,70,67,58,50,51,55,58,70,67,39,89,72,83,62,77,40,78,38,79,39,39,33,59,46,32,47,29,29,48,51,37,37,43,65,18,65,35,50,64,46,76,48,54,94,72,61,72,28,67,58,69,61,68,69,55,87,88,71,75,66,45,48,73,67,42,50,54,49,14,67,77,64,72,34,64,67,43,42,50,52,29,50,50,26,34,49,40,45,33,39,44,45,63,15,30,46,42,80,39,78,94,69,53,71,48,66,81,76,94,48,81,77,52,48,65,55,51,51,53,55,51,53,50,48,49,58,72,38,49,69,54,46,90,69,86,90,81,89,76,53,71,67,62,51,46,77,53,48,69,80,88,91,73,98,72,74,78,64,59,42,74,77,43,71,35,67,46,70,40,91,90,76,74,47,78,42,64,42,18,31,33,29,27,33,69,85,79,69,50,69,47,75,49,75,28,92,64,73,83,80,80,52,65,79,45,30,58,57,63,49,40,69,74,40,92,82,72,79,87,83,91,87,88,87,86,87,85,85,83,80,71,68,66,75,63,43,49,90,79,45,45,78,51,60,60,90,38,96,72,70,50,30,91,68,75,82,76,71,92,70,60,75,57,44,79,45,72,47,97,87,67,52,75,43,79,44,79,52,52,84,54,41,22,58,62,54,13,52,54,46,46,52,50,48,34,63,77,68,70,54,84,62,58,69,83,41,64,55,56,46,56,40,93,26,21,82,75,50,55,98,63,51,25,57,50,42,27,71,77,60,30,32,42,68,67,35,20,43,48,36,30,37,72,35,17,48,46,28,60,63,35,54,74,58,36,48,71,52,86,44,96,69,44,38,24,56,43,58,46,24,93,92,47,66,49,34,57,22,52,56,59,45,36,43,64,69,68,45,84,48,63,53,42,43,36,55,68,71,68,32,35,42,70,75,37,51,69,51,30,64,56,20,45,65,58,48,34,54,51,50,26,65,79,68,68,51,54,70,68,58,44,63,53,48,53,59,56,43,50,49,57,40,50,55,70,69,51,90,74,72,100,117